Protein AF-A0A142XIV1-F1 (afdb_monomer)

pLDDT: mean 81.78, std 15.16, range [37.44, 98.44]

Nearest PDB structures (foldseek):
  8bto-assembly1_A  TM=5.548E-01  e=8.649E+00  Bacillus cereus MSX-D12

Mean predicted aligned error: 19.02 Å

Solvent-accessible surface area (backbone atoms only — not comparable to full-atom values): 31088 Å² total; per-residue (Å²): 136,83,80,77,80,74,76,60,57,67,57,53,54,50,51,52,51,50,55,53,51,53,52,52,51,50,52,52,50,50,51,54,52,54,53,50,52,52,53,53,51,51,49,53,50,52,54,51,52,54,53,50,54,51,52,54,50,54,51,53,53,52,52,53,36,52,52,29,49,72,73,57,59,55,54,98,54,37,65,58,49,49,69,72,67,64,51,61,82,36,73,61,48,52,49,53,48,50,54,48,51,53,49,50,52,53,51,49,55,52,49,53,49,50,48,52,53,47,52,55,46,51,60,55,54,77,75,48,56,75,71,58,48,54,62,57,60,74,74,56,81,85,83,76,70,71,83,83,75,70,84,74,78,48,62,48,100,75,42,44,78,50,85,74,71,98,64,42,75,69,64,69,60,71,74,70,88,55,69,73,60,47,50,58,46,48,46,55,45,47,50,48,47,50,51,48,48,51,50,49,51,49,47,52,51,49,52,53,52,49,49,52,50,50,49,53,51,57,69,44,41,63,56,56,49,50,53,50,48,54,51,50,52,49,52,49,50,55,50,49,54,52,48,55,50,52,51,50,51,52,51,51,53,51,53,50,51,52,52,52,51,57,51,50,53,52,51,53,50,53,51,53,52,48,51,50,51,51,52,51,48,48,51,49,49,48,51,52,51,46,57,71,60,60,53,80,61,78,58,78,66,77,34,31,32,63,39,71,44,83,100,47,85,57,31,32,32,30,60,41,7,48,76,56,45,54,49,65,56,33,41,26,18,32,39,60,64,60,36,87,82,55,39,72,71,75,33,54,42,73,40,81,42,77,37,80,90,76,74,41,76,42,76,45,76,40,78,50,64,46,41,26,32,33,27,72,41,66,78,43,53,50,29,19,35,25,36,59,49,79,55,92,82,67,77,67,44,70,84,82,29,49,88,50,61,54,22,25,26,33,49,80,60,67,81,46,50,64,36,32,28,30,43,41,58,44,38,40,49,84,52,84,26,47,60,36,54,73,62,49,53,53,51,38,45,69,50,46,30,40,72,45,24,36,46,38,67,76,78,70,43,74,47,70,54,90,45,84,69,30,49,30,32,36,36,41,54,73,66,76,81,57,94,85,50,92,57,40,69,50,50,52,52,50,52,50,51,49,53,47,52,53,49,58,43,39,76,54,63,17,45,79,37,48,44,64,58,52,30,52,43,37,34,49,89,58,46,76,82,53,52,71,64,31,45,39,50,35,42,48,86,46,38,90,71,78,60,96,81,67,82,75,74,74,79,78,135

Radius of gyration: 63.19 Å; Cα contacts (8 Å, |Δi|>4): 582; chains: 1; bounding box: 152×66×142 Å

Structure (mmCIF, N/CA/C/O backbone):
data_AF-A0A142XIV1-F1
#
_entry.id   AF-A0A142XIV1-F1
#
loop_
_atom_site.group_PDB
_atom_site.id
_atom_site.type_symbol
_atom_site.label_atom_id
_atom_site.label_alt_id
_atom_site.label_comp_id
_atom_site.label_asym_id
_atom_site.label_entity_id
_atom_site.label_seq_id
_atom_site.pdbx_PDB_ins_code
_atom_site.Cartn_x
_atom_site.Cartn_y
_atom_site.Cartn_z
_atom_site.occupancy
_atom_site.B_iso_or_equiv
_atom_site.auth_seq_id
_atom_site.auth_comp_id
_atom_site.auth_asym_id
_atom_site.auth_atom_id
_atom_site.pdbx_PDB_model_num
ATOM 1 N N . MET A 1 1 ? 21.700 15.047 10.568 1.00 42.06 1 MET A N 1
ATOM 2 C CA . MET A 1 1 ? 21.013 14.203 11.569 1.00 42.06 1 MET A CA 1
ATOM 3 C C . MET A 1 1 ? 19.571 14.678 11.675 1.00 42.06 1 MET A C 1
ATOM 5 O O . MET A 1 1 ? 19.320 15.707 12.288 1.00 42.06 1 MET A O 1
ATOM 9 N N . ALA A 1 2 ? 18.645 14.022 10.975 1.00 39.72 2 ALA A N 1
ATOM 10 C CA . ALA A 1 2 ? 17.236 14.405 10.995 1.00 39.72 2 ALA A CA 1
ATOM 11 C C . ALA A 1 2 ? 16.587 13.843 12.268 1.00 39.72 2 ALA A C 1
ATOM 13 O O . ALA A 1 2 ? 16.585 12.631 12.471 1.00 39.72 2 ALA A O 1
ATOM 14 N N . LYS A 1 3 ? 16.088 14.730 13.139 1.00 48.34 3 LYS A N 1
ATOM 15 C CA . LYS A 1 3 ? 15.321 14.360 14.335 1.00 48.34 3 LYS A CA 1
ATOM 16 C C . LYS A 1 3 ? 14.093 13.559 13.899 1.00 48.34 3 LYS A C 1
ATOM 18 O O . LYS A 1 3 ? 13.226 14.089 13.205 1.00 48.34 3 LYS A O 1
ATOM 23 N N . SER A 1 4 ? 14.060 12.288 14.292 1.00 44.09 4 SER A N 1
ATOM 24 C CA . SER A 1 4 ? 12.901 11.411 14.161 1.00 44.09 4 SER A CA 1
ATOM 25 C C . SER A 1 4 ? 11.696 12.102 14.796 1.00 44.09 4 SER A C 1
ATOM 27 O O . SER A 1 4 ? 11.747 12.476 15.967 1.00 44.09 4 SER A O 1
ATOM 29 N N . LYS A 1 5 ? 10.638 12.340 14.013 1.00 52.44 5 LYS A N 1
ATOM 30 C CA . LYS A 1 5 ? 9.349 12.771 14.557 1.00 52.44 5 LYS A CA 1
ATOM 31 C C . LYS A 1 5 ? 8.769 11.567 15.283 1.00 52.44 5 LYS A C 1
ATOM 33 O O . LYS A 1 5 ? 8.222 10.674 14.644 1.00 52.44 5 LYS A O 1
ATOM 38 N N . GLU A 1 6 ? 8.959 11.531 16.596 1.00 54.28 6 GLU A N 1
ATOM 39 C CA . GLU A 1 6 ? 8.330 10.545 17.461 1.00 54.28 6 GLU A CA 1
ATOM 40 C C . GLU A 1 6 ? 6.816 10.593 17.243 1.00 54.28 6 GLU A C 1
ATOM 42 O O . GLU A 1 6 ? 6.173 11.643 17.299 1.00 54.28 6 GLU A O 1
ATOM 47 N N . THR A 1 7 ? 6.256 9.446 16.881 1.00 57.06 7 THR A N 1
ATOM 48 C CA . THR A 1 7 ? 4.835 9.289 16.621 1.00 57.06 7 THR A CA 1
ATOM 49 C C . THR A 1 7 ? 4.095 9.475 17.946 1.00 57.06 7 THR A C 1
ATOM 51 O O . THR A 1 7 ? 4.222 8.645 18.843 1.00 57.06 7 THR A O 1
ATOM 54 N N . ASN A 1 8 ? 3.296 10.539 18.066 1.00 73.06 8 ASN A N 1
ATOM 55 C CA . ASN A 1 8 ? 2.506 10.903 19.258 1.00 73.06 8 ASN A CA 1
ATOM 56 C C . ASN A 1 8 ? 1.369 9.908 19.603 1.00 73.06 8 ASN A C 1
ATOM 58 O O . ASN A 1 8 ? 0.365 10.284 20.204 1.00 73.06 8 ASN A O 1
ATOM 62 N N . VAL A 1 9 ? 1.493 8.633 19.231 1.00 80.31 9 VAL A N 1
ATOM 63 C CA . VAL A 1 9 ? 0.514 7.573 19.515 1.00 80.31 9 VAL A CA 1
ATOM 64 C C . VAL A 1 9 ? 0.204 7.453 21.014 1.00 80.31 9 VAL A C 1
ATOM 66 O O . VAL A 1 9 ? -0.980 7.362 21.339 1.00 80.31 9 VAL A O 1
ATOM 69 N N . PRO A 1 10 ? 1.180 7.536 21.946 1.00 78.75 10 PRO A N 1
ATOM 70 C CA . PRO A 1 10 ? 0.874 7.498 23.378 1.00 78.75 10 PRO A CA 1
ATOM 71 C C . PRO A 1 10 ? 0.007 8.683 23.820 1.00 78.75 10 PRO A C 1
ATOM 73 O O . PRO A 1 10 ? -0.905 8.515 24.624 1.00 78.75 10 PRO A O 1
ATOM 76 N N . LEU A 1 11 ? 0.242 9.866 23.243 1.00 84.12 11 LEU A N 1
ATOM 77 C CA . LEU A 1 11 ? -0.509 11.084 23.549 1.00 84.12 11 LEU A CA 1
ATOM 78 C C . LEU A 1 11 ? -1.956 10.990 23.046 1.00 84.12 11 LEU A C 1
ATOM 80 O O . LEU A 1 11 ? -2.887 11.331 23.770 1.00 84.12 11 LEU A O 1
ATOM 84 N N . ILE A 1 12 ? -2.152 10.480 21.826 1.00 82.75 12 ILE A N 1
ATOM 85 C CA . ILE A 1 12 ? -3.487 10.276 21.246 1.00 82.75 12 ILE A CA 1
ATOM 86 C C . ILE A 1 12 ? -4.249 9.204 22.036 1.00 82.75 12 ILE A C 1
ATOM 88 O O . ILE A 1 12 ? -5.421 9.396 22.351 1.00 82.75 12 ILE A O 1
ATOM 92 N N . SER A 1 13 ? -3.587 8.108 22.419 1.00 83.94 13 SER A N 1
ATOM 93 C CA . SER A 1 13 ? -4.209 7.053 23.225 1.00 83.94 13 SER A CA 1
ATOM 94 C C . SER A 1 13 ? -4.609 7.549 24.620 1.00 83.94 13 SER A C 1
ATOM 96 O O . SER A 1 13 ? -5.696 7.219 25.090 1.00 83.94 13 SER A O 1
ATOM 98 N N . ALA A 1 14 ? -3.772 8.368 25.267 1.00 87.75 14 ALA A N 1
ATOM 99 C CA . ALA A 1 14 ? -4.091 8.978 26.557 1.00 87.75 14 ALA A CA 1
ATOM 100 C C . ALA A 1 14 ? -5.272 9.958 26.453 1.00 87.75 14 ALA A C 1
ATOM 102 O O . ALA A 1 14 ? -6.152 9.949 27.311 1.00 87.75 14 ALA A O 1
ATOM 103 N N . LEU A 1 15 ? -5.335 10.749 25.375 1.00 89.81 15 LEU A N 1
ATOM 104 C CA . LEU A 1 15 ? -6.437 11.682 25.125 1.00 89.81 15 LEU A CA 1
ATOM 105 C C . LEU A 1 15 ? -7.771 10.946 24.933 1.00 89.81 15 LEU A C 1
ATOM 107 O O . LEU A 1 15 ? -8.771 11.317 25.543 1.00 89.81 15 LEU A O 1
ATOM 111 N N . VAL A 1 16 ? -7.792 9.883 24.124 1.00 90.56 16 VAL A N 1
ATOM 112 C CA . VAL A 1 16 ? -9.010 9.086 23.894 1.00 90.56 16 VAL A CA 1
ATOM 113 C C . VAL A 1 16 ? -9.474 8.418 25.189 1.00 90.56 16 VAL A C 1
ATOM 115 O O . VAL A 1 16 ? -10.663 8.460 25.505 1.00 90.56 16 VAL A O 1
ATOM 118 N N . PHE A 1 17 ? -8.549 7.858 25.975 1.00 93.19 17 PHE A N 1
ATOM 119 C CA . PHE A 1 17 ? -8.887 7.252 27.262 1.00 93.19 17 PHE A CA 1
ATOM 120 C C . PHE A 1 17 ? -9.477 8.275 28.240 1.00 93.19 17 PHE A C 1
ATOM 122 O O . PHE A 1 17 ? -10.481 7.986 28.892 1.00 93.19 17 PHE A O 1
ATOM 129 N N . PHE A 1 18 ? -8.900 9.479 28.301 1.00 93.44 18 PHE A N 1
ATOM 130 C CA . PHE A 1 18 ? -9.385 10.570 29.143 1.00 93.44 18 PHE A CA 1
ATOM 131 C C . PHE A 1 18 ? -10.806 10.998 28.757 1.00 93.44 18 PHE A C 1
ATOM 133 O O . PHE A 1 18 ? -11.678 11.102 29.617 1.00 93.44 18 PHE A O 1
ATOM 140 N N . VAL A 1 19 ? -11.088 11.174 27.462 1.00 92.31 19 VAL A N 1
ATOM 141 C CA . VAL A 1 19 ? -12.432 11.559 26.998 1.00 92.31 19 VAL A CA 1
ATOM 142 C C . VAL A 1 19 ? -13.466 10.484 27.355 1.00 92.31 19 VAL A C 1
ATOM 144 O O . VAL A 1 19 ? -14.522 10.808 27.899 1.00 92.31 19 VAL A O 1
ATOM 147 N N . LEU A 1 20 ? -13.155 9.204 27.127 1.00 91.25 20 LEU A N 1
ATOM 148 C CA . LEU A 1 20 ? -14.082 8.107 27.422 1.00 91.25 20 LEU A CA 1
ATOM 149 C C . LEU A 1 20 ? -14.343 7.937 28.925 1.00 91.25 20 LEU A C 1
ATOM 151 O O . LEU A 1 20 ? -15.494 7.751 29.321 1.00 91.25 20 LEU A O 1
ATOM 155 N N . THR A 1 21 ? -13.312 8.047 29.772 1.00 86.38 21 THR A N 1
ATOM 156 C CA . THR A 1 21 ? -13.504 7.987 31.234 1.00 86.38 21 THR A CA 1
ATOM 157 C C . THR A 1 21 ? -14.312 9.172 31.744 1.00 86.38 21 THR A C 1
ATOM 159 O O . THR A 1 21 ? -15.186 8.976 32.583 1.00 86.38 21 THR A O 1
ATOM 162 N N . THR A 1 22 ? -14.113 10.376 31.200 1.00 91.81 22 THR A N 1
ATOM 163 C CA . THR A 1 22 ? -14.881 11.562 31.616 1.00 91.81 22 THR A CA 1
ATOM 164 C C . THR A 1 22 ? -16.369 11.426 31.268 1.00 91.81 22 THR A C 1
ATOM 166 O O . THR A 1 22 ? -17.223 11.764 32.085 1.00 91.81 22 THR A O 1
ATOM 169 N N . ILE A 1 23 ? -16.699 10.864 30.097 1.00 89.56 23 ILE A N 1
ATOM 170 C CA . ILE A 1 23 ? -18.091 10.583 29.707 1.00 89.56 23 ILE A CA 1
ATOM 171 C C . ILE A 1 23 ? -18.700 9.498 30.606 1.00 89.56 23 ILE A C 1
ATOM 173 O O . ILE A 1 23 ? -19.811 9.675 31.105 1.00 89.56 23 ILE A O 1
ATOM 177 N N . ALA A 1 24 ? -17.977 8.402 30.861 1.00 83.94 24 ALA A N 1
ATOM 178 C CA . ALA A 1 24 ? -18.459 7.319 31.718 1.00 83.94 24 ALA A CA 1
ATOM 179 C C . ALA A 1 24 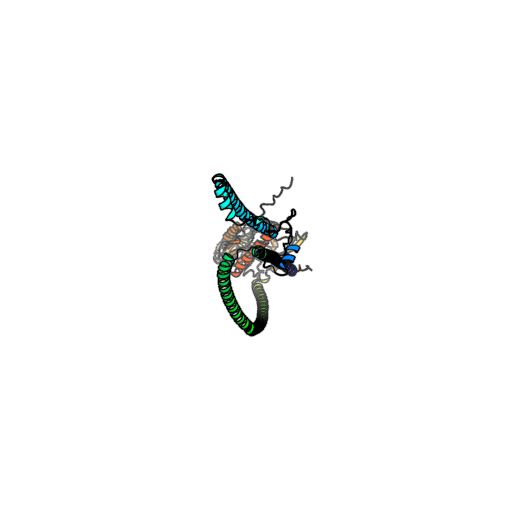? -18.715 7.792 33.160 1.00 83.94 24 ALA A C 1
ATOM 181 O O . ALA A 1 24 ? -19.767 7.494 33.727 1.00 83.94 24 ALA A O 1
ATOM 182 N N . PHE A 1 25 ? -17.801 8.588 33.727 1.00 84.62 25 PHE A N 1
ATOM 183 C CA . PHE A 1 25 ? -17.989 9.198 35.043 1.00 84.62 25 PHE A CA 1
ATOM 184 C C . PHE A 1 25 ? -19.150 10.193 35.053 1.00 84.62 25 PHE A C 1
ATOM 186 O O . PHE A 1 25 ? -19.928 10.183 36.002 1.00 84.62 25 PHE A O 1
ATOM 193 N N . GLY A 1 26 ? -19.322 10.995 33.997 1.00 89.00 26 GLY A N 1
ATOM 194 C CA . GLY A 1 26 ? -20.456 11.914 33.869 1.00 89.00 26 GLY A CA 1
ATOM 195 C C . GLY A 1 26 ? -21.810 11.198 33.884 1.00 89.00 26 GLY A C 1
ATOM 196 O O . GLY A 1 26 ? -22.709 11.602 34.619 1.00 89.00 26 GLY A O 1
ATOM 197 N N . VAL A 1 27 ? -21.943 10.096 33.136 1.00 86.62 27 VAL A N 1
ATOM 198 C CA . VAL A 1 27 ? -23.176 9.287 33.106 1.00 86.62 27 VAL A CA 1
ATOM 199 C C . VAL A 1 27 ? -23.411 8.577 34.442 1.00 86.62 27 VAL A C 1
ATOM 201 O O . VAL A 1 27 ? -24.532 8.590 34.943 1.00 86.62 27 VAL A O 1
ATOM 204 N N . MET A 1 28 ? -22.369 8.008 35.058 1.00 81.00 28 MET A N 1
ATOM 205 C CA . MET A 1 28 ? -22.485 7.346 36.364 1.00 81.00 28 MET A CA 1
ATOM 206 C C . MET A 1 28 ? -22.914 8.326 37.466 1.00 81.00 28 MET A C 1
ATOM 208 O O . MET A 1 28 ? -23.781 7.997 38.275 1.00 81.00 28 MET A O 1
ATOM 212 N N . TRP A 1 29 ? -22.363 9.544 37.478 1.00 82.12 29 TRP A N 1
ATOM 213 C CA . TRP A 1 29 ? -22.789 10.588 38.414 1.00 82.12 29 TRP A CA 1
ATOM 214 C C . TRP A 1 29 ? -24.233 11.020 38.163 1.00 82.12 29 TRP A C 1
ATOM 216 O O . TRP A 1 29 ? -25.010 11.113 39.109 1.00 82.12 29 TRP A O 1
ATOM 226 N N . TYR A 1 30 ? -24.617 11.229 36.901 1.00 82.69 30 TYR A N 1
ATOM 227 C CA . TYR A 1 30 ? -25.984 11.614 36.553 1.00 82.69 30 TYR A CA 1
ATOM 228 C C . TYR A 1 30 ? -27.018 10.574 37.012 1.00 82.69 30 TYR A C 1
ATOM 230 O O . TYR A 1 30 ? -28.016 10.938 37.633 1.00 82.69 30 TYR A O 1
ATOM 238 N N . LEU A 1 31 ? -26.753 9.283 36.779 1.00 81.56 31 LEU A N 1
ATOM 239 C CA . LEU A 1 31 ? -27.630 8.198 37.231 1.00 81.56 31 LEU A CA 1
ATOM 240 C C . LEU A 1 31 ? -27.699 8.124 38.764 1.00 81.56 31 LEU A C 1
ATOM 242 O O . LEU A 1 31 ? -28.791 8.030 39.319 1.00 81.56 31 LEU A O 1
ATOM 246 N N . SER A 1 32 ? -26.566 8.274 39.459 1.00 75.62 32 SER A N 1
ATOM 247 C CA . SER A 1 32 ? -26.541 8.267 40.927 1.00 75.62 32 SER A CA 1
ATOM 248 C C . SER A 1 32 ? -27.318 9.437 41.544 1.00 75.62 32 SER A C 1
ATOM 250 O O . SER A 1 32 ? -27.993 9.246 42.557 1.00 75.62 32 SER A O 1
ATOM 252 N N . PHE A 1 33 ? -27.253 10.636 40.955 1.00 80.88 33 PHE A N 1
ATOM 253 C CA . PHE A 1 33 ? -28.021 11.790 41.434 1.00 80.88 33 PHE A CA 1
ATOM 254 C C . PHE A 1 33 ? -29.519 11.652 41.141 1.00 80.88 33 PHE A C 1
ATOM 256 O O . PHE A 1 33 ? -30.335 11.968 42.007 1.00 80.88 33 PHE A O 1
ATOM 263 N N . SER A 1 34 ? -29.880 11.126 39.967 1.00 80.88 34 SER A N 1
ATOM 264 C CA . SER A 1 34 ? -31.270 10.840 39.596 1.00 80.88 34 SER A CA 1
ATOM 265 C C . SER A 1 34 ? -31.924 9.846 40.560 1.00 80.88 34 SER A C 1
ATOM 267 O O . SER A 1 34 ? -33.034 10.095 41.034 1.00 80.88 34 SER A O 1
ATOM 269 N N . GLU A 1 35 ? -31.246 8.751 40.905 1.00 74.56 35 GLU A N 1
ATOM 270 C CA . GLU A 1 35 ? -31.774 7.769 41.858 1.00 74.56 35 GLU A CA 1
ATOM 271 C C . GLU A 1 35 ? -31.900 8.369 43.267 1.00 74.56 35 GLU A C 1
ATOM 273 O O . GLU A 1 35 ? -32.928 8.201 43.930 1.00 74.56 35 GLU A O 1
ATOM 278 N N . MET A 1 36 ? -30.916 9.157 43.711 1.00 71.75 36 MET A N 1
ATOM 279 C CA . MET A 1 36 ? -30.960 9.806 45.024 1.00 71.75 36 MET A CA 1
ATOM 280 C C . MET A 1 36 ? -32.134 10.788 45.150 1.00 71.75 36 MET A C 1
ATOM 282 O O . MET A 1 36 ? -32.806 10.815 46.184 1.00 71.75 36 MET A O 1
ATOM 286 N N . GLU A 1 37 ? -32.439 11.549 44.096 1.00 77.62 37 GLU A N 1
ATOM 287 C CA . GLU A 1 37 ? -33.580 12.468 44.077 1.00 77.62 37 GLU A CA 1
ATOM 288 C C . GLU A 1 37 ? -34.920 11.718 44.167 1.00 77.62 37 GLU A C 1
ATOM 290 O O . GLU A 1 37 ? -35.806 12.121 44.928 1.00 77.62 37 GLU A O 1
ATOM 295 N N . THR A 1 38 ? -35.052 10.570 43.489 1.00 75.19 38 THR A N 1
ATOM 296 C CA . THR A 1 38 ? -36.257 9.729 43.606 1.00 75.19 38 THR A CA 1
ATOM 297 C C . THR A 1 38 ? -36.445 9.168 45.017 1.00 75.19 38 THR A C 1
ATOM 299 O O . THR A 1 38 ? -37.556 9.219 45.548 1.00 75.19 38 THR A O 1
ATOM 302 N N . HIS A 1 39 ? -35.372 8.725 45.681 1.00 68.56 39 HIS A N 1
ATOM 303 C CA . HIS A 1 39 ? -35.437 8.228 47.058 1.00 68.56 39 HIS A CA 1
ATOM 304 C C . HIS A 1 39 ? -35.745 9.333 48.078 1.00 68.56 39 HIS A C 1
ATOM 306 O O . HIS A 1 39 ? -36.521 9.109 49.011 1.00 68.56 39 HIS A O 1
ATOM 312 N N . VAL A 1 40 ? -35.195 10.538 47.899 1.00 76.88 40 VAL A N 1
ATOM 313 C CA . VAL A 1 40 ? -35.500 11.694 48.761 1.00 76.88 40 VAL A CA 1
ATOM 314 C C . VAL A 1 40 ? -36.962 12.119 48.609 1.00 76.88 40 VAL A C 1
ATOM 316 O O . VAL A 1 40 ? -37.628 12.389 49.612 1.00 76.88 40 VAL A O 1
ATOM 319 N N . ASN A 1 41 ? -37.488 12.131 47.384 1.00 76.12 41 ASN A N 1
ATOM 320 C CA . ASN A 1 41 ? -38.890 12.464 47.134 1.00 76.12 41 ASN A CA 1
ATOM 321 C C . ASN A 1 41 ? -39.838 11.388 47.678 1.00 76.12 41 ASN A C 1
ATOM 323 O O . ASN A 1 41 ? -40.814 11.727 48.345 1.00 76.12 41 ASN A O 1
ATOM 327 N N . ALA A 1 42 ? -39.519 10.103 47.498 1.00 71.38 42 ALA A N 1
ATOM 328 C CA . ALA A 1 42 ? -40.289 9.003 48.079 1.00 71.38 42 ALA A CA 1
ATOM 329 C C . ALA A 1 42 ? -40.326 9.071 49.616 1.00 71.38 42 ALA A C 1
ATOM 331 O O . ALA A 1 42 ? -41.387 8.899 50.217 1.00 71.38 42 ALA A O 1
ATOM 332 N N . LYS A 1 43 ? -39.194 9.396 50.258 1.00 77.44 43 LYS A N 1
ATOM 333 C CA . LYS A 1 43 ? -39.122 9.586 51.713 1.00 77.44 43 LYS A CA 1
ATOM 334 C C . LYS A 1 43 ? -40.006 10.744 52.185 1.00 77.44 43 LYS A C 1
ATOM 336 O O . LYS A 1 43 ? -40.767 10.567 53.131 1.00 77.44 43 LYS A O 1
ATOM 341 N N . LYS A 1 44 ? -39.955 11.902 51.514 1.00 80.75 44 LYS A N 1
ATOM 342 C CA . LYS A 1 44 ? -40.806 13.059 51.855 1.00 80.75 44 LYS A CA 1
ATOM 343 C C . LYS A 1 44 ? -42.296 12.745 51.715 1.00 80.75 44 LYS A C 1
ATOM 345 O O . LYS A 1 44 ? -43.083 13.164 52.562 1.00 80.75 44 LYS A O 1
ATOM 350 N N . THR A 1 45 ? -42.686 12.005 50.678 1.00 75.06 45 THR A N 1
ATOM 351 C CA . THR A 1 45 ? -44.079 11.572 50.491 1.00 75.06 45 THR A CA 1
ATOM 352 C C . THR A 1 45 ? -44.509 10.622 51.606 1.00 75.06 45 THR A C 1
ATOM 354 O O . THR A 1 45 ? -45.529 10.866 52.242 1.00 75.06 45 THR A O 1
ATOM 357 N N . ALA A 1 46 ? -43.689 9.621 51.940 1.00 70.06 46 ALA A N 1
ATOM 358 C CA . ALA A 1 46 ? -43.984 8.689 53.028 1.00 70.06 46 ALA A CA 1
ATOM 359 C C . ALA A 1 46 ? -44.089 9.383 54.402 1.00 70.06 46 ALA A C 1
ATOM 361 O O . ALA A 1 46 ? -44.967 9.052 55.196 1.00 70.06 46 ALA A O 1
ATOM 362 N N . GLU A 1 47 ? -43.233 10.370 54.686 1.00 77.38 47 GLU A N 1
ATOM 363 C CA . GLU A 1 47 ? -43.311 11.174 55.915 1.00 77.38 47 GLU A CA 1
ATOM 364 C C . GLU A 1 47 ? -44.592 12.021 55.970 1.00 77.38 47 GLU A C 1
ATOM 366 O O . GLU A 1 47 ? -45.224 12.117 57.026 1.00 77.38 47 GLU A O 1
ATOM 371 N N . LYS A 1 48 ? -45.017 12.590 54.834 1.00 77.94 48 LYS A N 1
ATOM 372 C CA . LYS A 1 48 ? -46.269 13.352 54.724 1.00 77.94 48 LYS A CA 1
ATOM 373 C C . LYS A 1 48 ? -47.498 12.461 54.925 1.00 77.94 48 LYS A C 1
ATOM 375 O O . LYS A 1 48 ? -48.411 12.848 55.655 1.00 77.94 48 LYS A O 1
ATOM 380 N N . ASP A 1 49 ? -47.500 11.268 54.339 1.00 69.50 49 ASP A N 1
ATOM 381 C CA . ASP A 1 49 ? -48.599 10.308 54.474 1.00 69.50 49 ASP A CA 1
ATOM 382 C C . ASP A 1 49 ? -48.705 9.784 55.916 1.00 69.50 49 ASP A C 1
ATOM 384 O O . ASP A 1 49 ? -49.798 9.731 56.485 1.00 69.50 49 ASP A O 1
ATOM 388 N N . LEU A 1 50 ? -47.568 9.491 56.561 1.00 68.69 50 LEU A N 1
ATOM 389 C CA . LEU A 1 50 ? -47.518 9.094 57.972 1.00 68.69 50 LEU A CA 1
ATOM 390 C C . LEU A 1 50 ? -48.073 10.192 58.896 1.00 68.69 50 LEU A C 1
ATOM 392 O O . LEU A 1 50 ? -48.801 9.893 59.846 1.00 68.69 50 LEU A O 1
ATOM 396 N N . ALA A 1 51 ? -47.740 11.458 58.627 1.00 73.88 51 ALA A N 1
ATOM 397 C CA . ALA A 1 51 ? -48.269 12.594 59.379 1.00 73.88 51 ALA A CA 1
ATOM 398 C C . ALA A 1 51 ? -49.794 12.731 59.208 1.00 73.88 51 ALA A C 1
ATOM 400 O O . ALA A 1 51 ? -50.497 12.961 60.193 1.00 73.88 51 ALA A O 1
ATOM 401 N N . GLY A 1 52 ? -50.312 12.510 57.994 1.00 75.56 52 GLY A N 1
ATOM 402 C CA . GLY A 1 52 ? -51.751 12.506 57.716 1.00 75.56 52 GLY A CA 1
ATOM 403 C C . GLY A 1 52 ? -52.508 11.424 58.492 1.00 75.56 52 GLY A C 1
ATOM 404 O O . GLY A 1 52 ? -53.499 11.721 59.157 1.00 75.56 52 GLY A O 1
ATOM 405 N N . VAL A 1 53 ? -52.002 10.186 58.490 1.00 65.94 53 VAL A N 1
ATOM 406 C CA . VAL A 1 53 ? -52.630 9.058 59.209 1.00 65.94 53 VAL A 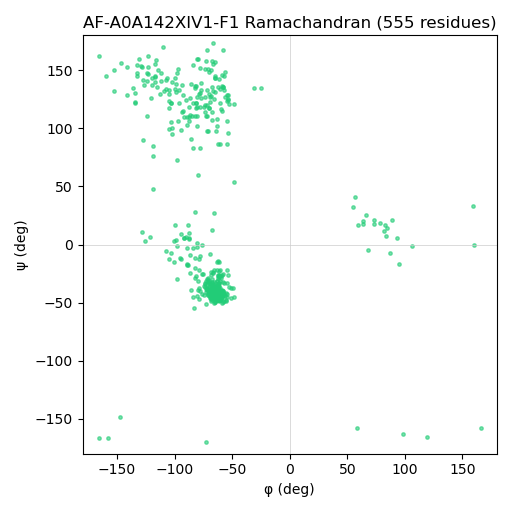CA 1
ATOM 407 C C . VAL A 1 53 ? -52.659 9.288 60.722 1.00 65.94 53 VAL A C 1
ATOM 409 O O . VAL A 1 53 ? -53.659 8.977 61.371 1.00 65.94 53 VAL A O 1
ATOM 412 N N . ARG A 1 54 ? -51.588 9.856 61.294 1.00 71.94 54 ARG A N 1
ATOM 413 C CA . ARG A 1 54 ? -51.544 10.201 62.725 1.00 71.94 54 ARG A CA 1
ATOM 414 C C . ARG A 1 54 ? -52.598 11.254 63.077 1.00 71.94 54 ARG A C 1
ATOM 416 O O . ARG A 1 54 ? -53.371 11.027 63.999 1.00 71.94 54 ARG A O 1
ATOM 423 N N . SER A 1 55 ? -52.717 12.316 62.273 1.00 73.88 55 SER A N 1
ATOM 424 C CA . SER A 1 55 ? -53.740 13.356 62.467 1.00 73.88 55 SER A CA 1
ATOM 425 C C . SER A 1 55 ? -55.163 12.789 62.436 1.00 73.88 55 SER A C 1
ATOM 427 O O . SER A 1 55 ? -55.976 13.114 63.296 1.00 73.88 55 SER A O 1
ATOM 429 N N . SER A 1 56 ? -55.475 11.903 61.483 1.00 72.88 56 SER A N 1
ATOM 430 C CA . SER A 1 56 ? -56.812 11.298 61.390 1.00 72.88 56 SER A CA 1
ATOM 431 C C . SER A 1 56 ? -57.131 10.354 62.551 1.00 72.88 56 SER A C 1
ATOM 433 O O . SER A 1 56 ? -58.281 10.288 62.987 1.00 72.88 56 SER A O 1
ATOM 435 N N . LYS A 1 57 ? -56.132 9.624 63.067 1.00 77.06 57 LYS A N 1
ATOM 436 C CA . LYS A 1 57 ? -56.304 8.766 64.248 1.00 77.06 57 LYS A CA 1
ATOM 437 C C . LYS A 1 57 ? -56.621 9.602 65.491 1.00 77.06 57 LYS A C 1
ATOM 439 O O . LYS A 1 57 ? -57.568 9.275 66.203 1.00 77.06 57 LYS A O 1
ATOM 444 N N . ASP A 1 58 ? -55.868 10.678 65.710 1.00 80.62 58 ASP A N 1
ATOM 445 C CA . ASP A 1 58 ? -56.049 11.562 66.864 1.00 80.62 58 ASP A CA 1
ATOM 446 C C . ASP A 1 58 ? -57.423 12.261 66.810 1.00 80.62 58 ASP A C 1
ATOM 448 O O . ASP A 1 58 ? -58.125 12.350 67.818 1.00 80.62 58 ASP A O 1
ATOM 452 N N . GLU A 1 59 ? -57.877 12.671 65.619 1.00 79.62 59 GLU A N 1
ATOM 453 C CA . GLU A 1 59 ? -59.230 13.210 65.413 1.00 79.62 59 GLU A CA 1
ATOM 454 C C . GLU A 1 59 ? -60.337 12.196 65.743 1.00 79.62 59 GLU A C 1
ATOM 456 O O . GLU A 1 59 ? -61.308 12.540 66.424 1.00 79.62 59 GLU A O 1
ATOM 461 N N . ALA A 1 60 ? -60.205 10.948 65.282 1.00 75.31 60 ALA A N 1
ATOM 462 C CA . ALA A 1 60 ? -61.193 9.901 65.540 1.00 75.31 60 ALA A CA 1
ATOM 463 C C . ALA A 1 60 ? -61.277 9.547 67.033 1.00 75.31 60 ALA A C 1
ATOM 465 O O . ALA A 1 60 ? -62.371 9.344 67.569 1.00 75.31 60 ALA A O 1
ATOM 466 N N . GLU A 1 61 ? -60.134 9.510 67.720 1.00 82.62 61 GLU A N 1
ATOM 467 C CA . GLU A 1 61 ? -60.085 9.260 69.158 1.00 82.62 61 GLU A CA 1
ATOM 468 C C . GLU A 1 61 ? -60.781 10.378 69.941 1.00 82.62 61 GLU A C 1
ATOM 470 O O . GLU A 1 61 ? -61.594 10.094 70.824 1.00 82.62 61 GLU A O 1
ATOM 475 N N . ARG A 1 62 ? -60.542 11.644 69.580 1.00 80.56 62 ARG A N 1
ATOM 476 C CA . ARG A 1 62 ? -61.211 12.788 70.215 1.00 80.56 62 ARG A CA 1
ATOM 477 C C . ARG A 1 62 ? -62.724 12.763 70.014 1.00 80.56 62 ARG A C 1
ATOM 479 O O . ARG A 1 62 ? -63.463 12.970 70.973 1.00 80.56 62 ARG A O 1
ATOM 486 N N . LEU A 1 63 ? -63.202 12.445 68.811 1.00 79.38 63 LEU A N 1
ATOM 487 C CA . LEU A 1 63 ? -64.641 12.336 68.551 1.00 79.38 63 LEU A CA 1
ATOM 488 C C . LEU A 1 63 ? -65.294 11.239 69.413 1.00 79.38 63 LEU A C 1
ATOM 490 O O . LEU A 1 63 ? -66.369 11.436 69.979 1.00 79.38 63 LEU A O 1
ATOM 494 N N . ALA A 1 64 ? -64.618 10.102 69.590 1.00 77.19 64 ALA A N 1
ATOM 495 C CA . ALA A 1 64 ? -65.102 9.030 70.458 1.00 77.19 64 ALA A CA 1
ATOM 496 C C . ALA A 1 64 ? -65.201 9.455 71.937 1.00 77.19 64 ALA A C 1
ATOM 498 O O . ALA A 1 64 ? -66.122 9.020 72.632 1.00 77.19 64 ALA A O 1
ATOM 499 N N . ARG A 1 65 ? -64.286 10.310 72.424 1.00 84.44 65 ARG A N 1
ATOM 500 C CA . ARG A 1 65 ? -64.346 10.890 73.783 1.00 84.44 65 ARG A CA 1
ATOM 501 C C . ARG A 1 65 ? -65.590 11.765 73.953 1.00 84.44 65 ARG A C 1
ATOM 503 O O . ARG A 1 65 ? -66.314 11.601 74.930 1.00 84.44 65 ARG A O 1
ATOM 510 N N . VAL A 1 66 ? -65.893 12.613 72.967 1.00 80.56 66 VAL A N 1
ATOM 511 C CA . VAL A 1 66 ? -67.091 13.477 72.964 1.00 80.56 66 VAL A CA 1
ATOM 512 C C . VAL A 1 66 ? -68.372 12.655 73.107 1.00 80.56 66 VAL A C 1
ATOM 514 O O . VAL A 1 66 ? -69.194 12.949 73.974 1.00 80.56 66 VAL A O 1
ATOM 517 N N . TYR A 1 67 ? -68.525 11.584 72.321 1.00 78.94 67 TYR A N 1
ATOM 518 C CA . TYR A 1 67 ? -69.711 10.727 72.414 1.00 78.94 67 TYR A CA 1
ATOM 519 C C . TYR A 1 67 ? -69.834 10.019 73.768 1.00 78.94 67 TYR A C 1
ATOM 521 O O . TYR A 1 67 ? -70.940 9.905 74.290 1.00 78.94 67 TYR A O 1
ATOM 529 N N . ARG A 1 68 ? -68.727 9.572 74.374 1.00 78.75 68 ARG A N 1
ATOM 530 C CA . ARG A 1 68 ? -68.760 8.943 75.708 1.00 78.75 68 ARG A CA 1
ATOM 531 C C . ARG A 1 68 ? -69.212 9.906 76.797 1.00 78.75 68 ARG A C 1
ATOM 533 O O . ARG A 1 68 ? -70.064 9.549 77.609 1.00 78.75 68 ARG A O 1
ATOM 540 N N . ILE A 1 69 ? -68.676 11.125 76.780 1.00 79.62 69 ILE A N 1
ATOM 541 C CA . ILE A 1 69 ? -69.079 12.189 77.705 1.00 79.62 69 ILE A CA 1
ATOM 542 C C . ILE A 1 69 ? -70.573 12.475 77.545 1.00 79.62 69 ILE A C 1
ATOM 544 O O . ILE A 1 69 ? -71.304 12.553 78.530 1.00 79.62 69 ILE A O 1
ATOM 548 N N . TYR A 1 70 ? -71.033 12.575 76.301 1.00 75.06 70 TYR A N 1
ATOM 549 C CA . TYR A 1 70 ? -72.424 12.867 75.989 1.00 75.06 70 TYR A CA 1
ATOM 550 C C . TYR A 1 70 ? -73.396 11.772 76.448 1.00 75.06 70 TYR A C 1
ATOM 552 O O . TYR A 1 70 ? -74.469 12.063 76.969 1.00 75.06 70 TYR A O 1
ATOM 560 N N . LEU A 1 71 ? -73.004 10.506 76.297 1.00 74.69 71 LEU A N 1
ATOM 561 C CA . LEU A 1 71 ? -73.784 9.347 76.734 1.00 74.69 71 LEU A CA 1
ATOM 562 C C . LEU A 1 71 ? -73.733 9.111 78.254 1.00 74.69 71 LEU A C 1
ATOM 564 O O . LEU A 1 71 ? -74.355 8.170 78.739 1.00 74.69 71 LEU A O 1
ATOM 568 N N . GLY A 1 72 ? -73.009 9.942 79.013 1.00 74.25 72 GLY A N 1
ATOM 569 C CA . GLY A 1 72 ? -72.882 9.795 80.465 1.00 74.25 72 GLY A CA 1
ATOM 570 C C . GLY A 1 72 ? -71.983 8.632 80.893 1.00 74.25 72 GLY A C 1
ATOM 571 O O . GLY A 1 72 ? -72.075 8.183 82.030 1.00 74.25 72 GLY A O 1
ATOM 572 N N . ILE A 1 73 ? -71.103 8.163 80.003 1.00 80.38 73 ILE A N 1
ATOM 573 C CA . ILE A 1 73 ? -70.088 7.132 80.273 1.00 80.38 73 ILE A CA 1
ATOM 574 C C . ILE A 1 73 ? -68.655 7.669 80.067 1.00 80.38 73 ILE A C 1
ATOM 576 O O . ILE A 1 73 ? -67.862 7.033 79.362 1.00 80.38 73 ILE A O 1
ATOM 580 N N . PRO A 1 74 ? -68.299 8.852 80.614 1.00 80.69 74 PRO A N 1
ATOM 581 C CA . PRO A 1 74 ? -66.952 9.384 80.459 1.00 80.69 74 PRO A CA 1
ATOM 582 C C . PRO A 1 74 ? -65.934 8.480 81.165 1.00 80.69 74 PRO A C 1
ATOM 584 O O . PRO A 1 74 ? -66.197 7.956 82.248 1.00 80.69 74 PRO A O 1
ATOM 587 N N . LYS A 1 75 ? -64.751 8.330 80.570 1.00 83.44 75 LYS A N 1
ATOM 588 C CA . LYS A 1 75 ? -63.556 7.886 81.299 1.00 83.44 75 LYS A CA 1
ATOM 589 C C . LYS A 1 75 ? -62.948 9.060 82.064 1.00 83.44 75 LYS A C 1
ATOM 591 O O . LYS A 1 75 ? -63.180 10.216 81.707 1.00 83.44 75 LYS A O 1
ATOM 596 N N . ASP A 1 76 ? -62.149 8.748 83.081 1.00 81.19 76 ASP A N 1
ATOM 597 C CA . ASP A 1 76 ? -61.582 9.719 84.029 1.00 81.19 76 ASP A CA 1
ATOM 598 C C . ASP A 1 76 ? -60.827 10.888 83.360 1.00 81.19 76 ASP A C 1
ATOM 600 O O . ASP A 1 76 ? -60.765 11.982 83.921 1.00 81.19 76 ASP A O 1
ATOM 604 N N . ASP A 1 77 ? -60.292 10.692 82.150 1.00 85.25 77 ASP A N 1
ATOM 605 C CA . ASP A 1 77 ? -59.541 11.689 81.380 1.00 85.25 77 ASP A CA 1
ATOM 606 C C . ASP A 1 77 ? -60.297 12.269 80.168 1.00 85.25 77 ASP A C 1
ATOM 608 O O . ASP A 1 77 ? -59.805 13.188 79.516 1.00 85.25 77 ASP A O 1
ATOM 612 N N . ASP A 1 78 ? -61.492 11.774 79.833 1.00 81.62 78 ASP A N 1
ATOM 613 C CA . ASP A 1 78 ? -62.195 12.204 78.616 1.00 81.62 78 ASP A CA 1
ATOM 614 C C . ASP A 1 78 ? -62.545 13.700 78.676 1.00 81.62 78 ASP A C 1
ATOM 616 O O . ASP A 1 78 ? -62.329 14.438 77.713 1.00 81.62 78 ASP A O 1
ATOM 620 N N . VAL A 1 79 ? -63.051 14.161 79.824 1.00 80.75 79 VAL A N 1
ATOM 621 C CA . VAL A 1 79 ? -63.475 15.556 80.024 1.00 80.75 79 VAL A CA 1
ATOM 622 C C . VAL A 1 79 ? -62.278 16.503 80.019 1.00 80.75 79 VAL A C 1
ATOM 624 O O . VAL A 1 79 ? -62.338 17.559 79.397 1.00 80.75 79 VAL A O 1
ATOM 627 N N . THR A 1 80 ? -61.181 16.128 80.678 1.00 81.38 80 THR A N 1
ATOM 628 C CA . THR A 1 80 ? -59.975 16.964 80.768 1.00 81.38 80 THR A CA 1
ATOM 629 C C . THR A 1 80 ? -59.246 17.060 79.430 1.00 81.38 80 THR A C 1
ATOM 631 O O . THR A 1 80 ? -58.743 18.130 79.084 1.00 81.38 80 THR A O 1
ATOM 634 N N . VAL A 1 81 ? -59.223 15.983 78.641 1.00 80.56 81 VAL A N 1
ATOM 635 C CA . VAL A 1 81 ? -58.619 15.979 77.300 1.00 80.56 81 VAL A CA 1
ATOM 636 C C . VAL A 1 81 ? -59.435 16.817 76.316 1.00 80.56 81 VAL A C 1
ATOM 638 O O . VAL A 1 81 ? -58.860 17.607 75.577 1.00 80.56 81 VAL A O 1
ATOM 641 N N . ILE A 1 82 ? -60.769 16.736 76.335 1.00 82.62 82 ILE A N 1
ATOM 642 C CA . ILE A 1 82 ? -61.599 17.590 75.466 1.00 82.62 82 ILE A CA 1
ATOM 643 C C . ILE A 1 82 ? -61.500 19.072 75.858 1.00 82.62 82 ILE A C 1
ATOM 645 O O . ILE A 1 82 ? -61.403 19.930 74.980 1.00 82.62 82 ILE A O 1
ATOM 649 N N . ASP A 1 83 ? -61.467 19.380 77.155 1.00 79.88 83 ASP A N 1
ATOM 650 C CA . ASP A 1 83 ? -61.338 20.756 77.657 1.00 79.88 83 ASP A CA 1
ATOM 651 C C . ASP A 1 83 ? -59.975 21.381 77.302 1.00 79.88 83 ASP A C 1
ATOM 653 O O . ASP A 1 83 ? -59.893 22.537 76.891 1.00 79.88 83 ASP A O 1
ATOM 657 N N . SER A 1 84 ? -58.895 20.598 77.389 1.00 80.00 84 SER A N 1
ATOM 658 C CA . SER A 1 84 ? -57.537 21.082 77.103 1.00 80.00 84 SER A CA 1
ATOM 659 C C . SER A 1 84 ? -57.175 21.111 75.615 1.00 80.00 84 SER A C 1
ATOM 661 O O . SER A 1 84 ? -56.364 21.946 75.207 1.00 80.00 84 SER A O 1
ATOM 663 N N . GLU A 1 85 ? -57.755 20.231 74.794 1.00 79.25 85 GLU A N 1
ATOM 664 C CA . GLU A 1 85 ? -57.360 20.069 73.389 1.00 79.25 85 GLU A CA 1
ATOM 665 C C . GLU A 1 85 ? -58.333 20.678 72.371 1.00 79.25 85 GLU A C 1
ATOM 667 O O . GLU A 1 85 ? -57.957 20.811 71.200 1.00 79.25 85 GLU A O 1
ATOM 672 N N . SER A 1 86 ? -59.547 21.068 72.778 1.00 77.75 86 SER A N 1
ATOM 673 C CA . SER A 1 86 ? -60.508 21.700 71.866 1.00 77.75 86 SER A CA 1
ATOM 674 C C . SER A 1 86 ? -60.092 23.128 71.497 1.00 77.75 86 SER A C 1
ATOM 676 O O . SER A 1 86 ? -59.715 23.954 72.335 1.00 77.75 86 SER A O 1
ATOM 678 N N . LYS A 1 87 ? -60.148 23.438 70.200 1.00 78.56 87 LYS A N 1
ATOM 679 C CA . LYS A 1 87 ? -59.894 24.784 69.665 1.00 78.56 87 LYS A CA 1
ATOM 680 C C . LYS A 1 87 ? -61.154 25.305 68.990 1.00 78.56 87 LYS A C 1
ATOM 682 O O . LYS A 1 87 ? -61.870 24.559 68.330 1.00 78.56 87 LYS A O 1
ATOM 687 N N . ALA A 1 88 ? -61.398 26.608 69.110 1.00 74.19 88 ALA A N 1
ATOM 688 C CA . ALA A 1 88 ? -62.510 27.257 68.426 1.00 74.19 88 ALA A CA 1
ATOM 689 C C . ALA A 1 88 ? -62.461 26.962 66.915 1.00 74.19 88 ALA A C 1
ATOM 691 O O . ALA A 1 88 ? -61.444 27.207 66.262 1.00 74.19 88 ALA A O 1
ATOM 692 N N . GLY A 1 89 ? -63.555 26.419 66.374 1.00 74.19 89 GLY A N 1
ATOM 693 C CA . GLY A 1 89 ? -63.679 26.079 64.953 1.00 74.19 89 GLY A CA 1
ATOM 694 C C . GLY A 1 89 ? -63.104 24.721 64.540 1.00 74.19 89 GLY A C 1
ATOM 695 O O . GLY A 1 89 ? -63.064 24.433 63.344 1.00 74.19 89 GLY A O 1
ATOM 696 N N . ASP A 1 90 ? -62.672 23.881 65.483 1.00 81.06 90 ASP A N 1
ATOM 697 C CA . ASP A 1 90 ? -62.307 22.504 65.165 1.00 81.06 90 ASP A CA 1
ATOM 698 C C . ASP A 1 90 ? -63.537 21.627 64.846 1.00 81.06 90 ASP A C 1
ATOM 700 O O . ASP A 1 90 ? -64.704 21.986 65.049 1.00 81.06 90 ASP A O 1
ATOM 704 N N . LYS A 1 91 ? -63.267 20.438 64.302 1.00 79.81 91 LYS A N 1
ATOM 705 C CA . LYS A 1 91 ? -64.307 19.476 63.921 1.00 79.81 91 LYS A CA 1
ATOM 706 C C . LYS A 1 91 ? -65.143 19.025 65.129 1.00 79.81 91 LYS A C 1
ATOM 708 O O . LYS A 1 91 ? -66.326 18.736 64.969 1.00 79.81 91 LYS A O 1
ATOM 713 N N . ILE A 1 92 ? -64.568 19.035 66.332 1.00 79.38 92 ILE A N 1
ATOM 714 C CA . ILE A 1 92 ? -65.235 18.659 67.586 1.00 79.38 92 ILE A CA 1
ATOM 715 C C . ILE A 1 92 ? -66.287 19.698 67.970 1.00 79.38 92 ILE A C 1
ATOM 717 O O . ILE A 1 92 ? -67.422 19.329 68.260 1.00 79.38 92 ILE A O 1
ATOM 721 N N . ALA A 1 93 ? -65.954 20.987 67.905 1.00 77.19 93 ALA A N 1
ATOM 722 C CA . ALA A 1 93 ? -66.896 22.078 68.126 1.00 77.19 93 ALA A CA 1
ATOM 723 C C . ALA A 1 93 ? -68.047 22.032 67.109 1.00 77.19 93 ALA A C 1
ATOM 725 O O . ALA A 1 93 ? -69.201 22.273 67.466 1.00 77.19 93 ALA A O 1
ATOM 726 N N . SER A 1 94 ? -67.753 21.665 65.854 1.00 80.62 94 SER A N 1
ATOM 727 C CA . SER A 1 94 ? -68.781 21.507 64.819 1.00 80.62 94 SER A CA 1
ATOM 728 C C . SER A 1 94 ? -69.729 20.331 65.087 1.00 80.62 94 SER A C 1
ATOM 730 O O . SER A 1 94 ? -70.939 20.488 64.943 1.00 80.62 94 SER A O 1
ATOM 732 N N . GLU A 1 95 ? -69.210 19.192 65.546 1.00 80.56 95 GLU A N 1
ATOM 733 C CA . GLU A 1 95 ? -69.999 18.003 65.900 1.00 80.56 95 GLU A CA 1
ATOM 734 C C . GLU A 1 95 ? -70.810 18.220 67.180 1.00 80.56 95 GLU A C 1
ATOM 736 O O . GLU A 1 95 ? -72.002 17.930 67.212 1.00 80.56 95 GLU A O 1
ATOM 741 N N . LEU A 1 96 ? -70.222 18.830 68.214 1.00 77.88 96 LEU A N 1
ATOM 742 C CA . LEU A 1 96 ? -70.946 19.235 69.424 1.00 77.88 96 LEU A CA 1
ATOM 743 C C . LEU A 1 96 ? -72.103 20.176 69.095 1.00 77.88 96 LEU A C 1
ATOM 745 O O . LEU A 1 96 ? -73.207 20.004 69.612 1.00 77.88 96 LEU A O 1
ATOM 749 N N . LYS A 1 97 ? -71.872 21.140 68.198 1.00 80.12 97 LYS A N 1
ATOM 750 C CA . LYS A 1 97 ? -72.928 22.018 67.702 1.00 80.12 97 LYS A CA 1
ATOM 751 C C . LYS A 1 97 ? -74.010 21.226 66.969 1.00 80.12 97 LYS A C 1
ATOM 753 O O . LYS A 1 97 ? -75.176 21.420 67.277 1.00 80.12 97 LYS A O 1
ATOM 758 N N . GLN A 1 98 ? -73.655 20.305 66.072 1.00 81.19 98 GLN A N 1
ATOM 759 C CA . GLN A 1 98 ? -74.638 19.467 65.372 1.00 81.19 98 GLN A CA 1
ATOM 760 C C . GLN A 1 98 ? -75.460 18.595 66.327 1.00 81.19 98 GLN A C 1
ATOM 762 O O . GLN A 1 98 ? -76.675 18.499 66.169 1.00 81.19 98 GLN A O 1
ATOM 767 N N . ILE A 1 99 ? -74.830 17.988 67.333 1.00 77.81 99 ILE A N 1
ATOM 768 C CA . ILE A 1 99 ? -75.502 17.176 68.353 1.00 77.81 99 ILE A CA 1
ATOM 769 C C . ILE A 1 99 ? -76.468 18.041 69.175 1.00 77.81 99 ILE A C 1
ATOM 771 O O . ILE A 1 99 ? -77.617 17.650 69.403 1.00 77.81 99 ILE A O 1
ATOM 775 N N . ASN A 1 100 ? -76.024 19.230 69.586 1.00 76.31 100 ASN A N 1
ATOM 776 C CA . ASN A 1 100 ? -76.848 20.189 70.316 1.00 76.31 100 ASN A CA 1
ATOM 777 C C . ASN A 1 100 ? -78.016 20.700 69.466 1.00 76.31 100 ASN A C 1
ATOM 779 O O . ASN A 1 100 ? -79.147 20.704 69.944 1.00 76.31 100 ASN A O 1
ATOM 783 N N . ASP A 1 101 ? -77.771 21.060 68.206 1.00 77.62 101 ASP A N 1
ATOM 784 C CA . ASP A 1 101 ? -78.788 21.526 67.261 1.00 77.62 101 ASP A CA 1
ATOM 785 C C . ASP A 1 101 ? -79.808 20.412 66.966 1.00 77.62 101 ASP A C 1
ATOM 787 O O . ASP A 1 101 ? -81.012 20.661 66.942 1.00 77.62 101 ASP A O 1
ATOM 791 N N . ALA A 1 102 ? -79.362 19.159 66.813 1.00 74.50 102 ALA A N 1
ATOM 792 C CA . ALA A 1 102 ? -80.237 18.007 66.597 1.00 74.50 102 ALA A CA 1
ATOM 793 C C . ALA A 1 102 ? -81.108 17.692 67.824 1.00 74.50 102 ALA A C 1
ATOM 795 O O . ALA A 1 102 ? -82.283 17.341 67.673 1.00 74.50 102 ALA A O 1
ATOM 796 N N . MET A 1 103 ? -80.570 17.829 69.040 1.00 69.25 103 MET A N 1
ATOM 797 C CA . MET A 1 103 ? -81.360 17.681 70.264 1.00 69.25 103 MET A CA 1
ATOM 798 C C . MET A 1 103 ? -82.299 18.851 70.498 1.00 69.25 103 MET A C 1
ATOM 800 O O . MET A 1 103 ? -83.452 18.615 70.846 1.00 69.25 103 MET A O 1
ATOM 804 N N . ALA A 1 104 ? -81.859 20.082 70.243 1.00 69.94 104 ALA A N 1
ATOM 805 C CA . ALA A 1 104 ? -82.718 21.256 70.288 1.00 69.94 104 ALA A CA 1
ATOM 806 C C . ALA A 1 104 ? -83.872 21.112 69.289 1.00 69.94 104 ALA A C 1
ATOM 808 O O . ALA A 1 104 ? -85.020 21.299 69.669 1.00 69.94 104 ALA A O 1
ATOM 809 N N . ALA A 1 105 ? -83.605 20.672 68.056 1.00 69.00 105 ALA A N 1
ATOM 810 C CA . ALA A 1 105 ? -84.640 20.401 67.063 1.00 69.00 105 ALA A CA 1
ATOM 811 C C . ALA A 1 105 ? -85.624 19.319 67.534 1.00 69.00 105 ALA A C 1
ATOM 813 O O . ALA A 1 105 ? -86.836 19.519 67.455 1.00 69.00 105 ALA A O 1
ATOM 814 N N . LYS A 1 106 ? -85.137 18.197 68.088 1.00 68.19 106 LYS A N 1
ATOM 815 C CA . LYS A 1 106 ? -86.016 17.161 68.658 1.00 68.19 106 LYS A CA 1
ATOM 816 C C . LYS A 1 106 ? -86.843 17.692 69.830 1.00 68.19 106 LYS A C 1
ATOM 818 O O . LYS A 1 106 ? -88.041 17.427 69.876 1.00 68.19 106 LYS A O 1
ATOM 823 N N . MET A 1 107 ? -86.247 18.483 70.720 1.00 58.09 107 MET A N 1
ATOM 824 C CA . MET A 1 107 ? -86.953 19.086 71.849 1.00 58.09 107 MET A CA 1
ATOM 825 C C . MET A 1 107 ? -87.991 20.118 71.407 1.00 58.09 107 MET A C 1
ATOM 827 O O . MET A 1 107 ? -89.104 20.096 71.922 1.00 58.09 107 MET A O 1
ATOM 831 N N . VAL A 1 108 ? -87.684 20.950 70.410 1.00 57.56 108 VAL A N 1
ATOM 832 C CA . VAL A 1 108 ? -88.630 21.904 69.814 1.00 57.56 108 VAL A CA 1
ATOM 833 C C . VAL A 1 108 ? -89.792 21.166 69.156 1.00 57.56 108 VAL A C 1
ATOM 835 O O . VAL A 1 108 ? -90.928 21.560 69.363 1.00 57.56 108 VAL A O 1
ATOM 838 N N . THR A 1 109 ? -89.569 20.035 68.474 1.00 57.12 109 THR A N 1
ATOM 839 C CA . THR A 1 109 ? -90.694 19.248 67.928 1.00 57.12 109 THR A CA 1
ATOM 840 C C . THR A 1 109 ? -91.592 18.638 69.006 1.00 57.12 109 THR A C 1
ATOM 842 O O . THR A 1 109 ? -92.800 18.531 68.797 1.00 57.12 109 THR A O 1
ATOM 845 N N . THR A 1 110 ? -91.047 18.265 70.169 1.00 58.44 110 THR A N 1
ATOM 846 C CA . THR A 1 110 ? -91.863 17.860 71.325 1.00 58.44 110 THR A CA 1
ATOM 847 C C . THR A 1 110 ? -92.581 19.044 71.963 1.00 58.44 110 THR A C 1
ATOM 849 O O . THR A 1 110 ? -93.749 18.897 72.294 1.00 58.44 110 THR A O 1
ATOM 852 N N . VAL A 1 111 ? -91.950 20.219 72.050 1.00 57.25 111 VAL A N 1
ATOM 853 C CA . VAL A 1 111 ? -92.575 21.439 72.585 1.00 57.25 111 VAL A CA 1
ATOM 854 C C . VAL A 1 111 ? -93.674 21.951 71.652 1.00 57.25 111 VAL A C 1
ATOM 856 O O . VAL A 1 111 ? -94.750 22.267 72.132 1.00 57.25 111 VAL A O 1
ATOM 859 N N . ASP A 1 112 ? -93.488 21.941 70.331 1.00 57.31 112 ASP A N 1
ATOM 860 C CA . ASP A 1 112 ? -94.522 22.306 69.351 1.00 57.31 112 ASP A CA 1
ATOM 861 C C . ASP A 1 112 ? -95.691 21.315 69.358 1.00 57.31 112 ASP A C 1
ATOM 863 O O . ASP A 1 112 ? -96.846 21.694 69.143 1.00 57.31 112 ASP A O 1
ATOM 867 N N . LYS A 1 113 ? -95.409 20.029 69.602 1.00 64.31 113 LYS A N 1
ATOM 868 C CA . LYS A 1 113 ? -96.442 19.007 69.782 1.00 64.31 113 LYS A CA 1
ATOM 869 C C . LYS A 1 113 ? -97.213 19.237 71.083 1.00 64.31 113 LYS A C 1
ATOM 871 O O . LYS A 1 113 ? -98.438 19.260 71.041 1.00 64.31 113 LYS A O 1
ATOM 876 N N . GLU A 1 114 ? -96.523 19.484 72.194 1.00 57.97 114 GLU A N 1
ATOM 877 C CA . GLU A 1 114 ? -97.130 19.828 73.487 1.00 57.97 114 GLU A CA 1
ATOM 878 C C . GLU A 1 114 ? -97.915 21.144 73.416 1.00 57.97 114 GLU A C 1
ATOM 880 O O . GLU A 1 114 ? -99.005 21.246 73.972 1.00 57.97 114 GLU A O 1
ATOM 885 N N . GLN A 1 115 ? -97.423 22.132 72.671 1.00 59.59 115 GLN A N 1
ATOM 886 C CA . GLN A 1 115 ? -98.065 23.428 72.494 1.00 59.59 115 GLN A CA 1
ATOM 887 C C . GLN A 1 115 ? -99.320 23.307 71.621 1.00 59.59 115 GLN A C 1
ATOM 889 O O . GLN A 1 115 ? -100.372 23.806 72.014 1.00 59.59 115 GLN A O 1
ATOM 894 N N . LYS A 1 116 ? -99.282 22.548 70.515 1.00 67.88 116 LYS A N 1
ATOM 895 C CA . LYS A 1 116 ? -100.486 22.212 69.727 1.00 67.88 116 LYS A CA 1
ATOM 896 C C . LYS A 1 116 ? -101.496 21.382 70.519 1.00 67.88 116 LYS A C 1
ATOM 898 O O . LYS A 1 116 ? -102.698 21.614 70.398 1.00 67.88 116 LYS A O 1
ATOM 903 N N . GLU A 1 117 ? -101.034 20.437 71.338 1.00 66.62 117 GLU A N 1
ATOM 904 C CA . GLU A 1 117 ? -101.894 19.677 72.252 1.00 66.62 117 GLU A CA 1
ATOM 905 C C . GLU A 1 117 ? -102.506 20.594 73.329 1.00 66.62 117 GLU A C 1
ATOM 907 O O . GLU A 1 117 ? -103.682 20.442 73.661 1.00 66.62 117 GLU A O 1
ATOM 912 N N . SER A 1 118 ? -101.768 21.606 73.800 1.00 59.06 118 SER A N 1
ATOM 913 C CA . SER A 1 118 ? -102.256 22.619 74.745 1.00 59.06 118 SER A CA 1
ATOM 914 C C . SER A 1 118 ? -103.252 23.603 74.115 1.00 59.06 118 SER A C 1
ATOM 916 O O . SER A 1 118 ? -104.257 23.936 74.735 1.00 59.06 118 SER A O 1
ATOM 918 N N . GLU A 1 119 ? -103.062 24.014 72.859 1.00 67.75 119 GLU A N 1
ATOM 919 C CA . GLU A 1 119 ? -104.003 24.875 72.128 1.00 67.75 119 GLU A CA 1
ATOM 920 C C . GLU A 1 119 ? -105.301 24.131 71.789 1.00 67.75 119 GLU A C 1
ATOM 922 O O . GLU A 1 119 ? -106.400 24.675 71.931 1.00 67.75 119 GLU A O 1
ATOM 927 N N . ALA A 1 120 ? -105.194 22.859 71.389 1.00 70.44 120 ALA A N 1
ATOM 928 C CA . ALA A 1 120 ? -106.346 21.979 71.209 1.00 70.44 120 ALA A CA 1
ATOM 929 C C . ALA A 1 120 ? -107.104 21.767 72.530 1.00 70.44 120 ALA A C 1
ATOM 931 O O . ALA A 1 120 ? -108.338 21.750 72.547 1.00 70.44 120 ALA A O 1
ATOM 932 N N . PHE A 1 121 ? -106.373 21.665 73.642 1.00 65.31 121 PHE A N 1
ATOM 933 C CA . PHE A 1 121 ? -106.933 21.591 74.986 1.00 65.31 121 PHE A CA 1
ATOM 934 C C . PHE A 1 121 ? -107.660 22.885 75.380 1.00 65.31 121 PHE A C 1
ATOM 936 O O . PHE A 1 121 ? -108.798 22.813 75.838 1.00 65.31 121 PHE A O 1
ATOM 943 N N . VAL A 1 122 ? -107.080 24.063 75.130 1.00 66.31 122 VAL A N 1
ATOM 944 C CA . VAL A 1 122 ? -107.725 25.365 75.391 1.00 66.31 122 VAL A CA 1
ATOM 945 C C . VAL A 1 122 ? -109.013 25.527 74.574 1.00 66.31 122 VAL A C 1
ATOM 947 O O . VAL A 1 122 ? -110.044 25.887 75.137 1.00 66.31 122 VAL A O 1
ATOM 950 N N . LYS A 1 123 ? -109.024 25.142 73.290 1.00 74.00 123 LYS A N 1
ATOM 951 C CA . LYS A 1 123 ? -110.263 25.122 72.485 1.00 74.00 123 LYS A CA 1
ATOM 952 C C . LYS A 1 123 ? -111.327 24.163 73.026 1.00 74.00 123 LYS A C 1
ATOM 954 O O . LYS A 1 123 ? -112.517 24.454 72.930 1.00 74.00 123 LYS A O 1
ATOM 959 N N . GLN A 1 124 ? -110.931 23.018 73.587 1.00 69.25 124 GLN A N 1
ATOM 960 C CA . GLN A 1 124 ? -111.878 22.119 74.254 1.00 69.25 124 GLN A CA 1
ATOM 961 C C . GLN A 1 124 ? -112.433 22.711 75.554 1.00 69.25 124 GLN A C 1
ATOM 963 O O . GLN A 1 124 ? -113.592 22.445 75.876 1.00 69.25 124 GLN A O 1
ATOM 968 N N . LEU A 1 125 ? -111.643 23.499 76.289 1.00 66.19 125 LEU A N 1
ATOM 969 C CA . LEU A 1 125 ? -112.076 24.156 77.525 1.00 66.19 125 LEU A CA 1
ATOM 970 C C . LEU A 1 125 ? -113.140 25.233 77.259 1.00 66.19 125 LEU A C 1
ATOM 972 O O . LEU A 1 125 ? -114.128 25.266 77.988 1.00 66.19 125 LEU A O 1
ATOM 976 N N . ASP A 1 126 ? -113.006 26.021 76.185 1.00 69.50 126 ASP A N 1
ATOM 977 C CA . ASP A 1 126 ? -113.979 27.068 75.806 1.00 69.50 126 ASP A CA 1
ATOM 978 C C . ASP A 1 126 ? -115.386 26.523 75.493 1.00 69.50 126 ASP A C 1
ATOM 980 O O . ASP A 1 126 ? -116.381 27.237 75.596 1.00 69.50 126 ASP A O 1
ATOM 984 N N . SER A 1 127 ? -115.493 25.241 75.129 1.00 68.00 127 SER A N 1
ATOM 985 C CA . SER A 1 127 ? -116.769 24.587 74.799 1.00 68.00 127 SER A CA 1
ATOM 986 C C . SER A 1 127 ? -117.494 23.950 75.994 1.00 68.00 127 SER A C 1
ATOM 988 O O . SER A 1 127 ? -118.584 23.398 75.826 1.00 68.00 127 SER A O 1
ATOM 990 N N . LYS A 1 128 ? -116.899 23.976 77.194 1.00 75.56 128 LYS A N 1
ATOM 991 C CA . LYS A 1 128 ? -117.401 23.264 78.381 1.00 75.56 128 LYS A CA 1
ATOM 992 C C . LYS A 1 128 ? -118.022 24.223 79.395 1.00 75.56 128 LYS A C 1
ATOM 994 O O . LYS A 1 128 ? -117.523 25.318 79.630 1.00 75.56 128 LYS A O 1
ATOM 999 N N . THR A 1 129 ? -119.097 23.790 80.052 1.00 78.00 129 THR A N 1
ATOM 1000 C CA . THR A 1 129 ? -119.701 24.539 81.166 1.00 78.00 129 THR A CA 1
ATOM 1001 C C . THR A 1 129 ? -118.825 24.464 82.425 1.00 78.00 129 THR A C 1
ATOM 1003 O O . THR A 1 129 ? -118.015 23.550 82.588 1.00 78.00 129 THR A O 1
ATOM 1006 N N . ILE A 1 130 ? -118.988 25.423 83.344 1.00 71.94 130 ILE A N 1
ATOM 1007 C CA . ILE A 1 130 ? -118.154 25.583 84.556 1.00 71.94 130 ILE A CA 1
ATOM 1008 C C . ILE A 1 130 ? -118.064 24.292 85.396 1.00 71.94 130 ILE A C 1
ATOM 1010 O O . ILE A 1 130 ? -116.994 23.962 85.915 1.00 71.94 130 ILE A O 1
ATOM 1014 N N . ASP A 1 131 ? -119.144 23.514 85.477 1.00 74.06 131 ASP A N 1
ATOM 1015 C CA . ASP A 1 131 ? -119.161 22.259 86.239 1.00 74.06 131 ASP A CA 1
ATOM 1016 C C . ASP A 1 131 ? -118.373 21.134 85.546 1.00 74.06 131 ASP A C 1
ATOM 1018 O O . ASP A 1 131 ? -117.698 20.340 86.205 1.00 74.06 131 ASP A O 1
ATOM 1022 N N . GLN A 1 132 ? -118.363 21.109 84.209 1.00 74.69 132 GLN A N 1
ATOM 1023 C CA . GLN A 1 132 ? -117.555 20.167 83.428 1.00 74.69 132 GLN A CA 1
ATOM 1024 C C . GLN A 1 132 ? -116.062 20.513 83.494 1.00 74.69 132 GLN A C 1
ATOM 1026 O O . GLN A 1 132 ? -115.221 19.614 83.512 1.00 74.69 132 GLN A O 1
ATOM 1031 N N . LEU A 1 133 ? -115.730 21.804 83.574 1.00 65.50 133 LEU A N 1
ATOM 1032 C CA . LEU A 1 133 ? -114.362 22.288 83.761 1.00 65.50 133 LEU A CA 1
ATOM 1033 C C . LEU A 1 133 ? -113.781 21.849 85.112 1.00 65.50 133 LEU A C 1
ATOM 1035 O O . LEU A 1 133 ? -112.652 21.361 85.162 1.00 65.50 133 LEU A O 1
ATOM 1039 N N . ARG A 1 134 ? -114.560 21.936 86.200 1.00 64.69 134 ARG A N 1
ATOM 1040 C CA . ARG A 1 134 ? -114.113 21.487 87.532 1.00 64.69 134 ARG A CA 1
ATOM 1041 C C . ARG A 1 134 ? -113.816 19.993 87.595 1.00 64.69 134 ARG A C 1
ATOM 1043 O O . ARG A 1 134 ? -112.789 19.620 88.159 1.00 64.69 134 ARG A O 1
ATOM 1050 N N . ALA A 1 135 ? -114.670 19.155 87.007 1.00 71.56 135 ALA A N 1
ATOM 1051 C CA . ALA A 1 135 ? -114.459 17.705 86.971 1.00 71.56 135 ALA A CA 1
ATOM 1052 C C . ALA A 1 135 ? -113.254 17.308 86.098 1.00 71.56 135 ALA A C 1
ATOM 1054 O O . ALA A 1 135 ? -112.555 16.344 86.392 1.00 71.56 135 ALA A O 1
ATOM 1055 N N . TYR A 1 136 ? -112.983 18.072 85.037 1.00 65.06 136 TYR A N 1
ATOM 1056 C CA . TYR A 1 136 ? -111.882 17.796 84.118 1.00 65.06 136 TYR A CA 1
ATOM 1057 C C . TYR A 1 136 ? -110.514 18.238 84.668 1.00 65.06 136 TYR A C 1
ATOM 1059 O O . TYR A 1 136 ? -109.525 17.527 84.503 1.00 65.06 136 TYR A O 1
ATOM 1067 N N . ILE A 1 137 ? -110.456 19.370 85.380 1.00 60.22 137 ILE A N 1
ATOM 1068 C CA . ILE A 1 137 ? -109.219 19.897 85.986 1.00 60.22 137 ILE A CA 1
ATOM 1069 C C . ILE A 1 137 ? -108.784 19.072 87.208 1.00 60.22 137 ILE A C 1
ATOM 1071 O O . ILE A 1 137 ? -107.592 18.912 87.447 1.00 60.22 137 ILE A O 1
ATOM 1075 N N . THR A 1 138 ? -109.722 18.491 87.961 1.00 60.25 138 THR A N 1
ATOM 1076 C CA . THR A 1 138 ? -109.399 17.674 89.149 1.00 60.25 138 THR A CA 1
ATOM 1077 C C . THR A 1 138 ? -108.910 16.256 88.827 1.00 60.25 138 THR A C 1
ATOM 1079 O O . THR A 1 138 ? -108.402 15.581 89.718 1.00 60.25 138 THR A O 1
ATOM 1082 N N . ALA A 1 139 ? -108.998 15.809 87.568 1.00 61.28 139 ALA A N 1
ATOM 1083 C CA . ALA A 1 139 ? -108.623 14.456 87.148 1.00 61.28 139 ALA A CA 1
ATOM 1084 C C . ALA A 1 139 ? -107.211 14.328 86.532 1.00 61.28 139 ALA A C 1
ATOM 1086 O O . ALA A 1 139 ? -106.809 13.218 86.181 1.00 61.28 139 ALA A O 1
ATOM 1087 N N . ARG A 1 140 ? -106.438 15.417 86.383 1.00 51.03 140 ARG A N 1
ATOM 1088 C CA . ARG A 1 140 ? -105.081 15.376 85.797 1.00 51.03 140 ARG A CA 1
ATOM 1089 C C . ARG A 1 140 ? -104.001 15.863 86.774 1.00 51.03 140 ARG A C 1
ATOM 1091 O O . ARG A 1 140 ? -104.208 16.883 87.428 1.00 51.03 140 ARG A O 1
ATOM 1098 N N . PRO A 1 141 ? -102.836 15.189 86.856 1.00 54.53 141 PRO A N 1
ATOM 1099 C CA . PRO A 1 141 ? -101.689 15.711 87.588 1.00 54.53 141 PRO A CA 1
ATOM 1100 C C . PRO A 1 141 ? -101.073 16.915 86.847 1.00 54.53 141 PRO A C 1
ATOM 1102 O O . PRO A 1 141 ? -101.174 16.996 85.618 1.00 54.53 141 PRO A O 1
ATOM 1105 N N . PRO A 1 142 ? -100.445 17.859 87.571 1.00 48.94 142 PRO A N 1
ATOM 1106 C CA . PRO A 1 142 ? -99.838 19.042 86.972 1.00 48.94 142 PRO A CA 1
ATOM 1107 C C . PRO A 1 142 ? -98.651 18.648 86.082 1.00 48.94 142 PRO A C 1
ATOM 1109 O O . PRO A 1 142 ? -97.723 17.980 86.532 1.00 48.94 142 PRO A O 1
ATOM 1112 N N . TYR A 1 143 ? -98.682 19.069 84.817 1.00 46.59 143 TYR A N 1
ATOM 1113 C CA . TYR A 1 143 ? -97.533 18.996 83.917 1.00 46.59 143 TYR A CA 1
ATOM 1114 C C . TYR A 1 143 ? -96.602 20.176 84.222 1.00 46.59 143 TYR A C 1
ATOM 1116 O O . TYR A 1 143 ? -96.874 21.307 83.822 1.00 46.59 143 TYR A O 1
ATOM 1124 N N . GLU A 1 144 ? -95.507 19.927 84.939 1.00 48.00 144 GLU A N 1
ATOM 1125 C CA . GLU A 1 144 ? -94.351 20.826 84.918 1.00 48.00 144 GLU A CA 1
ATOM 1126 C C . GLU A 1 144 ? -93.521 20.507 83.672 1.00 48.00 144 GLU A C 1
ATOM 1128 O O . GLU A 1 144 ? -93.099 19.371 83.459 1.00 48.00 144 GLU A O 1
ATOM 1133 N N . SER A 1 145 ? -93.316 21.506 82.813 1.00 49.03 145 SER A N 1
ATOM 1134 C CA . SER A 1 145 ? -92.558 21.355 81.573 1.00 49.03 145 SER A CA 1
ATOM 1135 C C . SER A 1 145 ? -91.116 20.922 81.867 1.00 49.03 145 SER A C 1
ATOM 1137 O O . SER A 1 145 ? -90.365 21.657 82.518 1.00 49.03 145 SER A O 1
ATOM 1139 N N . VAL A 1 146 ? -90.711 19.780 81.307 1.00 48.41 146 VAL A N 1
ATOM 1140 C CA . VAL A 1 146 ? -89.358 19.187 81.392 1.00 48.41 146 VAL A CA 1
ATOM 1141 C C . VAL A 1 146 ? -88.255 20.168 80.944 1.00 48.41 146 VAL A C 1
ATOM 1143 O O . VAL A 1 146 ? -87.108 20.073 81.376 1.00 48.41 146 VAL A O 1
ATOM 1146 N N . ALA A 1 147 ? -88.610 21.186 80.154 1.00 49.19 147 ALA A N 1
ATOM 1147 C CA . ALA A 1 147 ? -87.702 22.196 79.614 1.00 49.19 147 ALA A CA 1
ATOM 1148 C C . ALA A 1 147 ? -86.965 23.068 80.656 1.00 49.19 147 ALA A C 1
ATOM 1150 O O . ALA A 1 147 ? -85.992 23.727 80.297 1.00 49.19 147 ALA A O 1
ATOM 1151 N N . ARG A 1 148 ? -87.377 23.096 81.935 1.00 49.53 148 ARG A N 1
ATOM 1152 C CA . ARG A 1 148 ? -86.686 23.900 82.968 1.00 49.53 148 ARG A CA 1
ATOM 1153 C C . ARG A 1 148 ? -85.512 23.202 83.663 1.00 49.53 148 ARG A C 1
ATOM 1155 O O . ARG A 1 148 ? -84.792 23.881 84.390 1.00 49.53 148 ARG A O 1
ATOM 1162 N N . PHE A 1 149 ? -85.297 21.902 83.447 1.00 48.94 149 PHE A N 1
ATOM 1163 C CA . PHE A 1 149 ? -84.363 21.122 84.276 1.00 48.94 149 PHE A CA 1
ATOM 1164 C C . PHE A 1 149 ? -83.267 20.365 83.513 1.00 48.94 149 PHE A C 1
ATOM 1166 O O . PHE A 1 149 ? -82.453 19.707 84.150 1.00 48.94 149 PHE A O 1
ATOM 1173 N N . VAL A 1 150 ? -83.186 20.496 82.183 1.00 52.91 150 VAL A N 1
ATOM 1174 C CA . VAL A 1 150 ? -82.100 19.901 81.385 1.00 52.91 150 VAL A CA 1
ATOM 1175 C C . VAL A 1 150 ? -81.093 20.984 80.995 1.00 52.91 150 VAL A C 1
ATOM 1177 O O . VAL A 1 150 ? -81.359 21.820 80.132 1.00 52.91 150 VAL A O 1
ATOM 1180 N N . THR A 1 151 ? -79.925 20.991 81.637 1.00 56.34 151 THR A N 1
ATOM 1181 C CA . THR A 1 151 ? -78.794 21.849 81.247 1.00 56.34 151 THR A CA 1
ATOM 1182 C C . THR A 1 151 ? -77.973 21.180 80.150 1.00 56.34 151 THR A C 1
ATOM 1184 O O . THR A 1 151 ? -77.280 20.196 80.398 1.00 56.34 151 THR A O 1
ATOM 1187 N N . PHE A 1 152 ? -78.030 21.728 78.935 1.00 59.31 152 PHE A N 1
ATOM 1188 C CA . PHE A 1 152 ? -77.183 21.303 77.818 1.00 59.31 152 PHE A CA 1
ATOM 1189 C C . PHE A 1 152 ? -75.785 21.911 77.887 1.00 59.31 152 PHE A C 1
ATOM 1191 O O . PHE A 1 152 ? -75.571 22.965 78.488 1.00 59.31 152 PHE A O 1
ATOM 1198 N N . TRP A 1 153 ? -74.849 21.269 77.188 1.00 60.25 153 TRP A N 1
ATOM 1199 C CA . TRP A 1 153 ? -73.557 21.855 76.859 1.00 60.25 153 TRP A CA 1
ATOM 1200 C C . TRP A 1 153 ? -73.782 23.118 76.036 1.00 60.25 153 TRP A C 1
ATOM 1202 O O . TRP A 1 153 ? -74.313 23.055 74.929 1.00 60.25 153 TRP A O 1
ATOM 1212 N N . GLN A 1 154 ? -73.382 24.267 76.569 1.00 61.97 154 GLN A N 1
ATOM 1213 C CA . GLN A 1 154 ? -73.411 25.517 75.823 1.00 61.97 154 GLN A CA 1
ATOM 1214 C C . GLN A 1 154 ? -72.034 25.766 75.219 1.00 61.97 154 GLN A C 1
ATOM 1216 O O . GLN A 1 154 ? -71.018 25.628 75.899 1.00 61.97 154 GLN A O 1
ATOM 1221 N N . VAL A 1 155 ? -72.017 26.114 73.936 1.00 58.41 155 VAL A N 1
ATOM 1222 C CA . VAL A 1 155 ? -70.833 26.668 73.283 1.00 58.41 155 VAL A CA 1
ATOM 1223 C C . VAL A 1 155 ? -70.872 28.173 73.533 1.00 58.41 155 VAL A C 1
ATOM 1225 O O . VAL A 1 155 ? -71.903 28.808 73.292 1.00 58.41 155 VAL A O 1
ATOM 1228 N N . ASP A 1 156 ? -69.801 28.734 74.085 1.00 65.75 156 ASP A N 1
ATOM 1229 C CA . ASP A 1 156 ? -69.706 30.173 74.306 1.00 65.75 156 ASP A CA 1
ATOM 1230 C C . ASP A 1 156 ? -69.640 30.950 72.975 1.00 65.75 156 ASP A C 1
ATOM 1232 O O . ASP A 1 156 ? -69.582 30.385 71.878 1.00 65.75 156 ASP A O 1
ATOM 1236 N N . LYS A 1 157 ? -69.682 32.284 73.056 1.00 68.19 157 LYS A N 1
ATOM 1237 C CA . LYS A 1 157 ? -69.645 33.157 71.869 1.00 68.19 157 LYS A CA 1
ATOM 1238 C C . LYS A 1 157 ? -68.337 33.039 71.074 1.00 68.19 157 LYS A C 1
ATOM 1240 O O . LYS A 1 157 ? -68.313 33.455 69.919 1.00 68.19 157 LYS A O 1
ATOM 1245 N N . ASP A 1 158 ? -67.304 32.448 71.672 1.00 67.00 158 ASP A N 1
ATOM 1246 C CA . ASP A 1 158 ? -65.980 32.252 71.090 1.00 67.00 158 ASP A CA 1
ATOM 1247 C C . ASP A 1 158 ? -65.794 30.830 70.524 1.00 67.00 158 ASP A C 1
ATOM 1249 O O . ASP A 1 158 ? -64.722 30.497 70.018 1.00 67.00 158 ASP A O 1
ATOM 1253 N N . GLY A 1 159 ? -66.833 29.986 70.548 1.00 62.56 159 GLY A N 1
ATOM 1254 C CA . GLY A 1 159 ? -66.807 28.648 69.957 1.00 62.56 159 GLY A CA 1
ATOM 1255 C C . GLY A 1 159 ? -66.214 27.558 70.855 1.00 62.56 159 GLY A C 1
ATOM 1256 O O . GLY A 1 159 ? -65.905 26.481 70.342 1.00 62.56 159 GLY A O 1
ATOM 1257 N N . LYS A 1 160 ? -66.045 27.805 72.162 1.00 59.91 160 LYS A N 1
ATOM 1258 C CA . LYS A 1 160 ? -65.555 26.818 73.140 1.00 59.91 160 LYS A CA 1
ATOM 1259 C C . LYS A 1 160 ? -66.692 26.188 73.941 1.00 59.91 160 LYS A C 1
ATOM 1261 O O . LYS A 1 160 ? -67.685 26.832 74.265 1.00 59.91 160 LYS A O 1
ATOM 1266 N N . ALA A 1 161 ? -66.553 24.901 74.245 1.00 62.97 161 ALA A N 1
ATOM 1267 C CA . ALA A 1 161 ? -67.542 24.128 74.987 1.00 62.97 161 ALA A CA 1
ATOM 1268 C C . ALA A 1 161 ? -67.421 24.372 76.503 1.00 62.97 161 ALA A C 1
ATOM 1270 O O . ALA A 1 161 ? -66.346 24.202 77.071 1.00 62.97 161 ALA A O 1
ATOM 1271 N N . ASN A 1 162 ? -68.517 24.742 77.170 1.00 65.88 162 ASN A N 1
ATOM 1272 C CA . ASN A 1 162 ? -68.525 24.954 78.621 1.00 65.88 162 ASN A CA 1
ATOM 1273 C C . ASN A 1 162 ? -68.580 23.628 79.407 1.00 65.88 162 ASN A C 1
ATOM 1275 O O . ASN A 1 162 ? -69.158 22.641 78.952 1.00 65.88 162 ASN A O 1
ATOM 1279 N N . LYS A 1 163 ? -68.023 23.632 80.628 1.00 56.12 163 LYS A N 1
ATOM 1280 C CA . LYS A 1 163 ? -67.931 22.475 81.541 1.00 56.12 163 LYS A CA 1
ATOM 1281 C C . LYS A 1 163 ? -69.318 21.859 81.857 1.00 56.12 163 LYS A C 1
ATOM 1283 O O . LYS A 1 163 ? -70.229 22.609 82.216 1.00 56.12 163 LYS A O 1
ATOM 1288 N N . PRO A 1 164 ? -69.493 20.521 81.787 1.00 58.91 164 PRO A N 1
ATOM 1289 C CA . PRO A 1 164 ? -70.782 19.856 82.008 1.00 58.91 164 PRO A CA 1
ATOM 1290 C C . PRO A 1 164 ? -71.297 19.964 83.450 1.00 58.91 164 PRO A C 1
ATOM 1292 O O . PRO A 1 164 ? -70.516 20.041 84.403 1.00 58.91 164 PRO A O 1
ATOM 1295 N N . SER A 1 165 ? -72.621 19.864 83.622 1.00 56.75 165 SER A N 1
ATOM 1296 C CA . SER A 1 165 ? -73.231 19.587 84.928 1.00 56.75 165 SER A CA 1
ATOM 1297 C C . SER A 1 165 ? -72.825 18.188 85.400 1.00 56.75 165 SER A C 1
ATOM 1299 O O . SER A 1 165 ? -72.963 17.230 84.646 1.00 56.75 165 SER A O 1
ATOM 1301 N N . GLY A 1 166 ? -72.360 18.048 86.645 1.00 55.56 166 GLY A N 1
ATOM 1302 C CA . GLY A 1 166 ? -71.832 16.788 87.199 1.00 55.56 166 GLY A CA 1
ATOM 1303 C C . GLY A 1 166 ? -72.843 15.647 87.409 1.00 55.56 166 GLY A C 1
ATOM 1304 O O . GLY A 1 166 ? -72.511 14.682 88.085 1.00 55.56 166 GLY A O 1
ATOM 1305 N N . GLN A 1 167 ? -74.058 15.748 86.868 1.00 58.59 167 GLN A N 1
ATOM 1306 C CA . GLN A 1 167 ? -75.087 14.705 86.895 1.00 58.59 167 GLN A CA 1
ATOM 1307 C C . GLN A 1 167 ? -75.443 14.331 85.456 1.00 58.59 167 GLN A C 1
ATOM 1309 O O . GLN A 1 167 ? -75.752 15.216 84.653 1.00 58.59 167 GLN A O 1
ATOM 1314 N N . GLY A 1 168 ? -75.368 13.039 85.127 1.00 58.19 168 GLY A N 1
ATOM 1315 C CA . GLY A 1 168 ? -75.669 12.536 83.788 1.00 58.19 168 GLY A CA 1
ATOM 1316 C C . GLY A 1 168 ? -77.154 12.673 83.442 1.00 58.19 168 GLY A C 1
ATOM 1317 O O . GLY A 1 168 ? -78.010 12.730 84.323 1.00 58.19 168 GLY A O 1
ATOM 1318 N N . LEU A 1 169 ? -77.476 12.685 82.145 1.00 57.53 169 LEU A N 1
ATOM 1319 C CA . LEU A 1 169 ? -78.856 12.795 81.645 1.00 57.53 169 LEU A CA 1
ATOM 1320 C C . LEU A 1 169 ? -79.785 11.717 82.244 1.00 57.53 169 LEU A C 1
ATOM 1322 O O . LEU A 1 169 ? -80.956 11.975 82.503 1.00 57.53 169 LEU A O 1
ATOM 1326 N N . LEU A 1 170 ? -79.247 10.522 82.511 1.00 54.31 170 LEU A N 1
ATOM 1327 C CA . LEU A 1 170 ? -79.971 9.410 83.134 1.00 54.31 170 LEU A CA 1
ATOM 1328 C C . LEU A 1 170 ? -80.311 9.667 84.614 1.00 54.31 170 LEU A C 1
ATOM 1330 O O . LEU A 1 170 ? -81.411 9.325 85.046 1.00 54.31 170 LEU A O 1
ATOM 1334 N N . ASP A 1 171 ? -79.434 10.336 85.368 1.00 56.00 171 ASP A N 1
ATOM 1335 C CA . ASP A 1 171 ? -79.678 10.678 86.778 1.00 56.00 171 ASP A CA 1
ATOM 1336 C C . ASP A 1 171 ? -80.752 11.763 86.925 1.00 56.00 171 ASP A C 1
ATOM 1338 O O . ASP A 1 171 ? -81.533 11.754 87.877 1.00 56.00 171 ASP A O 1
ATOM 1342 N N . GLN A 1 172 ? -80.839 12.677 85.954 1.00 59.28 172 GLN A N 1
ATOM 1343 C CA . GLN A 1 172 ? -81.863 13.726 85.927 1.00 59.28 172 GLN A CA 1
ATOM 1344 C C . GLN A 1 172 ? -83.264 13.165 85.625 1.00 59.28 172 GLN A C 1
ATOM 1346 O O . GLN A 1 172 ? -84.264 13.698 86.105 1.00 59.28 172 GLN A O 1
ATOM 1351 N N . ILE A 1 173 ? -83.348 12.056 84.883 1.00 53.94 173 ILE A N 1
ATOM 1352 C CA . ILE A 1 173 ? -84.613 11.397 84.522 1.00 53.94 173 ILE A CA 1
ATOM 1353 C C . ILE A 1 173 ? -85.136 10.502 85.665 1.00 53.94 173 ILE A C 1
ATOM 1355 O O . ILE A 1 173 ? -86.349 10.352 85.826 1.00 53.94 173 ILE A O 1
ATOM 1359 N N . ALA A 1 174 ? -84.258 9.978 86.527 1.00 52.94 174 ALA A N 1
ATOM 1360 C CA . ALA A 1 174 ? -84.619 9.087 87.638 1.00 52.94 174 ALA A CA 1
ATOM 1361 C C . ALA A 1 174 ? -85.403 9.761 88.795 1.00 52.94 174 ALA A C 1
ATOM 1363 O O . ALA A 1 174 ? -85.899 9.075 89.691 1.00 52.94 174 ALA A O 1
ATOM 1364 N N . GLY A 1 175 ? -85.552 11.093 88.789 1.00 57.88 175 GLY A N 1
ATOM 1365 C CA . GLY A 1 175 ? -86.223 11.865 89.846 1.00 57.88 175 GLY A CA 1
ATOM 1366 C C . GLY A 1 175 ? -87.759 11.932 89.791 1.00 57.88 175 GLY A C 1
ATOM 1367 O O . GLY A 1 175 ? -88.371 12.359 90.773 1.00 57.88 175 GLY A O 1
ATOM 1368 N N . PHE A 1 176 ? -88.420 11.514 88.702 1.00 50.72 176 PHE A N 1
ATOM 1369 C CA . PHE A 1 176 ? -89.872 11.702 88.537 1.00 50.72 176 PHE A CA 1
ATOM 1370 C C . PHE A 1 176 ? -90.698 10.425 88.782 1.00 50.72 176 PHE A C 1
ATOM 1372 O O . PHE A 1 176 ? -90.530 9.377 88.164 1.00 50.72 176 PHE A O 1
ATOM 1379 N N . LYS A 1 177 ? -91.623 10.529 89.741 1.00 47.09 177 LYS A N 1
ATOM 1380 C CA . LYS A 1 177 ? -92.352 9.439 90.403 1.00 47.09 177 LYS A CA 1
ATOM 1381 C C . LYS A 1 177 ? -93.712 9.162 89.736 1.00 47.09 177 LYS A C 1
ATOM 1383 O O . LYS A 1 177 ? -94.697 9.773 90.124 1.00 47.09 177 LYS A O 1
ATOM 1388 N N . ASN A 1 178 ? -93.801 8.152 88.867 1.00 52.53 178 ASN A N 1
ATOM 1389 C CA . ASN A 1 178 ? -95.055 7.437 88.562 1.00 52.53 178 ASN A CA 1
ATOM 1390 C C . ASN A 1 178 ? -94.896 5.963 88.953 1.00 52.53 178 ASN A C 1
ATOM 1392 O O . ASN A 1 178 ? -94.525 5.127 88.140 1.00 52.53 178 ASN A O 1
ATOM 1396 N N . ARG A 1 179 ? -95.132 5.630 90.231 1.00 53.06 179 ARG A N 1
ATOM 1397 C CA . ARG A 1 179 ? -94.819 4.293 90.774 1.00 53.06 179 ARG A CA 1
ATOM 1398 C C . ARG A 1 179 ? -95.650 3.143 90.184 1.00 53.06 179 ARG A C 1
ATOM 1400 O O . ARG A 1 179 ? -95.179 2.022 90.239 1.00 53.06 179 ARG A O 1
ATOM 1407 N N . GLY A 1 180 ? -96.827 3.376 89.602 1.00 50.31 180 GLY A N 1
ATOM 1408 C CA . GLY A 1 180 ? -97.628 2.304 88.981 1.00 50.31 180 GLY A CA 1
ATOM 1409 C C . GLY A 1 180 ? -97.032 1.810 87.659 1.00 50.31 180 GLY A C 1
ATOM 1410 O O . GLY A 1 180 ? -96.753 0.622 87.505 1.00 50.31 180 GLY A O 1
ATOM 1411 N N . ASP A 1 181 ? -96.729 2.742 86.754 1.00 53.62 181 ASP A N 1
ATOM 1412 C CA . ASP A 1 181 ? -96.033 2.433 85.504 1.00 53.62 181 ASP A CA 1
ATOM 1413 C C . ASP A 1 181 ? -94.564 2.103 85.746 1.00 53.62 181 ASP A C 1
ATOM 1415 O O . ASP A 1 181 ? -94.031 1.256 85.045 1.00 53.62 181 ASP A O 1
ATOM 1419 N N . ALA A 1 182 ? -93.933 2.668 86.782 1.00 50.38 182 ALA A N 1
ATOM 1420 C CA . ALA A 1 182 ? -92.573 2.313 87.164 1.00 50.38 182 ALA A CA 1
ATOM 1421 C C . ALA A 1 182 ? -92.451 0.880 87.681 1.00 50.38 182 ALA A C 1
ATOM 1423 O O . ALA A 1 182 ? -91.361 0.355 87.589 1.00 50.38 182 ALA A O 1
ATOM 1424 N N . TYR A 1 183 ? -93.498 0.217 88.191 1.00 48.81 183 TYR A N 1
ATOM 1425 C CA . TYR A 1 183 ? -93.391 -1.209 88.530 1.00 48.81 183 TYR A CA 1
ATOM 1426 C C . TYR A 1 183 ? -93.528 -2.110 87.300 1.00 48.81 183 TYR A C 1
ATOM 1428 O O . TYR A 1 183 ? -92.761 -3.057 87.193 1.00 48.81 183 TYR A O 1
ATOM 1436 N N . SER A 1 184 ? -94.411 -1.805 86.338 1.00 57.56 184 SER A N 1
ATOM 1437 C CA . SER A 1 184 ? -94.476 -2.581 85.081 1.00 57.56 184 SER A CA 1
ATOM 1438 C C . SER A 1 184 ? -93.299 -2.275 84.147 1.00 57.56 184 SER A C 1
ATOM 1440 O O . SER A 1 184 ? -92.779 -3.170 83.482 1.00 57.56 184 SER A O 1
ATOM 1442 N N . ALA A 1 185 ? -92.829 -1.025 84.148 1.00 57.59 185 ALA A N 1
ATOM 1443 C CA . ALA A 1 185 ? -91.579 -0.621 83.535 1.00 57.59 185 ALA A CA 1
ATOM 1444 C C . ALA A 1 185 ? -90.411 -1.244 84.290 1.00 57.59 185 ALA A C 1
ATOM 1446 O O . ALA A 1 185 ? -89.602 -1.836 83.614 1.00 57.59 185 ALA A O 1
ATOM 1447 N N . ALA A 1 186 ? -90.366 -1.268 85.630 1.00 54.84 186 ALA A N 1
ATOM 1448 C CA . ALA A 1 186 ? -89.318 -1.964 86.390 1.00 54.84 186 ALA A CA 1
ATOM 1449 C C . ALA A 1 186 ? -89.365 -3.485 86.226 1.00 54.84 186 ALA A C 1
ATOM 1451 O O . ALA A 1 186 ? -88.351 -4.140 86.424 1.00 54.84 186 ALA A O 1
ATOM 1452 N N . GLU A 1 187 ? -90.510 -4.078 85.889 1.00 62.28 187 GLU A N 1
ATOM 1453 C CA . GLU A 1 187 ? -90.628 -5.510 85.611 1.00 62.28 187 GLU A CA 1
ATOM 1454 C C . GLU A 1 187 ? -90.172 -5.821 84.182 1.00 62.28 187 GLU A C 1
ATOM 1456 O O . GLU A 1 187 ? -89.322 -6.688 83.999 1.00 62.28 187 GLU A O 1
ATOM 1461 N N . LYS A 1 188 ? -90.586 -5.020 83.187 1.00 72.69 188 LYS A N 1
ATOM 1462 C CA . LYS A 1 188 ? -89.997 -5.040 81.835 1.00 72.69 188 LYS A CA 1
ATOM 1463 C C . LYS A 1 188 ? -88.519 -4.670 81.836 1.00 72.69 188 LYS A C 1
ATOM 1465 O O . LYS A 1 188 ? -87.766 -5.184 81.028 1.00 72.69 188 LYS A O 1
ATOM 1470 N N . GLU A 1 189 ? -88.092 -3.799 82.733 1.00 69.44 189 GLU A N 1
ATOM 1471 C CA . GLU A 1 189 ? -86.715 -3.362 82.917 1.00 69.44 189 GLU A CA 1
ATOM 1472 C C . GLU A 1 189 ? -85.944 -4.403 83.716 1.00 69.44 189 GLU A C 1
ATOM 1474 O O . GLU A 1 189 ? -84.791 -4.627 83.406 1.00 69.44 189 GLU A O 1
ATOM 1479 N N . ARG A 1 190 ? -86.565 -5.149 84.639 1.00 68.69 190 ARG A N 1
ATOM 1480 C CA . ARG A 1 190 ? -85.975 -6.354 85.246 1.00 68.69 190 ARG A CA 1
ATOM 1481 C C . ARG A 1 190 ? -85.820 -7.472 84.236 1.00 68.69 190 ARG A C 1
ATOM 1483 O O . ARG A 1 190 ? -84.816 -8.171 84.293 1.00 68.69 190 ARG A O 1
ATOM 1490 N N . ASP A 1 191 ? -86.780 -7.667 83.344 1.00 75.69 191 ASP A N 1
ATOM 1491 C CA . ASP A 1 191 ? -86.688 -8.674 82.292 1.00 75.69 191 ASP A CA 1
ATOM 1492 C C . ASP A 1 191 ? -85.719 -8.233 81.192 1.00 75.69 191 ASP A C 1
ATOM 1494 O O . ASP A 1 191 ? -84.915 -9.045 80.743 1.00 75.69 191 ASP A O 1
ATOM 1498 N N . ASN A 1 192 ? -85.664 -6.940 80.864 1.00 75.88 192 ASN A N 1
ATOM 1499 C CA . ASN A 1 192 ? -84.607 -6.365 80.034 1.00 75.88 192 ASN A CA 1
ATOM 1500 C C . ASN A 1 192 ? -83.247 -6.446 80.729 1.00 75.88 192 ASN A C 1
ATOM 1502 O O . ASN A 1 192 ? -82.277 -6.766 80.064 1.00 75.88 192 ASN A O 1
ATOM 1506 N N . LEU A 1 193 ? -83.150 -6.239 82.043 1.00 76.06 193 LEU A N 1
ATOM 1507 C CA . LEU A 1 193 ? -81.918 -6.397 82.822 1.00 76.06 193 LEU A CA 1
ATOM 1508 C C . LEU A 1 193 ? -81.524 -7.866 82.921 1.00 76.06 193 LEU A C 1
ATOM 1510 O O . LEU A 1 193 ? -80.344 -8.174 82.906 1.00 76.06 193 LEU A O 1
ATOM 1514 N N . ARG A 1 194 ? -82.470 -8.805 82.990 1.00 76.56 194 ARG A N 1
ATOM 1515 C CA . ARG A 1 194 ? -82.187 -10.246 82.908 1.00 76.56 194 ARG A CA 1
ATOM 1516 C C . ARG A 1 194 ? -81.727 -10.637 81.513 1.00 76.56 194 ARG A C 1
ATOM 1518 O O . ARG A 1 194 ? -80.779 -11.406 81.408 1.00 76.56 194 ARG A O 1
ATOM 1525 N N . ALA A 1 195 ? -82.344 -10.096 80.466 1.00 78.12 195 ALA A N 1
ATOM 1526 C CA . ALA A 1 195 ? -81.917 -10.292 79.087 1.00 78.12 195 ALA A CA 1
ATOM 1527 C C . ALA A 1 195 ? -80.534 -9.669 78.843 1.00 78.12 195 ALA A C 1
ATOM 1529 O O . ALA A 1 195 ? -79.668 -10.324 78.277 1.00 78.12 195 ALA A O 1
ATOM 1530 N N . GLN A 1 196 ? -80.283 -8.461 79.349 1.00 79.06 196 GLN A N 1
ATOM 1531 C CA . GLN A 1 196 ? -78.981 -7.799 79.315 1.00 79.06 196 GLN A CA 1
ATOM 1532 C C . GLN A 1 196 ? -77.953 -8.555 80.146 1.00 79.06 196 GLN A C 1
ATOM 1534 O O . GLN A 1 196 ? -76.857 -8.751 79.660 1.00 79.06 196 GLN A O 1
ATOM 1539 N N . ASN A 1 197 ? -78.289 -9.062 81.333 1.00 77.62 197 ASN A N 1
ATOM 1540 C CA . ASN A 1 197 ? -77.391 -9.891 82.141 1.00 77.62 197 ASN A CA 1
ATOM 1541 C C . ASN A 1 197 ? -77.113 -11.246 81.482 1.00 77.62 197 ASN A C 1
ATOM 1543 O O . ASN A 1 197 ? -76.013 -11.768 81.616 1.00 77.62 197 ASN A O 1
ATOM 1547 N N . ALA A 1 198 ? -78.076 -11.819 80.756 1.00 79.31 198 ALA A N 1
ATOM 1548 C CA . ALA A 1 198 ? -77.868 -13.024 79.960 1.00 79.31 198 ALA A CA 1
ATOM 1549 C C . ALA A 1 198 ? -76.969 -12.747 78.745 1.00 79.31 198 ALA A C 1
ATOM 1551 O O . ALA A 1 198 ? -76.087 -13.554 78.454 1.00 79.31 198 ALA A O 1
ATOM 1552 N N . LEU A 1 199 ? -77.137 -11.595 78.085 1.00 80.31 199 LEU A N 1
ATOM 1553 C CA . LEU A 1 199 ? -76.234 -11.113 77.038 1.00 80.31 199 LEU A CA 1
ATOM 1554 C C . LEU A 1 199 ? -74.836 -10.835 77.601 1.00 80.31 199 LEU A C 1
ATOM 1556 O O . LEU A 1 199 ? -73.868 -11.329 77.041 1.00 80.31 199 LEU A O 1
ATOM 1560 N N . LEU A 1 200 ? -74.724 -10.172 78.754 1.00 78.12 200 LEU A N 1
ATOM 1561 C CA . LEU A 1 200 ? -73.459 -9.910 79.441 1.00 78.12 200 LEU A CA 1
ATOM 1562 C C . LEU A 1 200 ? -72.787 -11.216 79.867 1.00 78.12 200 LEU A C 1
ATOM 1564 O O . LEU A 1 200 ? -71.581 -11.362 79.741 1.00 78.12 200 LEU A O 1
ATOM 1568 N N . ALA A 1 201 ? -73.548 -12.200 80.348 1.00 81.69 201 ALA A N 1
ATOM 1569 C CA . ALA A 1 201 ? -73.021 -13.518 80.686 1.00 81.69 201 ALA A CA 1
ATOM 1570 C C . ALA A 1 201 ? -72.552 -14.282 79.436 1.00 81.69 201 ALA A C 1
ATOM 1572 O O . ALA A 1 201 ? -71.527 -14.969 79.488 1.00 81.69 201 ALA A O 1
ATOM 1573 N N . ALA A 1 202 ? -73.264 -14.153 78.312 1.00 84.69 202 ALA A N 1
ATOM 1574 C CA . ALA A 1 202 ? -72.848 -14.703 77.025 1.00 84.69 202 ALA A CA 1
ATOM 1575 C C . ALA A 1 202 ? -71.588 -14.002 76.488 1.00 84.69 202 ALA A C 1
ATOM 1577 O O . ALA A 1 202 ? -70.673 -14.684 76.030 1.00 84.69 202 ALA A O 1
ATOM 1578 N N . GLU A 1 203 ? -71.491 -12.679 76.625 1.00 83.19 203 GLU A N 1
ATOM 1579 C CA . GLU A 1 203 ? -70.301 -11.892 76.297 1.00 83.19 203 GLU A CA 1
ATOM 1580 C C . GLU A 1 203 ? -69.129 -12.254 77.204 1.00 83.19 203 GLU A C 1
ATOM 1582 O O . GLU A 1 203 ? -68.058 -12.543 76.696 1.00 83.19 203 GLU A O 1
ATOM 1587 N N . ILE A 1 204 ? -69.310 -12.356 78.524 1.00 81.00 204 ILE A N 1
ATOM 1588 C CA . ILE A 1 204 ? -68.268 -12.812 79.460 1.00 81.00 204 ILE A CA 1
ATOM 1589 C C . ILE A 1 204 ? -67.781 -14.212 79.076 1.00 81.00 204 ILE A C 1
ATOM 1591 O O . ILE A 1 204 ? -66.585 -14.495 79.134 1.00 81.00 204 ILE A O 1
ATOM 1595 N N . LYS A 1 205 ? -68.686 -15.105 78.662 1.00 87.06 205 LYS A N 1
ATOM 1596 C CA . LYS A 1 205 ? -68.319 -16.440 78.175 1.00 87.06 205 LYS A CA 1
ATOM 1597 C C . LYS A 1 205 ? -67.540 -16.367 76.857 1.00 87.06 205 LYS A C 1
ATOM 1599 O O . LYS A 1 205 ? -66.564 -17.100 76.711 1.00 87.06 205 LYS A O 1
ATOM 1604 N N . ALA A 1 206 ? -67.929 -15.485 75.936 1.00 84.31 206 ALA A N 1
ATOM 1605 C CA . ALA A 1 206 ? -67.201 -15.232 74.696 1.00 84.31 206 ALA A CA 1
ATOM 1606 C C . ALA A 1 206 ? -65.813 -14.633 74.972 1.00 84.31 206 ALA A C 1
ATOM 1608 O O . ALA A 1 206 ? -64.831 -15.137 74.442 1.00 84.31 206 ALA A O 1
ATOM 1609 N N . TYR A 1 207 ? -65.705 -13.654 75.874 1.00 85.50 207 TYR A N 1
ATOM 1610 C CA . TYR A 1 207 ? -64.444 -13.064 76.319 1.00 85.50 207 TYR A CA 1
ATOM 1611 C C . TYR A 1 207 ? -63.532 -14.093 76.975 1.00 85.50 207 TYR A C 1
ATOM 1613 O O . TYR A 1 207 ? -62.356 -14.128 76.646 1.00 85.50 207 TYR A O 1
ATOM 1621 N N . LYS A 1 208 ? -64.050 -14.985 77.828 1.00 84.75 208 LYS A N 1
ATOM 1622 C CA . LYS A 1 208 ? -63.255 -16.082 78.408 1.00 84.75 208 LYS A CA 1
ATOM 1623 C C . LYS A 1 208 ? -62.795 -17.098 77.363 1.00 84.75 208 LYS A C 1
ATOM 1625 O O . LYS A 1 208 ? -61.688 -17.620 77.460 1.00 84.75 208 LYS A O 1
ATOM 1630 N N . ALA A 1 209 ? -63.624 -17.390 76.360 1.00 85.62 209 ALA A N 1
ATOM 1631 C CA . ALA A 1 209 ? -63.214 -18.236 75.241 1.00 85.62 209 ALA A CA 1
ATOM 1632 C C . ALA A 1 209 ? -62.106 -17.561 74.413 1.00 85.62 209 ALA A C 1
ATOM 1634 O O . ALA A 1 209 ? -61.133 -18.215 74.041 1.00 85.62 209 ALA A O 1
ATOM 1635 N N . LEU A 1 210 ? -62.223 -16.251 74.191 1.00 83.75 210 LEU A N 1
ATOM 1636 C CA . LEU A 1 210 ? -61.244 -15.433 73.478 1.00 83.75 210 LEU A CA 1
ATOM 1637 C C . LEU A 1 210 ? -59.944 -15.284 74.280 1.00 83.75 210 LEU A C 1
ATOM 1639 O O . LEU A 1 210 ? -58.868 -15.397 73.712 1.00 83.75 210 LEU A O 1
ATOM 1643 N N . GLU A 1 211 ? -60.025 -15.140 75.603 1.00 84.62 211 GLU A N 1
ATOM 1644 C CA . GLU A 1 211 ? -58.888 -15.168 76.530 1.00 84.62 211 GLU A CA 1
ATOM 1645 C C . GLU A 1 211 ? -58.163 -16.519 76.467 1.00 84.62 211 GLU A C 1
ATOM 1647 O O . GLU A 1 211 ? -56.937 -16.561 76.407 1.00 84.62 211 GLU A O 1
ATOM 1652 N N . GLY A 1 212 ? -58.905 -17.630 76.396 1.00 85.94 212 GLY A N 1
ATOM 1653 C CA . GLY A 1 212 ? -58.334 -18.964 76.191 1.00 85.94 212 GLY A CA 1
ATOM 1654 C C . GLY A 1 212 ? -57.618 -19.116 74.844 1.00 85.94 212 GLY A C 1
ATOM 1655 O O . GLY A 1 212 ? -56.525 -19.685 74.787 1.00 85.94 212 GLY A O 1
ATOM 1656 N N . GLN A 1 213 ? -58.191 -18.570 73.765 1.00 86.31 213 GLN A N 1
ATOM 1657 C CA . GLN A 1 213 ? -57.543 -18.526 72.449 1.00 86.31 213 GLN A CA 1
ATOM 1658 C C . GLN A 1 213 ? -56.282 -17.658 72.476 1.00 86.31 213 GLN A C 1
ATOM 1660 O O . GLN A 1 213 ? -55.230 -18.103 72.024 1.00 86.31 213 GLN A O 1
ATOM 1665 N N . PHE A 1 214 ? -56.360 -16.473 73.082 1.00 85.94 214 PHE A N 1
ATOM 1666 C CA . PHE A 1 214 ? -55.243 -15.541 73.200 1.00 85.94 214 PHE A CA 1
ATOM 1667 C C . PHE A 1 214 ? -54.109 -16.134 74.036 1.00 85.94 214 PHE A C 1
ATOM 1669 O O . PHE A 1 214 ? -52.947 -16.036 73.659 1.00 85.94 214 PHE A O 1
ATOM 1676 N N . LYS A 1 215 ? -54.432 -16.834 75.129 1.00 89.75 215 LYS A N 1
ATOM 1677 C CA . LYS A 1 215 ? -53.449 -17.548 75.950 1.00 89.75 215 LYS A CA 1
ATOM 1678 C C . LYS A 1 215 ? -52.771 -18.674 75.171 1.00 89.75 215 LYS A C 1
ATOM 1680 O O . LYS A 1 215 ? -51.554 -18.782 75.210 1.00 89.75 215 LYS A O 1
ATOM 1685 N N . THR A 1 216 ? -53.535 -19.447 74.399 1.00 89.12 216 THR A N 1
ATOM 1686 C CA . THR A 1 216 ? -52.976 -20.491 73.523 1.00 89.12 216 THR A CA 1
ATOM 1687 C C . THR A 1 216 ? -52.046 -19.892 72.463 1.00 89.12 216 THR A C 1
ATOM 1689 O O . THR A 1 216 ? -51.000 -20.458 72.157 1.00 89.12 216 THR A O 1
ATOM 1692 N N . GLU A 1 217 ? -52.402 -18.737 71.902 1.00 86.94 217 GLU A N 1
ATOM 1693 C CA . GLU A 1 217 ? -51.590 -18.045 70.902 1.00 86.94 217 GLU A CA 1
ATOM 1694 C C . GLU A 1 217 ? -50.322 -17.422 71.509 1.00 86.94 217 GLU A C 1
ATOM 1696 O O . GLU A 1 217 ? -49.251 -17.528 70.909 1.00 86.94 217 GLU A O 1
ATOM 1701 N N . ILE A 1 218 ? -50.415 -16.871 72.727 1.00 85.81 218 ILE A N 1
ATOM 1702 C CA . ILE A 1 218 ? -49.274 -16.414 73.535 1.00 85.81 218 ILE A CA 1
ATOM 1703 C C . ILE A 1 218 ? -48.339 -17.577 73.867 1.00 85.81 218 ILE A C 1
ATOM 1705 O O . ILE A 1 218 ? -47.133 -17.436 73.697 1.00 85.81 218 ILE A O 1
ATOM 1709 N N . ASP A 1 219 ? -48.860 -18.726 74.293 1.00 89.06 219 ASP A N 1
ATOM 1710 C CA . ASP A 1 219 ? -48.034 -19.882 74.658 1.00 89.06 219 ASP A CA 1
ATOM 1711 C C . ASP A 1 219 ? -47.326 -20.481 73.425 1.00 89.06 219 ASP A C 1
ATOM 1713 O O . ASP A 1 219 ? -46.209 -20.987 73.524 1.00 89.06 219 ASP A O 1
ATOM 1717 N N . GLN A 1 220 ? -47.934 -20.374 72.236 1.00 91.44 220 GLN A N 1
ATOM 1718 C CA . GLN A 1 220 ? -47.335 -20.807 70.965 1.00 91.44 220 GLN A CA 1
ATOM 1719 C C . GLN A 1 220 ? -46.372 -19.786 70.345 1.00 91.44 220 GLN A C 1
ATOM 1721 O O . GLN A 1 220 ? -45.570 -20.147 69.478 1.00 91.44 220 GLN A O 1
ATOM 1726 N N . LEU A 1 221 ? -46.464 -18.511 70.724 1.00 88.19 221 LEU A N 1
ATOM 1727 C CA . LEU A 1 221 ? -45.672 -17.422 70.148 1.00 88.19 221 LEU A CA 1
ATOM 1728 C C . LEU A 1 221 ? -44.158 -17.638 70.317 1.00 88.19 221 LEU A C 1
ATOM 1730 O O . LEU A 1 221 ? -43.458 -17.535 69.309 1.00 88.19 221 LEU A O 1
ATOM 1734 N N . PRO A 1 222 ? -43.634 -18.004 71.505 1.00 89.88 222 PRO A N 1
ATOM 1735 C CA . PRO A 1 222 ? -42.218 -18.309 71.690 1.00 89.88 222 PRO A CA 1
ATOM 1736 C C . PRO A 1 222 ? -41.720 -19.407 70.751 1.00 89.88 222 PRO A C 1
ATOM 1738 O O . PRO A 1 222 ? -40.681 -19.238 70.122 1.00 89.88 222 PRO A O 1
ATOM 1741 N N . THR A 1 223 ? -42.481 -20.495 70.591 1.00 92.50 223 THR A N 1
ATOM 1742 C CA . THR A 1 223 ? -42.110 -21.610 69.707 1.00 92.50 223 THR A CA 1
ATOM 1743 C C . THR A 1 223 ? -42.133 -21.188 68.241 1.00 92.50 223 THR A C 1
ATOM 1745 O O . THR A 1 223 ? -41.172 -21.424 67.520 1.00 92.50 223 THR A O 1
ATOM 1748 N N . LYS A 1 224 ? -43.180 -20.473 67.801 1.00 91.38 224 LYS A N 1
ATOM 1749 C CA . LYS A 1 224 ? -43.271 -19.951 66.424 1.00 91.38 224 LYS A CA 1
ATOM 1750 C C . LYS A 1 224 ? -42.158 -18.951 66.109 1.00 91.38 224 LYS A C 1
ATOM 1752 O O . LYS A 1 224 ? -41.688 -18.907 64.972 1.00 91.38 224 LYS A O 1
ATOM 1757 N N . ILE A 1 225 ? -41.768 -18.123 67.079 1.00 90.00 225 ILE A N 1
ATOM 1758 C CA . ILE A 1 225 ? -40.651 -17.185 66.937 1.00 90.00 225 ILE A CA 1
ATOM 1759 C C . ILE A 1 225 ? -39.336 -17.961 66.850 1.00 90.00 225 ILE A C 1
ATOM 1761 O O . ILE A 1 225 ? -38.576 -17.712 65.921 1.00 90.00 225 ILE A O 1
ATOM 1765 N N . ASP A 1 226 ? -39.090 -18.922 67.742 1.00 92.38 226 ASP A N 1
ATOM 1766 C CA . ASP A 1 226 ? -37.876 -19.749 67.736 1.00 92.38 226 ASP A CA 1
ATOM 1767 C C . ASP A 1 226 ? -37.726 -20.545 66.429 1.00 92.38 226 ASP A C 1
ATOM 1769 O O . ASP A 1 226 ? -36.668 -20.513 65.802 1.00 92.38 226 ASP A O 1
ATOM 1773 N N . ASP A 1 227 ? -38.805 -21.161 65.939 1.00 92.31 227 ASP A N 1
ATOM 1774 C CA . ASP A 1 227 ? -38.816 -21.881 64.661 1.00 92.31 227 ASP A CA 1
ATOM 1775 C C . ASP A 1 227 ? -38.506 -20.952 63.481 1.00 92.31 227 ASP A C 1
ATOM 1777 O O . ASP A 1 227 ? -37.710 -21.294 62.601 1.00 92.31 227 ASP A O 1
ATOM 1781 N N . LYS A 1 228 ? -39.092 -19.746 63.463 1.00 93.12 228 LYS A N 1
ATOM 1782 C CA . LYS A 1 228 ? -38.809 -18.744 62.424 1.00 93.12 228 LYS A CA 1
ATOM 1783 C C . LYS A 1 228 ? -37.383 -18.214 62.506 1.00 93.12 228 LYS A C 1
ATOM 1785 O O . LYS A 1 228 ? -36.768 -18.016 61.461 1.00 93.12 228 LYS A O 1
ATOM 1790 N N . VAL A 1 229 ? -36.856 -18.001 63.710 1.00 91.69 229 VAL A N 1
ATOM 1791 C CA . VAL A 1 229 ? -35.469 -17.573 63.919 1.00 91.69 229 VAL A CA 1
ATOM 1792 C C . VAL A 1 229 ? -34.520 -18.664 63.439 1.00 91.69 229 VAL A C 1
ATOM 1794 O O . VAL A 1 229 ? -33.672 -18.377 62.605 1.00 91.69 229 VAL A O 1
ATOM 1797 N N . LYS A 1 230 ? -34.714 -19.927 63.838 1.00 94.31 230 LYS A N 1
ATOM 1798 C CA . LYS A 1 230 ? -33.906 -21.066 63.365 1.00 94.31 230 LYS A CA 1
ATOM 1799 C C . LYS A 1 230 ? -33.960 -21.230 61.850 1.00 94.31 230 LYS A C 1
ATOM 1801 O O . LYS A 1 230 ? -32.921 -21.434 61.222 1.00 94.31 230 LYS A O 1
ATOM 1806 N N . ALA A 1 231 ? -35.146 -21.114 61.252 1.00 92.81 231 ALA A N 1
ATOM 1807 C CA . ALA A 1 231 ? -35.304 -21.171 59.803 1.00 92.81 231 ALA A CA 1
ATOM 1808 C C . ALA A 1 231 ? -34.566 -20.018 59.103 1.00 92.81 231 ALA A C 1
ATOM 1810 O O . ALA A 1 231 ? -33.884 -20.250 58.106 1.00 92.81 231 ALA A O 1
ATOM 1811 N N . ALA A 1 232 ? -34.651 -18.797 59.639 1.00 90.19 232 ALA A N 1
ATOM 1812 C CA . ALA A 1 232 ? -33.947 -17.634 59.106 1.00 90.19 232 ALA A CA 1
ATOM 1813 C C . ALA A 1 232 ? -32.421 -17.750 59.269 1.00 90.19 232 ALA A C 1
ATOM 1815 O O . ALA A 1 232 ? -31.684 -17.454 58.327 1.00 90.19 232 ALA A O 1
ATOM 1816 N N . THR A 1 233 ? -31.936 -18.226 60.418 1.00 92.00 233 THR A N 1
ATOM 1817 C CA . THR A 1 233 ? -30.509 -18.472 60.666 1.00 92.00 233 THR A CA 1
ATOM 1818 C C . THR A 1 233 ? -29.969 -19.522 59.704 1.00 92.00 233 THR A C 1
ATOM 1820 O O . THR A 1 233 ? -28.986 -19.256 59.018 1.00 92.00 233 THR A O 1
ATOM 1823 N N . LYS A 1 234 ? -30.663 -20.658 59.555 1.00 95.50 234 LYS A N 1
ATOM 1824 C CA . LYS A 1 234 ? -30.279 -21.710 58.604 1.00 95.50 234 LYS A CA 1
ATOM 1825 C C . LYS A 1 234 ? -30.272 -21.203 57.162 1.00 95.50 234 LYS A C 1
ATOM 1827 O O . LYS A 1 234 ? -29.317 -21.444 56.437 1.00 95.50 234 LYS A O 1
ATOM 1832 N N . ALA A 1 235 ? -31.296 -20.452 56.752 1.00 91.81 235 ALA A N 1
ATOM 1833 C CA . ALA A 1 235 ? -31.341 -19.860 55.416 1.00 91.81 235 ALA A CA 1
ATOM 1834 C C . ALA A 1 235 ? -30.179 -18.878 55.176 1.00 91.81 235 ALA A C 1
ATOM 1836 O O . ALA A 1 235 ? -29.648 -18.813 54.068 1.00 91.81 235 ALA A O 1
ATOM 1837 N N . THR A 1 236 ? -29.767 -18.139 56.210 1.00 90.19 236 THR A N 1
ATOM 1838 C CA . THR A 1 236 ? -28.629 -17.212 56.146 1.00 90.19 236 THR A CA 1
ATOM 1839 C C . THR A 1 236 ? -27.300 -17.962 56.051 1.00 90.19 236 THR A C 1
ATOM 1841 O O . THR A 1 236 ? -26.449 -17.578 55.252 1.00 90.19 236 THR A O 1
ATOM 1844 N N . GLU A 1 237 ? -27.121 -19.048 56.807 1.00 93.19 237 GLU A N 1
ATOM 1845 C CA . GLU A 1 237 ? -25.941 -19.921 56.712 1.00 93.19 237 GLU A CA 1
ATOM 1846 C C . GLU A 1 237 ? -25.852 -20.604 55.343 1.00 93.19 237 GLU A C 1
ATOM 1848 O O . GLU A 1 237 ? -24.816 -20.513 54.688 1.00 93.19 237 GLU A O 1
ATOM 1853 N N . ASP A 1 238 ? -26.953 -21.180 54.850 1.00 93.12 238 ASP A N 1
ATOM 1854 C CA . ASP A 1 238 ? -27.019 -21.797 53.521 1.00 93.12 238 ASP A CA 1
ATOM 1855 C C . ASP A 1 238 ? -26.701 -20.775 52.411 1.00 93.12 238 ASP A C 1
ATOM 1857 O O . ASP A 1 238 ? -25.984 -21.080 51.453 1.00 93.12 238 ASP A O 1
ATOM 1861 N N . ALA A 1 239 ? -27.214 -19.543 52.529 1.00 89.94 239 ALA A N 1
ATOM 1862 C CA . ALA A 1 239 ? -26.913 -18.457 51.597 1.00 89.94 239 ALA A CA 1
ATOM 1863 C C . ALA A 1 239 ? -25.437 -18.040 51.661 1.00 89.94 239 ALA A C 1
ATOM 1865 O O . ALA A 1 239 ? -24.815 -17.835 50.617 1.00 89.94 239 ALA A O 1
ATOM 1866 N N . LYS A 1 240 ? -24.861 -17.969 52.866 1.00 93.56 240 LYS A N 1
ATOM 1867 C CA . LYS A 1 240 ? -23.443 -17.670 53.077 1.00 93.56 240 LYS A CA 1
ATOM 1868 C C . LYS A 1 240 ? -22.551 -18.741 52.446 1.00 93.56 240 LYS A C 1
ATOM 1870 O O . LYS A 1 240 ? -21.659 -18.397 51.680 1.00 93.56 240 LYS A O 1
ATOM 1875 N N . THR A 1 241 ? -22.827 -20.024 52.677 1.00 93.44 241 THR A N 1
ATOM 1876 C CA . THR A 1 241 ? -22.051 -21.127 52.087 1.00 93.44 241 THR A CA 1
ATOM 1877 C C . THR A 1 241 ? -22.152 -21.146 50.560 1.00 93.44 241 THR A C 1
ATOM 1879 O O . THR A 1 241 ? -21.148 -21.357 49.876 1.00 93.44 241 THR A O 1
ATOM 1882 N N . LYS A 1 242 ? -23.338 -20.875 49.994 1.00 93.50 242 LYS A N 1
ATOM 1883 C CA . LYS A 1 242 ? -23.505 -20.730 48.536 1.00 93.50 242 LYS A CA 1
ATOM 1884 C C . LYS A 1 242 ? -22.689 -19.567 47.980 1.00 93.50 242 LYS A C 1
ATOM 1886 O O . LYS A 1 242 ? -22.066 -19.722 46.934 1.00 93.50 242 LYS A O 1
ATOM 1891 N N . TYR A 1 243 ? -22.680 -18.432 48.675 1.00 91.50 243 TYR A N 1
ATOM 1892 C CA . TYR A 1 243 ? -21.890 -17.268 48.286 1.00 91.50 243 TYR A CA 1
ATOM 1893 C C . TYR A 1 243 ? -20.384 -17.564 48.331 1.00 91.50 243 TYR A C 1
ATOM 1895 O O . TYR A 1 243 ? -19.695 -17.310 47.351 1.00 91.50 243 TYR A O 1
ATOM 1903 N N . GLU A 1 244 ? -19.884 -18.170 49.411 1.00 92.69 244 GLU A N 1
ATOM 1904 C CA . GLU A 1 244 ? -18.466 -18.543 49.551 1.00 92.69 244 GLU A CA 1
ATOM 1905 C C . GLU A 1 244 ? -18.023 -19.547 48.474 1.00 92.69 244 GLU A C 1
ATOM 1907 O O . GLU A 1 244 ? -16.930 -19.426 47.917 1.00 92.69 244 GLU A O 1
ATOM 1912 N N . THR A 1 245 ? -18.889 -20.507 48.131 1.00 94.00 245 THR A N 1
A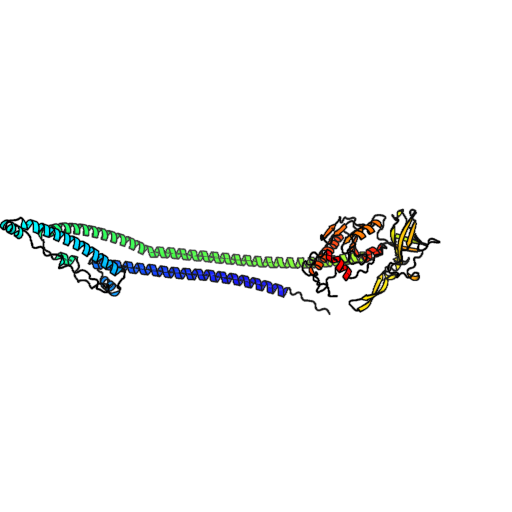TOM 1913 C CA . THR A 1 245 ? -18.631 -21.468 47.046 1.00 94.00 245 THR A CA 1
ATOM 1914 C C . THR A 1 245 ? -18.567 -20.759 45.692 1.00 94.00 245 THR A C 1
ATOM 1916 O O . THR A 1 245 ? -17.585 -20.909 44.969 1.00 94.00 245 THR A O 1
ATOM 1919 N N . ALA A 1 246 ? -19.557 -19.916 45.379 1.00 90.44 246 ALA A N 1
ATOM 1920 C CA . ALA A 1 246 ? -19.591 -19.157 44.130 1.00 90.44 246 ALA A CA 1
ATOM 1921 C C . ALA A 1 246 ? -18.412 -18.175 44.005 1.00 90.44 246 ALA A C 1
ATOM 1923 O O . ALA A 1 246 ? -17.862 -18.003 42.918 1.00 90.44 246 ALA A O 1
ATOM 1924 N N . GLU A 1 247 ? -17.990 -17.552 45.108 1.00 92.62 247 GLU A N 1
ATOM 1925 C CA . GLU A 1 247 ? -16.811 -16.688 45.141 1.00 92.62 247 GLU A CA 1
ATOM 1926 C C . GLU A 1 247 ? -15.524 -17.485 44.871 1.00 92.62 247 GLU A C 1
ATOM 1928 O O . GLU A 1 247 ? -14.676 -17.037 44.095 1.00 92.62 247 GLU A O 1
ATOM 1933 N N . SER A 1 248 ? -15.379 -18.672 45.469 1.00 94.38 248 SER A N 1
ATOM 1934 C CA . SER A 1 248 ? -14.246 -19.573 45.216 1.00 94.38 248 SER A CA 1
ATOM 1935 C C . SER A 1 248 ? -14.192 -20.006 43.746 1.00 94.38 248 SER A C 1
ATOM 1937 O O . SER A 1 248 ? -13.149 -19.875 43.100 1.00 94.38 248 SER A O 1
ATOM 1939 N N . ASP A 1 249 ? -15.326 -20.422 43.180 1.00 93.38 249 ASP A N 1
ATOM 1940 C CA . ASP A 1 249 ? -15.433 -20.832 41.776 1.00 93.38 249 ASP A CA 1
ATOM 1941 C C . ASP A 1 249 ? -15.111 -19.675 40.821 1.00 93.38 249 ASP A C 1
ATOM 1943 O O . ASP A 1 249 ? -14.343 -19.843 39.870 1.00 93.38 249 ASP A O 1
ATOM 1947 N N . ALA A 1 250 ? -15.611 -18.469 41.108 1.00 90.88 250 ALA A N 1
ATOM 1948 C CA . ALA A 1 250 ? -15.301 -17.271 40.332 1.00 90.88 250 ALA A CA 1
ATOM 1949 C C . ALA A 1 250 ? -13.809 -16.903 40.404 1.00 90.88 250 ALA A C 1
ATOM 1951 O O . ALA A 1 250 ? -13.210 -16.540 39.388 1.00 90.88 250 ALA A O 1
ATOM 1952 N N . ARG A 1 251 ? -13.173 -17.029 41.578 1.00 93.50 251 ARG A N 1
ATOM 1953 C CA . ARG A 1 251 ? -11.722 -16.821 41.736 1.00 93.50 251 ARG A CA 1
ATOM 1954 C C . ARG A 1 251 ? -10.916 -17.844 40.936 1.00 93.50 251 ARG A C 1
ATOM 1956 O O . ARG A 1 251 ? -9.959 -17.457 40.261 1.00 93.50 251 ARG A O 1
ATOM 1963 N N . ASN A 1 252 ? -11.316 -19.114 40.961 1.00 94.56 252 ASN A N 1
ATOM 1964 C CA . ASN A 1 252 ? -10.673 -20.175 40.184 1.00 94.56 252 ASN A CA 1
ATOM 1965 C C . ASN A 1 252 ? -10.823 -19.931 38.675 1.00 94.56 252 ASN A C 1
ATOM 1967 O O . ASN A 1 252 ? -9.823 -19.936 37.955 1.00 94.56 252 ASN A O 1
ATOM 1971 N N . SER A 1 253 ? -12.033 -19.599 38.217 1.00 93.31 253 SER A N 1
ATOM 1972 C CA . SER A 1 253 ? -12.308 -19.258 36.817 1.00 93.31 253 SER A CA 1
ATOM 1973 C C . SER A 1 253 ? -11.515 -18.032 36.353 1.00 93.31 253 SER A C 1
ATOM 1975 O O . SER A 1 253 ? -10.956 -18.042 35.257 1.00 93.31 253 SER A O 1
ATOM 1977 N N . ASN A 1 254 ? -11.409 -16.982 37.173 1.00 90.12 254 ASN A N 1
ATOM 1978 C CA . ASN A 1 254 ? -10.608 -15.799 36.842 1.00 90.12 254 ASN A CA 1
ATOM 1979 C C . ASN A 1 254 ? -9.108 -16.115 36.781 1.00 90.12 254 ASN A C 1
ATOM 1981 O O . ASN A 1 254 ? -8.403 -15.596 35.912 1.00 90.12 254 ASN A O 1
ATOM 1985 N N . SER A 1 255 ? -8.608 -16.983 37.666 1.00 95.19 255 SER A N 1
ATOM 1986 C CA . SER A 1 255 ? -7.220 -17.457 37.614 1.00 95.19 255 SER A CA 1
ATOM 1987 C C . SER A 1 255 ? -6.936 -18.216 36.314 1.00 95.19 255 SER A C 1
ATOM 1989 O O . SER A 1 255 ? -5.908 -17.986 35.675 1.00 95.19 255 SER A O 1
ATOM 1991 N N . GLU A 1 256 ? -7.857 -19.081 35.887 1.00 93.56 256 GLU A N 1
ATOM 1992 C CA . GLU A 1 256 ? -7.744 -19.841 34.640 1.00 93.56 256 GLU A CA 1
ATOM 1993 C C . GLU A 1 256 ? -7.810 -18.939 33.401 1.00 93.56 256 GLU A C 1
ATOM 1995 O O . GLU A 1 256 ? -6.941 -19.026 32.532 1.00 93.56 256 GLU A O 1
ATOM 2000 N N . LEU A 1 257 ? -8.752 -17.991 33.356 1.00 92.19 257 LEU A N 1
ATOM 2001 C CA . LEU A 1 257 ? -8.829 -16.990 32.287 1.00 92.19 257 LEU A CA 1
ATOM 2002 C C . LEU A 1 257 ? -7.554 -16.146 32.198 1.00 92.19 257 LEU A C 1
ATOM 2004 O O . LEU A 1 257 ? -7.057 -15.905 31.100 1.00 92.19 257 LEU A O 1
ATOM 2008 N N . THR A 1 258 ? -6.976 -15.759 33.337 1.00 92.31 258 THR A N 1
ATOM 2009 C CA . THR A 1 258 ? -5.711 -15.007 33.373 1.00 92.31 258 THR A CA 1
ATOM 2010 C C . THR A 1 258 ? -4.546 -15.837 32.822 1.00 92.31 258 THR A C 1
ATOM 2012 O O . THR A 1 258 ? -3.720 -15.321 32.067 1.00 92.31 258 THR A O 1
ATOM 2015 N N . LYS A 1 259 ? -4.486 -17.140 33.138 1.00 95.88 259 LYS A N 1
ATOM 2016 C CA . LYS A 1 259 ? -3.485 -18.063 32.569 1.00 95.88 259 LYS A CA 1
ATOM 2017 C C . LYS A 1 259 ? -3.661 -18.227 31.057 1.00 95.88 259 LYS A C 1
ATOM 2019 O O . LYS A 1 259 ? -2.669 -18.177 30.330 1.00 95.88 259 LYS A O 1
ATOM 2024 N N . ASN A 1 260 ? -4.899 -18.372 30.587 1.00 92.31 260 ASN A N 1
ATOM 2025 C CA . ASN A 1 260 ? -5.215 -18.515 29.164 1.00 92.31 260 ASN A CA 1
ATOM 2026 C C . ASN A 1 260 ? -4.898 -17.236 28.377 1.00 92.31 260 ASN A C 1
ATOM 2028 O O . ASN A 1 260 ? -4.307 -17.315 27.301 1.00 92.31 260 ASN A O 1
ATOM 2032 N N . LEU A 1 261 ? -5.206 -16.062 28.937 1.00 92.31 261 LEU A N 1
ATOM 2033 C CA . LEU A 1 261 ? -4.847 -14.766 28.358 1.00 92.31 261 LEU A CA 1
ATOM 2034 C C . LEU A 1 261 ? -3.325 -14.641 28.197 1.00 92.31 261 LEU A C 1
ATOM 2036 O O . LEU A 1 261 ? -2.838 -14.370 27.102 1.00 92.31 261 LEU A O 1
ATOM 2040 N N . ALA A 1 262 ? -2.566 -14.933 29.258 1.00 93.88 262 ALA A N 1
ATOM 2041 C CA . ALA A 1 262 ? -1.106 -14.887 29.216 1.00 93.88 262 ALA A CA 1
ATOM 2042 C C . ALA A 1 262 ? -0.507 -15.891 28.209 1.00 93.88 262 ALA A C 1
ATOM 2044 O O . ALA A 1 262 ? 0.523 -15.613 27.590 1.00 93.88 262 ALA A O 1
ATOM 2045 N N . ALA A 1 263 ? -1.129 -17.061 28.020 1.00 94.06 263 ALA A N 1
ATOM 2046 C CA . ALA A 1 263 ? -0.722 -18.026 26.999 1.00 94.06 263 ALA A CA 1
ATOM 2047 C C . ALA A 1 263 ? -0.989 -17.503 25.575 1.00 94.06 263 ALA A C 1
ATOM 2049 O O . ALA A 1 263 ? -0.094 -17.559 24.728 1.00 94.06 263 ALA A O 1
ATOM 2050 N N . ALA A 1 264 ? -2.170 -16.927 25.333 1.00 92.00 264 ALA A N 1
ATOM 2051 C CA . ALA A 1 264 ? -2.538 -16.340 24.046 1.00 92.00 264 ALA A CA 1
ATOM 2052 C C . ALA A 1 264 ? -1.646 -15.142 23.668 1.00 92.00 264 ALA A C 1
ATOM 2054 O O . ALA A 1 264 ? -1.235 -15.012 22.516 1.00 92.00 264 ALA A O 1
ATOM 2055 N N . GLU A 1 265 ? -1.271 -14.292 24.627 1.00 93.00 265 GLU A N 1
ATOM 2056 C CA . GLU A 1 265 ? -0.347 -13.173 24.390 1.00 93.00 265 GLU A CA 1
ATOM 2057 C C . GLU A 1 265 ? 1.063 -13.644 23.999 1.00 93.00 265 GLU A C 1
ATOM 2059 O O . GLU A 1 265 ? 1.707 -13.053 23.121 1.00 93.00 265 GLU A O 1
ATOM 2064 N N . ARG A 1 266 ? 1.543 -14.743 24.598 1.00 95.44 266 ARG A N 1
ATOM 2065 C CA . ARG A 1 266 ? 2.821 -15.369 24.215 1.00 95.44 266 ARG A CA 1
ATOM 2066 C C . ARG A 1 266 ? 2.766 -15.934 22.797 1.00 95.44 266 ARG A C 1
ATOM 2068 O O . ARG A 1 266 ? 3.718 -15.741 22.042 1.00 95.44 266 ARG A O 1
ATOM 2075 N N . GLU A 1 267 ? 1.672 -16.596 22.421 1.00 92.75 267 GLU A N 1
ATOM 2076 C CA . GLU A 1 267 ? 1.446 -17.088 21.051 1.00 92.75 267 GLU A CA 1
ATOM 2077 C C . GLU A 1 267 ? 1.401 -15.942 20.035 1.00 92.75 267 GLU A C 1
ATOM 2079 O O . GLU A 1 267 ? 2.091 -15.982 19.016 1.00 92.75 267 GLU A O 1
ATOM 2084 N N . LEU A 1 268 ? 0.658 -14.874 20.341 1.00 92.81 268 LEU A N 1
ATOM 2085 C CA . LEU A 1 268 ? 0.575 -13.683 19.496 1.00 92.81 268 LEU A CA 1
ATOM 2086 C C . LEU A 1 268 ? 1.961 -13.066 19.264 1.00 92.81 268 LEU A C 1
ATOM 2088 O O . LEU A 1 268 ? 2.286 -12.675 18.142 1.00 92.81 268 LEU A O 1
ATOM 2092 N N . THR A 1 269 ? 2.781 -12.988 20.313 1.00 92.88 269 THR A N 1
ATOM 2093 C CA . THR A 1 269 ? 4.147 -12.454 20.229 1.00 92.88 269 THR A CA 1
ATOM 2094 C C . THR A 1 269 ? 5.029 -13.338 19.344 1.00 92.88 269 THR A C 1
ATOM 2096 O O . THR A 1 269 ? 5.640 -12.830 18.405 1.00 92.88 269 THR A O 1
ATOM 2099 N N . LYS A 1 270 ? 5.004 -14.667 19.538 1.00 94.88 270 LYS A N 1
ATOM 2100 C CA . LYS A 1 270 ? 5.725 -15.626 18.677 1.00 94.88 270 LYS A CA 1
ATOM 2101 C C . LYS A 1 270 ? 5.310 -15.528 17.207 1.00 94.88 270 LYS A C 1
ATOM 2103 O O . LYS A 1 270 ? 6.164 -15.558 16.321 1.00 94.88 270 LYS A O 1
ATOM 2108 N N . ASN A 1 271 ? 4.014 -15.382 16.935 1.00 90.19 271 ASN A N 1
ATOM 2109 C CA . ASN A 1 271 ? 3.501 -15.245 15.572 1.00 90.19 271 ASN A CA 1
ATOM 2110 C C . ASN A 1 271 ? 3.944 -13.926 14.931 1.00 90.19 271 ASN A C 1
ATOM 2112 O O . ASN A 1 271 ? 4.347 -13.920 13.770 1.00 90.19 271 ASN A O 1
ATOM 2116 N N . LYS A 1 272 ? 3.936 -12.816 15.681 1.00 90.56 272 LYS A N 1
ATOM 2117 C CA . LYS A 1 272 ? 4.465 -11.527 15.203 1.00 90.56 272 LYS A CA 1
ATOM 2118 C C . LYS A 1 272 ? 5.951 -11.613 14.863 1.00 90.56 272 LYS A C 1
ATOM 2120 O O . LYS A 1 272 ? 6.350 -11.124 13.806 1.00 90.56 272 LYS A O 1
ATOM 2125 N N . ASP A 1 273 ? 6.744 -12.255 15.716 1.00 93.62 273 ASP A N 1
ATOM 2126 C CA . ASP A 1 273 ? 8.173 -12.453 15.469 1.00 93.62 273 ASP A CA 1
ATOM 2127 C C . ASP A 1 273 ? 8.407 -13.348 14.246 1.00 93.62 273 ASP A C 1
ATOM 2129 O O . ASP A 1 273 ? 9.215 -13.007 13.385 1.00 93.62 273 ASP A O 1
ATOM 2133 N N . THR A 1 274 ? 7.631 -14.425 14.097 1.00 93.25 274 THR A N 1
ATOM 2134 C CA . THR A 1 274 ? 7.682 -15.307 12.918 1.00 93.25 274 THR A CA 1
ATOM 2135 C C . THR A 1 274 ? 7.347 -14.541 11.639 1.00 93.25 274 THR A C 1
ATOM 2137 O O . THR A 1 274 ? 8.110 -14.591 10.681 1.00 93.25 274 THR A O 1
ATOM 2140 N N . ILE A 1 275 ? 6.268 -13.750 11.631 1.00 88.31 275 ILE A N 1
ATOM 2141 C CA . ILE A 1 275 ? 5.888 -12.902 10.489 1.00 88.31 275 ILE A CA 1
ATOM 2142 C C . ILE A 1 275 ? 6.992 -11.893 10.167 1.00 88.31 275 ILE A C 1
ATOM 2144 O O . ILE A 1 275 ? 7.274 -11.636 8.996 1.00 88.31 275 ILE A O 1
ATOM 2148 N N . LYS A 1 276 ? 7.631 -11.303 11.182 1.00 91.19 276 LYS A N 1
ATOM 2149 C CA . LYS A 1 276 ? 8.743 -10.371 10.978 1.00 91.19 276 LYS A CA 1
ATOM 2150 C C . LYS A 1 276 ? 9.931 -11.071 10.315 1.00 91.19 276 LYS A C 1
ATOM 2152 O O . LYS A 1 276 ? 10.434 -10.553 9.321 1.00 91.19 276 LYS A O 1
ATOM 2157 N N . VAL A 1 277 ? 10.324 -12.245 10.811 1.00 93.69 277 VAL A N 1
ATOM 2158 C CA . VAL A 1 277 ? 11.409 -13.055 10.234 1.00 93.69 277 VAL A CA 1
ATOM 2159 C C . VAL A 1 277 ? 11.072 -13.481 8.806 1.00 93.69 277 VAL A C 1
ATOM 2161 O O . VAL A 1 277 ? 11.878 -13.246 7.911 1.00 93.69 277 VAL A O 1
ATOM 2164 N N . SER A 1 278 ? 9.871 -14.007 8.551 1.00 88.81 278 SER A N 1
ATOM 2165 C CA . SER A 1 278 ? 9.435 -14.380 7.199 1.00 88.81 278 SER A CA 1
ATOM 2166 C C . SER A 1 278 ? 9.394 -13.181 6.253 1.00 88.81 278 SER A C 1
ATOM 2168 O O . SER A 1 278 ? 9.803 -13.299 5.106 1.00 88.81 278 SER A O 1
ATOM 2170 N N . ASN A 1 279 ? 8.967 -12.001 6.710 1.00 82.44 279 ASN A N 1
ATOM 2171 C CA . ASN A 1 279 ? 9.007 -10.785 5.894 1.00 82.44 279 ASN A CA 1
ATOM 2172 C C . ASN A 1 279 ? 10.439 -10.317 5.610 1.00 82.44 279 ASN A C 1
ATOM 2174 O O . ASN A 1 279 ? 10.714 -9.813 4.523 1.00 82.44 279 ASN A O 1
ATOM 2178 N N . GLU A 1 280 ? 11.354 -10.445 6.570 1.00 88.38 280 GLU A N 1
ATOM 2179 C CA . GLU A 1 280 ? 12.776 -10.170 6.352 1.00 88.38 280 GLU A CA 1
ATOM 2180 C C . GLU A 1 280 ? 13.399 -11.179 5.379 1.00 88.38 280 GLU A C 1
ATOM 2182 O O . GLU A 1 280 ? 14.184 -10.783 4.519 1.00 88.38 280 GLU A O 1
ATOM 2187 N N . GLU A 1 281 ? 13.020 -12.453 5.458 1.00 90.88 281 GLU A N 1
ATOM 2188 C CA . GLU A 1 281 ? 13.446 -13.496 4.527 1.00 90.88 281 GLU A CA 1
ATOM 2189 C C . GLU A 1 281 ? 12.883 -13.272 3.126 1.00 90.88 281 GLU A C 1
ATOM 2191 O O . GLU A 1 281 ? 13.656 -13.273 2.174 1.00 90.88 281 GLU A O 1
ATOM 2196 N N . ILE A 1 282 ? 11.589 -12.964 2.987 1.00 78.81 282 ILE A N 1
ATOM 2197 C CA . ILE A 1 282 ? 10.987 -12.546 1.715 1.00 78.81 282 ILE A CA 1
ATOM 2198 C C . ILE A 1 282 ? 11.746 -11.341 1.175 1.00 78.81 282 ILE A C 1
ATOM 2200 O O . ILE A 1 282 ? 12.191 -11.381 0.041 1.00 78.81 282 ILE A O 1
ATOM 2204 N N . LYS A 1 283 ? 12.005 -10.303 1.979 1.00 77.25 283 LYS A N 1
ATOM 2205 C CA . LYS A 1 283 ? 12.809 -9.154 1.532 1.00 77.25 283 LYS A CA 1
ATOM 2206 C C . LYS A 1 283 ? 14.210 -9.556 1.083 1.00 77.25 283 LYS A C 1
ATOM 2208 O O . LYS A 1 283 ? 14.694 -8.989 0.110 1.00 77.25 283 LYS A O 1
ATOM 2213 N N . ARG A 1 284 ? 14.874 -10.497 1.762 1.00 83.88 284 ARG A N 1
ATOM 2214 C CA . ARG A 1 284 ? 16.197 -11.007 1.362 1.00 83.88 284 ARG A CA 1
ATOM 2215 C C . ARG A 1 284 ? 16.127 -11.813 0.072 1.00 83.88 284 ARG A C 1
ATOM 2217 O O . ARG A 1 284 ? 16.974 -11.604 -0.787 1.00 83.88 284 ARG A O 1
ATOM 2224 N N . LEU A 1 285 ? 15.139 -12.692 -0.072 1.00 80.69 285 LEU A N 1
ATOM 2225 C CA . LEU A 1 285 ? 14.910 -13.496 -1.268 1.00 80.69 285 LEU A CA 1
ATOM 2226 C C . LEU A 1 285 ? 14.532 -12.602 -2.438 1.00 80.69 285 LEU A C 1
ATOM 2228 O O . LEU A 1 285 ? 15.206 -12.655 -3.451 1.00 80.69 285 LEU A O 1
ATOM 2232 N N . THR A 1 286 ? 13.562 -11.703 -2.280 1.00 72.69 286 THR A N 1
ATOM 2233 C CA . THR A 1 286 ? 13.246 -10.672 -3.268 1.00 72.69 286 THR A CA 1
ATOM 2234 C C . THR A 1 286 ? 14.487 -9.854 -3.579 1.00 72.69 286 THR A C 1
ATOM 2236 O O . THR A 1 286 ? 14.828 -9.750 -4.737 1.00 72.69 286 THR A O 1
ATOM 2239 N N . ALA A 1 287 ? 15.259 -9.362 -2.607 1.00 70.38 287 ALA A N 1
ATOM 2240 C CA . ALA A 1 287 ? 16.495 -8.635 -2.903 1.00 70.38 287 ALA A CA 1
ATOM 2241 C C . ALA A 1 287 ? 17.556 -9.495 -3.612 1.00 70.38 287 ALA A C 1
ATOM 2243 O O . ALA A 1 287 ? 18.329 -8.954 -4.393 1.00 70.38 287 ALA A O 1
ATOM 2244 N N . ALA A 1 288 ? 17.622 -10.805 -3.369 1.00 71.38 288 ALA A N 1
ATOM 2245 C CA . ALA A 1 288 ? 18.539 -11.723 -4.043 1.00 71.38 288 ALA A CA 1
ATOM 2246 C C . ALA A 1 288 ? 18.079 -12.047 -5.474 1.00 71.38 288 ALA A C 1
ATOM 2248 O O . ALA A 1 288 ? 18.898 -12.027 -6.389 1.00 71.38 288 ALA A O 1
ATOM 2249 N N . THR A 1 289 ? 16.783 -12.278 -5.681 1.00 63.91 289 THR A N 1
ATOM 2250 C CA . THR A 1 289 ? 16.157 -12.479 -6.994 1.00 63.91 289 THR A CA 1
ATOM 2251 C C . THR A 1 289 ? 16.214 -11.193 -7.798 1.00 63.91 289 THR A C 1
ATOM 2253 O O . THR A 1 289 ? 16.734 -11.187 -8.900 1.00 63.91 289 THR A O 1
ATOM 2256 N N . THR A 1 290 ? 15.832 -10.069 -7.201 1.00 55.19 290 THR A N 1
ATOM 2257 C CA . THR A 1 290 ? 15.986 -8.733 -7.763 1.00 55.19 290 THR A CA 1
ATOM 2258 C C . THR A 1 290 ? 17.455 -8.401 -7.982 1.00 55.19 290 THR A C 1
ATOM 2260 O O . THR A 1 290 ? 17.731 -7.777 -8.974 1.00 55.19 290 THR A O 1
ATOM 2263 N N . ARG A 1 291 ? 18.443 -8.844 -7.188 1.00 52.84 291 ARG A N 1
ATOM 2264 C CA . ARG A 1 291 ? 19.875 -8.681 -7.545 1.00 52.84 291 ARG A CA 1
ATOM 2265 C C . ARG A 1 291 ? 20.309 -9.558 -8.722 1.00 52.84 291 ARG A C 1
ATOM 2267 O O . ARG A 1 291 ? 21.179 -9.128 -9.466 1.00 52.84 291 ARG A O 1
ATOM 2274 N N . ARG A 1 292 ? 19.713 -10.743 -8.898 1.00 51.31 292 ARG A N 1
ATOM 2275 C CA . ARG A 1 292 ? 19.920 -11.601 -10.080 1.00 51.31 292 ARG A CA 1
ATOM 2276 C C . ARG A 1 292 ? 19.171 -11.092 -11.322 1.00 51.31 292 ARG A C 1
ATOM 2278 O O . ARG A 1 292 ? 19.620 -11.349 -12.426 1.00 51.31 292 ARG A O 1
ATOM 2285 N N . GLU A 1 293 ? 18.087 -10.334 -11.149 1.00 46.97 293 GLU A N 1
ATOM 2286 C CA . GLU A 1 293 ? 17.279 -9.725 -12.224 1.00 46.97 293 GLU A CA 1
ATOM 2287 C C . GLU A 1 293 ? 17.535 -8.210 -12.426 1.00 46.97 293 GLU A C 1
ATOM 2289 O O . GLU A 1 293 ? 17.015 -7.621 -13.380 1.00 46.97 293 GLU A O 1
ATOM 2294 N N . ASN A 1 294 ? 18.319 -7.578 -11.537 1.00 41.19 294 ASN A N 1
ATOM 2295 C CA . ASN A 1 294 ? 18.793 -6.180 -11.582 1.00 41.19 294 ASN A CA 1
ATOM 2296 C C . ASN A 1 294 ? 20.138 -6.045 -12.276 1.00 41.19 294 ASN A C 1
ATOM 2298 O O . ASN A 1 294 ? 20.663 -4.932 -12.376 1.00 41.19 294 ASN A O 1
ATOM 2302 N N . GLU A 1 295 ? 20.671 -7.114 -12.850 1.00 45.12 295 GLU A N 1
ATOM 2303 C CA . GLU A 1 295 ? 21.314 -6.858 -14.117 1.00 45.12 295 GLU A CA 1
ATOM 2304 C C . GLU A 1 295 ? 20.199 -6.386 -15.044 1.00 45.12 295 GLU A C 1
ATOM 2306 O O . GLU A 1 295 ? 19.403 -7.153 -15.581 1.00 45.12 295 GLU A O 1
ATOM 2311 N N . GLN A 1 296 ? 20.168 -5.067 -15.233 1.00 49.25 296 GLN A N 1
ATOM 2312 C CA . GLN A 1 296 ? 19.978 -4.437 -16.532 1.00 49.25 296 GLN A CA 1
ATOM 2313 C C . GLN A 1 296 ? 20.925 -5.090 -17.562 1.00 49.25 296 GLN A C 1
ATOM 2315 O O . GLN A 1 296 ? 21.717 -4.415 -18.216 1.00 49.25 296 GLN A O 1
ATOM 2320 N N . SER A 1 297 ? 20.867 -6.417 -17.692 1.00 50.31 297 SER A N 1
ATOM 2321 C CA . SER A 1 297 ? 21.099 -7.121 -18.918 1.00 50.31 297 SER A CA 1
ATOM 2322 C C . SER A 1 297 ? 20.135 -6.421 -19.850 1.00 50.31 297 SER A C 1
ATOM 2324 O O . SER A 1 297 ? 18.920 -6.632 -19.831 1.00 50.31 297 SER A O 1
ATOM 2326 N N . TYR A 1 298 ? 20.679 -5.450 -20.582 1.00 58.69 298 TYR A N 1
ATOM 2327 C CA . TYR A 1 298 ? 20.287 -5.266 -21.956 1.00 58.69 298 TYR A CA 1
ATOM 2328 C C . TYR A 1 298 ? 20.523 -6.630 -22.560 1.00 58.69 298 TYR A C 1
ATOM 2330 O O . TYR A 1 298 ? 21.619 -7.011 -22.957 1.00 58.69 298 TYR A O 1
ATOM 2338 N N . ASP A 1 299 ? 19.460 -7.382 -22.391 1.00 65.62 299 ASP A N 1
ATOM 2339 C CA . ASP A 1 299 ? 19.086 -8.644 -22.925 1.00 65.62 299 ASP A CA 1
ATOM 2340 C C . ASP A 1 299 ? 19.835 -8.785 -24.262 1.00 65.62 299 ASP A C 1
ATOM 2342 O O . ASP A 1 299 ? 19.800 -7.830 -25.042 1.00 65.62 299 ASP A O 1
ATOM 2346 N N . ASP A 1 300 ? 20.450 -9.934 -24.557 1.00 85.00 300 ASP A N 1
ATOM 2347 C CA . ASP A 1 300 ? 21.330 -10.165 -25.722 1.00 85.00 300 ASP A CA 1
ATOM 2348 C C . ASP A 1 300 ? 20.981 -9.342 -26.979 1.00 85.00 300 ASP A C 1
ATOM 2350 O O . ASP A 1 300 ? 19.800 -9.268 -27.352 1.00 85.00 300 ASP A O 1
ATOM 2354 N N . PRO A 1 301 ? 21.972 -8.736 -27.660 1.00 91.62 301 PRO A N 1
ATOM 2355 C CA . PRO A 1 301 ? 21.709 -7.874 -28.805 1.00 91.62 301 PRO A CA 1
ATOM 2356 C C . PRO A 1 301 ? 20.874 -8.611 -29.857 1.00 91.62 301 PRO A C 1
ATOM 2358 O O . PRO A 1 301 ? 21.211 -9.714 -30.284 1.00 91.62 301 PRO A O 1
ATOM 2361 N N . VAL A 1 302 ? 19.774 -7.990 -30.286 1.00 92.44 302 VAL A N 1
ATOM 2362 C CA . VAL A 1 302 ? 18.831 -8.584 -31.250 1.00 92.44 302 VAL A CA 1
ATOM 2363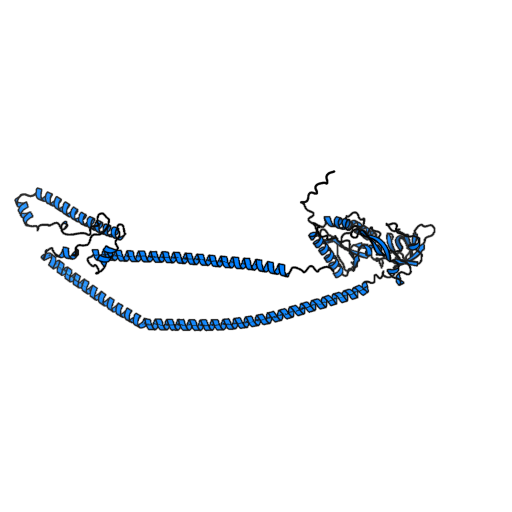 C C . VAL A 1 302 ? 19.456 -8.634 -32.644 1.00 92.44 302 VAL A C 1
ATOM 2365 O O . VAL A 1 302 ? 19.173 -9.530 -33.434 1.00 92.44 302 VAL A O 1
ATOM 2368 N N . GLY A 1 303 ? 20.334 -7.678 -32.940 1.00 94.69 303 GLY A N 1
ATOM 2369 C CA . GLY A 1 303 ? 21.065 -7.583 -34.193 1.00 94.69 303 GLY A CA 1
ATOM 2370 C C . GLY A 1 303 ? 22.225 -6.600 -34.090 1.00 94.69 303 GLY A C 1
ATOM 2371 O O . GLY A 1 303 ? 22.612 -6.171 -33.005 1.00 94.69 303 GLY A O 1
ATOM 2372 N N . LYS A 1 304 ? 22.778 -6.230 -35.239 1.00 97.38 304 LYS A N 1
ATOM 2373 C CA . LYS A 1 304 ? 23.866 -5.269 -35.387 1.00 97.38 304 LYS A CA 1
ATOM 2374 C C . LYS A 1 304 ? 23.733 -4.467 -36.675 1.00 97.38 304 LYS A C 1
ATOM 2376 O O . LYS A 1 304 ? 23.153 -4.926 -37.664 1.00 97.38 304 LYS A O 1
ATOM 2381 N N . ILE A 1 305 ? 24.334 -3.286 -36.668 1.00 98.06 305 ILE A N 1
ATOM 2382 C CA . ILE A 1 305 ? 24.532 -2.448 -37.845 1.00 98.06 305 ILE A CA 1
ATOM 2383 C C . ILE A 1 305 ? 25.549 -3.141 -38.756 1.00 98.06 305 ILE A C 1
ATOM 2385 O O . ILE A 1 305 ? 26.673 -3.435 -38.350 1.00 98.06 305 ILE A O 1
ATOM 2389 N N . VAL A 1 306 ? 25.163 -3.411 -39.999 1.00 97.94 306 VAL A N 1
ATOM 2390 C CA . VAL A 1 306 ? 26.027 -4.041 -41.007 1.00 97.94 306 VAL A CA 1
ATOM 2391 C C . VAL A 1 306 ? 26.904 -2.992 -41.670 1.00 97.94 306 VAL A C 1
ATOM 2393 O O . VAL A 1 306 ? 28.122 -3.133 -41.711 1.00 97.94 306 VAL A O 1
ATOM 2396 N N . ARG A 1 307 ? 26.279 -1.941 -42.206 1.00 97.44 307 ARG A N 1
ATOM 2397 C CA . ARG A 1 307 ? 26.957 -0.850 -42.913 1.00 97.44 307 ARG A CA 1
ATOM 2398 C C . ARG A 1 307 ? 26.024 0.341 -43.096 1.00 97.44 307 ARG A C 1
ATOM 2400 O O . ARG A 1 307 ? 24.804 0.201 -43.046 1.00 97.44 307 ARG A O 1
ATOM 2407 N N . ARG A 1 308 ? 26.608 1.500 -43.390 1.00 97.44 308 ARG A N 1
ATOM 2408 C CA . ARG A 1 308 ? 25.878 2.661 -43.910 1.00 97.44 308 ARG A CA 1
ATOM 2409 C C . ARG A 1 308 ? 25.565 2.453 -45.396 1.00 97.44 308 ARG A C 1
ATOM 2411 O O . ARG A 1 308 ? 26.419 1.966 -46.140 1.00 97.44 308 ARG A O 1
ATOM 2418 N N . VAL A 1 309 ? 24.361 2.817 -45.833 1.00 97.12 309 VAL A N 1
ATOM 2419 C CA . VAL A 1 309 ? 23.968 2.721 -47.246 1.00 97.12 309 VAL A CA 1
ATOM 2420 C C . VAL A 1 309 ? 24.670 3.839 -48.043 1.00 97.12 309 VAL A C 1
ATOM 2422 O O . VAL A 1 309 ? 24.574 5.009 -47.656 1.00 97.12 309 VAL A O 1
ATOM 2425 N N . PRO A 1 310 ? 25.388 3.526 -49.141 1.00 96.00 310 PRO A N 1
ATOM 2426 C CA . PRO A 1 310 ? 26.041 4.539 -49.972 1.00 96.00 310 PRO A CA 1
ATOM 2427 C C . PRO A 1 310 ? 25.043 5.573 -50.503 1.00 96.00 310 PRO A C 1
ATOM 2429 O O . PRO A 1 310 ? 23.907 5.226 -50.811 1.00 96.00 310 PRO A O 1
ATOM 2432 N N . ASN A 1 311 ? 25.470 6.833 -50.631 1.00 94.56 311 ASN A N 1
ATOM 2433 C CA . ASN A 1 311 ? 24.654 7.949 -51.141 1.00 94.56 311 ASN A CA 1
ATOM 2434 C C . ASN A 1 311 ? 23.372 8.243 -50.345 1.00 94.56 311 ASN A C 1
ATOM 2436 O O . ASN A 1 311 ? 22.489 8.941 -50.834 1.00 94.56 311 ASN A O 1
ATOM 2440 N N . SER A 1 312 ? 23.270 7.732 -49.118 1.00 93.06 312 SER A N 1
ATOM 2441 C CA . SER A 1 312 ? 22.172 8.043 -48.212 1.00 93.06 312 SER A CA 1
ATOM 2442 C C . SER A 1 312 ? 22.678 8.799 -46.986 1.00 93.06 312 SER A C 1
ATOM 2444 O O . SER A 1 312 ? 23.702 8.470 -46.362 1.00 93.06 312 SER A O 1
ATOM 2446 N N . GLU A 1 313 ? 21.948 9.845 -46.629 1.00 89.44 313 GLU A N 1
ATOM 2447 C CA . GLU A 1 313 ? 22.119 10.498 -45.347 1.00 89.44 313 GLU A CA 1
ATOM 2448 C C . GLU A 1 313 ? 21.357 9.680 -44.303 1.00 89.44 313 GLU A C 1
ATOM 2450 O O . GLU A 1 313 ? 20.161 9.438 -44.447 1.00 89.44 313 GLU A O 1
ATOM 2455 N N . ASN A 1 314 ? 22.064 9.207 -43.274 1.00 92.81 314 ASN A N 1
ATOM 2456 C CA . ASN A 1 314 ? 21.460 8.561 -42.107 1.00 92.81 314 ASN A CA 1
ATOM 2457 C C . ASN A 1 314 ? 20.707 7.239 -42.354 1.00 92.81 314 ASN A C 1
ATOM 2459 O O . ASN A 1 314 ? 19.921 6.843 -41.499 1.00 92.81 314 ASN A O 1
ATOM 2463 N N . VAL A 1 315 ? 20.950 6.518 -43.458 1.00 97.25 315 VAL A N 1
ATOM 2464 C CA . VAL A 1 315 ? 20.385 5.169 -43.662 1.00 97.25 315 VAL A CA 1
ATOM 2465 C C . VAL A 1 315 ? 21.448 4.088 -43.468 1.00 97.25 315 VAL A C 1
ATOM 2467 O O . VAL A 1 315 ? 22.559 4.158 -44.001 1.00 97.25 315 VAL A O 1
ATOM 2470 N N . PHE A 1 316 ? 21.087 3.063 -42.704 1.00 97.94 316 PHE A N 1
ATOM 2471 C CA . PHE A 1 316 ? 21.938 1.937 -42.338 1.00 97.94 316 PHE A CA 1
ATOM 2472 C C . PHE A 1 316 ? 21.235 0.619 -42.656 1.00 97.94 316 PHE A C 1
ATOM 2474 O O . PHE A 1 316 ? 20.010 0.540 -42.664 1.00 97.94 316 PHE A O 1
ATOM 2481 N N . GLU A 1 317 ? 22.009 -0.427 -42.912 1.00 98.31 317 GLU A N 1
ATOM 2482 C CA . GLU A 1 317 ? 21.506 -1.797 -43.014 1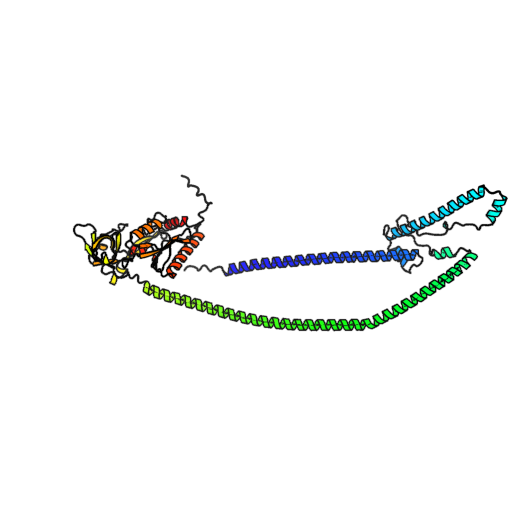.00 98.31 317 GLU A CA 1
ATOM 2483 C C . GLU A 1 317 ? 21.740 -2.536 -41.698 1.00 98.31 317 GLU A C 1
ATOM 2485 O O . GLU A 1 317 ? 22.814 -2.423 -41.102 1.00 98.31 317 GLU A O 1
ATOM 2490 N N . ILE A 1 318 ? 20.748 -3.310 -41.264 1.00 97.88 318 ILE A N 1
ATOM 2491 C CA . ILE A 1 318 ? 20.800 -4.146 -40.062 1.00 97.88 318 ILE A CA 1
ATOM 2492 C C . ILE A 1 318 ? 20.655 -5.618 -40.427 1.00 97.88 318 ILE A C 1
ATOM 2494 O O . ILE A 1 318 ? 19.917 -5.954 -41.349 1.00 97.88 318 ILE A O 1
ATOM 2498 N N . ASN A 1 319 ? 21.337 -6.507 -39.703 1.00 97.31 319 ASN A N 1
ATOM 2499 C CA . ASN A 1 319 ? 21.363 -7.951 -39.989 1.00 97.31 319 ASN A CA 1
ATOM 2500 C C . ASN A 1 319 ? 20.146 -8.728 -39.442 1.00 97.31 319 ASN A C 1
ATOM 2502 O O . ASN A 1 319 ? 20.257 -9.913 -39.121 1.00 97.31 319 ASN A O 1
ATOM 2506 N N . ILE A 1 320 ? 19.006 -8.054 -39.315 1.00 95.12 320 ILE A N 1
ATOM 2507 C CA . ILE A 1 320 ? 17.722 -8.635 -38.931 1.00 95.12 320 ILE A CA 1
ATOM 2508 C C . ILE A 1 320 ? 16.645 -8.138 -39.892 1.00 95.12 320 ILE A C 1
ATOM 2510 O O . ILE A 1 320 ? 16.706 -7.008 -40.372 1.00 95.12 320 ILE A O 1
ATOM 2514 N N . GLY A 1 321 ? 15.674 -8.994 -40.194 1.00 94.50 321 GLY A N 1
ATOM 2515 C CA . GLY A 1 321 ? 14.597 -8.708 -41.139 1.00 94.50 321 GLY A CA 1
ATOM 2516 C C . GLY A 1 321 ? 13.298 -9.403 -40.742 1.00 94.50 321 GLY A C 1
ATOM 2517 O O . GLY A 1 321 ? 13.025 -9.597 -39.553 1.00 94.50 321 GLY A O 1
ATOM 2518 N N . SER A 1 322 ? 12.481 -9.787 -41.723 1.00 94.12 322 SER A N 1
ATOM 2519 C CA . SER A 1 322 ? 11.141 -10.331 -41.456 1.00 94.12 322 SER A CA 1
ATOM 2520 C C . SER A 1 322 ? 11.142 -11.631 -40.642 1.00 94.12 322 SER A C 1
ATOM 2522 O O . SER A 1 322 ? 10.189 -11.858 -39.897 1.00 94.12 322 SER A O 1
ATOM 2524 N N . SER A 1 323 ? 12.203 -12.452 -40.688 1.00 92.25 323 SER A N 1
ATOM 2525 C CA . SER A 1 323 ? 12.266 -13.694 -39.898 1.00 92.25 323 SER A CA 1
ATOM 2526 C C . SER A 1 323 ? 12.382 -13.437 -38.394 1.00 92.25 323 SER A C 1
ATOM 2528 O O . SER A 1 323 ? 12.009 -14.287 -37.594 1.00 92.25 323 SER A O 1
ATOM 2530 N N . ALA A 1 324 ? 12.887 -12.263 -38.005 1.00 90.56 324 ALA A N 1
ATOM 2531 C CA . ALA A 1 324 ? 12.925 -11.801 -36.619 1.00 90.56 324 ALA A CA 1
ATOM 2532 C C . ALA A 1 324 ? 11.655 -11.012 -36.230 1.00 90.56 324 ALA A C 1
ATOM 2534 O O . ALA A 1 324 ? 11.585 -10.437 -35.146 1.00 90.56 324 ALA A O 1
ATOM 2535 N N . GLY A 1 325 ? 10.652 -10.965 -37.116 1.00 89.44 325 GLY A N 1
ATOM 2536 C CA . GLY A 1 325 ? 9.414 -10.213 -36.921 1.00 89.44 325 GLY A CA 1
ATOM 2537 C C . GLY A 1 325 ? 9.575 -8.699 -37.042 1.00 89.44 325 GLY A C 1
ATOM 2538 O O . GLY A 1 325 ? 8.698 -7.966 -36.590 1.00 89.44 325 GLY A O 1
ATOM 2539 N N . VAL A 1 326 ? 10.670 -8.226 -37.647 1.00 91.38 326 VAL A N 1
ATOM 2540 C CA . VAL A 1 326 ? 10.913 -6.799 -37.893 1.00 91.38 326 VAL A CA 1
ATOM 2541 C C . VAL A 1 326 ? 9.906 -6.271 -38.916 1.00 91.38 326 VAL A C 1
ATOM 2543 O O . VAL A 1 326 ? 9.656 -6.908 -39.941 1.00 91.38 326 VAL A O 1
ATOM 2546 N N . ARG A 1 327 ? 9.333 -5.093 -38.647 1.00 91.50 327 ARG A N 1
ATOM 2547 C CA . ARG A 1 327 ? 8.340 -4.423 -39.503 1.00 91.50 327 ARG A CA 1
ATOM 2548 C C . ARG A 1 327 ? 8.741 -2.970 -39.730 1.00 91.50 327 ARG A C 1
ATOM 2550 O O . ARG A 1 327 ? 9.499 -2.411 -38.946 1.00 91.50 327 ARG A O 1
ATOM 2557 N N . VAL A 1 328 ? 8.213 -2.345 -40.779 1.00 93.19 328 VAL A N 1
ATOM 2558 C CA . VAL A 1 328 ? 8.373 -0.896 -40.981 1.00 93.19 328 VAL A CA 1
ATOM 2559 C C . VAL A 1 328 ? 7.800 -0.147 -39.770 1.00 93.19 328 VAL A C 1
ATOM 2561 O O . VAL A 1 328 ? 6.736 -0.512 -39.273 1.00 93.19 328 VAL A O 1
ATOM 2564 N N . GLY A 1 329 ? 8.528 0.855 -39.277 1.00 89.69 329 GLY A N 1
ATOM 2565 C CA . GLY A 1 329 ? 8.214 1.608 -38.059 1.00 89.69 329 GLY A CA 1
ATOM 2566 C C . GLY A 1 329 ? 8.749 0.992 -36.761 1.00 89.69 329 GLY A C 1
ATOM 2567 O O . GLY A 1 329 ? 8.673 1.637 -35.717 1.00 89.69 329 GLY A O 1
ATOM 2568 N N . PHE A 1 330 ? 9.316 -0.224 -36.788 1.00 90.62 330 PHE A N 1
ATOM 2569 C CA . PHE A 1 330 ? 10.009 -0.768 -35.612 1.00 90.62 330 PHE A CA 1
ATOM 2570 C C . PHE A 1 330 ? 11.245 0.061 -35.289 1.00 90.62 330 PHE A C 1
ATOM 2572 O O . PHE A 1 330 ? 11.964 0.498 -36.187 1.00 90.62 330 PHE A O 1
ATOM 2579 N N . ARG A 1 331 ? 11.519 0.231 -33.998 1.00 92.31 331 ARG A N 1
ATOM 2580 C CA . ARG A 1 331 ? 12.636 1.035 -33.510 1.00 92.31 331 ARG A CA 1
ATOM 2581 C C . ARG A 1 331 ? 13.596 0.190 -32.695 1.00 92.31 331 ARG A C 1
ATOM 2583 O O . ARG A 1 331 ? 13.192 -0.710 -31.958 1.00 92.31 331 ARG A O 1
ATOM 2590 N N . PHE A 1 332 ? 14.875 0.505 -32.839 1.00 92.88 332 PHE A N 1
ATOM 2591 C CA . PHE A 1 332 ? 15.952 -0.096 -32.071 1.00 92.88 332 PHE A CA 1
ATOM 2592 C C . PHE A 1 332 ? 16.793 0.993 -31.435 1.00 92.88 332 PHE A C 1
ATOM 2594 O O . PHE A 1 332 ? 17.096 2.014 -32.056 1.00 92.88 332 PHE A O 1
ATOM 2601 N N . MET A 1 333 ? 17.229 0.734 -30.213 1.00 93.12 333 MET A N 1
ATOM 2602 C CA . MET A 1 333 ? 18.316 1.480 -29.608 1.00 93.12 333 MET A CA 1
ATOM 2603 C C . MET A 1 333 ? 19.649 0.922 -30.102 1.00 93.12 333 MET A C 1
ATOM 2605 O O . MET A 1 333 ? 19.848 -0.294 -30.140 1.00 93.12 333 MET A O 1
ATOM 2609 N N . VAL A 1 334 ? 20.571 1.816 -30.445 1.00 94.62 334 VAL A N 1
ATOM 2610 C CA . VAL A 1 334 ? 21.913 1.458 -30.906 1.00 94.62 334 VAL A CA 1
ATOM 2611 C C . VAL A 1 334 ? 22.918 1.679 -29.785 1.00 94.62 334 VAL A C 1
ATOM 2613 O O . VAL A 1 334 ? 23.064 2.791 -29.267 1.00 94.62 334 VAL A O 1
ATOM 2616 N N . LEU A 1 335 ? 23.622 0.613 -29.418 1.00 94.38 335 LEU A N 1
ATOM 2617 C CA . LEU A 1 335 ? 24.691 0.605 -28.420 1.00 94.38 335 LEU A CA 1
ATOM 2618 C C . LEU A 1 335 ? 26.017 0.203 -29.080 1.00 94.38 335 LEU A C 1
ATOM 2620 O O . LEU A 1 335 ? 26.006 -0.435 -30.133 1.00 94.38 335 LEU A O 1
ATOM 2624 N N . PRO A 1 336 ? 27.174 0.592 -28.519 1.00 95.31 336 PRO A N 1
ATOM 2625 C CA . PRO A 1 336 ? 28.457 0.234 -29.111 1.00 95.31 336 PRO A CA 1
ATOM 2626 C C . PRO A 1 336 ? 28.695 -1.284 -29.083 1.00 95.31 336 PRO A C 1
ATOM 2628 O O . PRO A 1 336 ? 28.130 -2.003 -28.261 1.00 95.31 336 PRO A O 1
ATOM 2631 N N . TYR A 1 337 ? 29.559 -1.777 -29.969 1.00 95.44 337 TYR A N 1
ATOM 2632 C CA . TYR A 1 337 ? 29.883 -3.208 -30.066 1.00 95.44 337 TYR A CA 1
ATOM 2633 C C . TYR A 1 337 ? 30.480 -3.812 -28.782 1.00 95.44 337 TYR A C 1
ATOM 2635 O O . TYR A 1 337 ? 30.323 -5.003 -28.537 1.00 95.44 337 TYR A O 1
ATOM 2643 N N . ASP A 1 338 ? 31.145 -2.999 -27.957 1.00 93.44 338 ASP A N 1
ATOM 2644 C CA . ASP A 1 338 ? 31.765 -3.390 -26.686 1.00 93.44 338 ASP A CA 1
ATOM 2645 C C . ASP A 1 338 ? 30.797 -3.303 -25.490 1.00 93.44 338 ASP A C 1
ATOM 2647 O O . ASP A 1 338 ? 31.192 -3.537 -24.344 1.00 93.44 338 ASP A O 1
ATOM 2651 N N . PHE A 1 339 ? 29.520 -2.984 -25.738 1.00 92.44 339 PHE A N 1
ATOM 2652 C CA . PHE A 1 339 ? 28.495 -2.887 -24.702 1.00 92.44 339 PHE A CA 1
ATOM 2653 C C . PHE A 1 339 ? 28.301 -4.174 -23.881 1.00 92.44 339 PHE A C 1
ATOM 2655 O O . PHE A 1 339 ? 28.170 -4.051 -22.666 1.00 92.44 339 PHE A O 1
ATOM 2662 N N . PRO A 1 340 ? 28.327 -5.395 -24.455 1.00 89.81 340 PRO A N 1
ATOM 2663 C CA . PRO A 1 340 ? 28.192 -6.626 -23.674 1.00 89.81 340 PRO A CA 1
ATOM 2664 C C . PRO A 1 340 ? 29.334 -6.828 -22.670 1.00 89.81 340 PRO A C 1
ATOM 2666 O O . PRO A 1 340 ? 29.116 -7.372 -21.593 1.00 89.81 340 PRO A O 1
ATOM 2669 N N . GLU A 1 341 ? 30.542 -6.357 -22.993 1.00 89.19 341 GLU A N 1
ATOM 2670 C CA . GLU A 1 341 ? 31.722 -6.497 -22.132 1.00 89.19 341 GLU A CA 1
ATOM 2671 C C . GLU A 1 341 ? 31.798 -5.390 -21.075 1.00 89.19 341 GLU A C 1
ATOM 2673 O O . GLU A 1 341 ? 32.073 -5.642 -19.902 1.00 89.19 341 GLU A O 1
ATOM 2678 N N . LYS A 1 342 ? 31.564 -4.136 -21.484 1.00 89.19 342 LYS A N 1
ATOM 2679 C CA . LYS A 1 342 ? 31.700 -2.960 -20.605 1.00 89.19 342 LYS A CA 1
ATOM 2680 C C . LYS A 1 342 ? 30.415 -2.611 -19.853 1.00 89.19 342 LYS A C 1
ATOM 2682 O O . LYS A 1 342 ? 30.451 -1.835 -18.891 1.00 89.19 342 LYS A O 1
ATOM 2687 N N . GLY A 1 343 ? 29.285 -3.145 -20.302 1.00 87.25 343 GLY A N 1
ATOM 2688 C CA . GLY A 1 343 ? 27.956 -2.901 -19.766 1.00 87.25 343 GLY A CA 1
ATOM 2689 C C . GLY A 1 343 ? 27.551 -1.429 -19.787 1.00 87.25 343 GLY A C 1
ATOM 2690 O O . GLY A 1 343 ? 28.106 -0.588 -20.501 1.00 87.25 343 GLY A O 1
ATOM 2691 N N . TYR A 1 344 ? 26.599 -1.103 -18.914 1.00 83.56 344 TYR A N 1
ATOM 2692 C CA . TYR A 1 344 ? 26.006 0.227 -18.764 1.00 83.56 344 TYR A CA 1
ATOM 2693 C C . TYR A 1 344 ? 27.037 1.354 -18.600 1.00 83.56 344 TYR A C 1
ATOM 2695 O O . TYR A 1 344 ? 26.880 2.432 -19.172 1.00 83.56 344 TYR A O 1
ATOM 2703 N N . LYS A 1 345 ? 28.135 1.091 -17.874 1.00 84.56 345 LYS A N 1
ATOM 2704 C CA . LYS A 1 345 ? 29.188 2.076 -17.568 1.00 84.56 345 LYS A CA 1
ATOM 2705 C C . LYS A 1 345 ? 29.849 2.665 -18.815 1.00 84.56 345 LYS A C 1
ATOM 2707 O O . LYS A 1 345 ? 30.327 3.791 -18.751 1.00 84.56 345 LYS A O 1
ATOM 2712 N N . SER A 1 346 ? 29.849 1.944 -19.937 1.00 87.69 346 SER A N 1
ATOM 2713 C CA . SER A 1 346 ? 30.401 2.438 -21.207 1.00 87.69 346 SER A CA 1
ATOM 2714 C C . SER A 1 346 ? 29.671 3.663 -21.762 1.00 87.69 346 SER A C 1
ATOM 2716 O O . SER A 1 346 ? 30.245 4.405 -22.557 1.00 87.69 346 SER A O 1
ATOM 2718 N N . ARG A 1 347 ? 28.414 3.879 -21.353 1.00 89.88 347 ARG A N 1
ATOM 2719 C CA . ARG A 1 347 ? 27.513 4.893 -21.919 1.00 89.88 347 ARG A CA 1
ATOM 2720 C C . ARG A 1 347 ? 26.875 5.813 -20.877 1.00 89.88 347 ARG A C 1
ATOM 2722 O O . ARG A 1 347 ? 25.981 6.583 -21.217 1.00 89.88 347 ARG A O 1
ATOM 2729 N N . VAL A 1 348 ? 27.327 5.774 -19.623 1.00 88.31 348 VAL A N 1
ATOM 2730 C CA . VAL A 1 348 ? 26.916 6.763 -18.617 1.00 88.31 348 VAL A CA 1
ATOM 2731 C C . VAL A 1 348 ? 27.683 8.060 -18.851 1.00 88.31 348 VAL A C 1
ATOM 2733 O O . VAL A 1 348 ? 28.909 8.094 -18.754 1.00 88.31 348 VAL A O 1
ATOM 2736 N N . LEU A 1 349 ? 26.955 9.133 -19.145 1.00 88.94 349 LEU A N 1
ATOM 2737 C CA . LEU A 1 349 ? 27.484 10.482 -19.301 1.00 88.94 349 LEU A CA 1
ATOM 2738 C C . LEU A 1 349 ? 26.986 11.362 -18.157 1.00 88.94 349 LEU A C 1
ATOM 2740 O O . LEU A 1 349 ? 25.827 11.286 -17.760 1.00 88.94 349 LEU A O 1
ATOM 2744 N N . ASN A 1 350 ? 27.852 12.230 -17.644 1.00 89.31 350 ASN A N 1
ATOM 2745 C CA . ASN A 1 350 ? 27.462 13.216 -16.641 1.00 89.31 350 ASN A CA 1
ATOM 2746 C C . ASN A 1 350 ? 26.923 14.462 -17.341 1.00 89.31 350 ASN A C 1
ATOM 2748 O O . ASN A 1 350 ? 27.685 15.196 -17.973 1.00 89.31 350 ASN A O 1
ATOM 2752 N N . PHE A 1 351 ? 25.626 14.717 -17.209 1.00 86.25 351 PHE A N 1
ATOM 2753 C CA . PHE A 1 351 ? 25.019 15.963 -17.665 1.00 86.25 351 PHE A CA 1
ATOM 2754 C C . PHE A 1 351 ? 24.980 16.959 -16.515 1.00 86.25 351 PHE A C 1
ATOM 2756 O O . PHE A 1 351 ? 24.629 16.606 -15.394 1.00 86.25 351 PHE A O 1
ATOM 2763 N N . ARG A 1 352 ? 25.312 18.224 -16.777 1.00 89.38 352 ARG A N 1
ATOM 2764 C CA . ARG A 1 352 ? 25.074 19.287 -15.797 1.00 89.38 352 ARG A CA 1
ATOM 2765 C C . ARG A 1 352 ? 23.612 19.699 -15.879 1.00 89.38 352 ARG A C 1
ATOM 2767 O O . ARG A 1 352 ? 23.203 20.304 -16.867 1.00 89.38 352 ARG A O 1
ATOM 2774 N N . LYS A 1 353 ? 22.838 19.379 -14.845 1.00 87.56 353 LYS A N 1
ATOM 2775 C CA . LYS A 1 353 ? 21.448 19.817 -14.701 1.00 87.56 353 LYS A CA 1
ATOM 2776 C C . LYS A 1 353 ? 21.374 20.872 -13.605 1.00 87.56 353 LYS A C 1
ATOM 2778 O O . LYS A 1 353 ? 21.970 20.699 -12.547 1.00 87.56 353 LYS A O 1
ATOM 2783 N N . TYR A 1 354 ? 20.667 21.967 -13.860 1.00 87.25 354 TYR A N 1
ATOM 2784 C CA . TYR A 1 354 ? 20.388 22.956 -12.824 1.00 87.25 354 TYR A CA 1
ATOM 2785 C C . TYR A 1 354 ? 19.321 22.395 -11.876 1.00 87.25 354 TYR A C 1
ATOM 2787 O O . TYR A 1 354 ? 18.220 22.059 -12.311 1.00 87.25 354 TYR A O 1
ATOM 2795 N N . ASP A 1 355 ? 19.665 22.234 -10.601 1.00 85.12 355 ASP A N 1
ATOM 2796 C CA . ASP A 1 355 ? 18.726 21.868 -9.543 1.00 85.12 355 ASP A CA 1
ATOM 2797 C C . ASP A 1 355 ? 18.101 23.155 -8.996 1.00 85.12 355 ASP A C 1
ATOM 2799 O O . ASP A 1 355 ? 18.749 23.918 -8.279 1.00 85.12 355 ASP A O 1
ATOM 2803 N N . GLU A 1 356 ? 16.837 23.408 -9.338 1.00 82.25 356 GLU A N 1
ATOM 2804 C CA . GLU A 1 356 ? 16.114 24.614 -8.920 1.00 82.25 356 GLU A CA 1
ATOM 2805 C C . GLU A 1 356 ? 15.992 24.739 -7.395 1.00 82.25 356 GLU A C 1
ATOM 2807 O O . GLU A 1 356 ? 16.001 25.852 -6.863 1.00 82.25 356 GLU A O 1
ATOM 2812 N N . ARG A 1 357 ? 15.922 23.613 -6.670 1.00 82.81 357 ARG A N 1
ATOM 2813 C CA . ARG A 1 357 ? 15.762 23.619 -5.208 1.00 82.81 357 ARG A CA 1
ATOM 2814 C C . ARG A 1 357 ? 17.046 24.049 -4.515 1.00 82.81 357 ARG A C 1
ATOM 2816 O O . ARG A 1 357 ? 16.995 24.758 -3.512 1.00 82.81 357 ARG A O 1
ATOM 2823 N N . LYS A 1 358 ? 18.191 23.618 -5.041 1.00 88.69 358 LYS A N 1
ATOM 2824 C CA . LYS A 1 358 ? 19.514 23.941 -4.488 1.00 88.69 358 LYS A CA 1
ATOM 2825 C C . LYS A 1 358 ? 20.178 25.146 -5.151 1.00 88.69 358 LYS A C 1
ATOM 2827 O O . LYS A 1 358 ? 21.166 25.650 -4.628 1.00 88.69 358 LYS A O 1
ATOM 2832 N N . ARG A 1 359 ? 19.626 25.617 -6.273 1.00 91.00 359 ARG A N 1
ATOM 2833 C CA . ARG A 1 359 ? 20.183 26.677 -7.124 1.00 91.00 359 ARG A CA 1
ATOM 2834 C C . ARG A 1 359 ? 21.614 26.384 -7.591 1.00 91.00 359 ARG A C 1
ATOM 2836 O O . ARG A 1 359 ? 22.403 27.307 -7.780 1.00 91.00 359 ARG A O 1
ATOM 2843 N N . GLU A 1 360 ? 21.947 25.110 -7.792 1.00 94.62 360 GLU A N 1
ATOM 2844 C CA . GLU A 1 360 ? 23.283 24.657 -8.193 1.00 94.62 360 GLU A CA 1
ATOM 2845 C C . GLU A 1 360 ? 23.218 23.723 -9.407 1.00 94.62 360 GLU A C 1
ATOM 2847 O O . GLU A 1 360 ? 22.213 23.053 -9.643 1.00 94.62 360 GLU A O 1
ATOM 2852 N N . PHE A 1 361 ? 24.298 23.665 -10.189 1.00 91.81 361 PHE A N 1
ATOM 2853 C CA . PHE A 1 361 ? 24.435 22.648 -11.230 1.00 91.81 361 PHE A CA 1
ATOM 2854 C C . PHE A 1 361 ? 24.912 21.341 -10.602 1.00 91.81 361 PHE A C 1
ATOM 2856 O O . PHE A 1 361 ? 26.024 21.265 -10.082 1.00 91.81 361 PHE A O 1
ATOM 2863 N N . VAL A 1 362 ? 24.088 20.305 -10.701 1.00 92.50 362 VAL A N 1
ATOM 2864 C CA . VAL A 1 362 ? 24.406 18.955 -10.237 1.00 92.50 362 VAL A CA 1
ATOM 2865 C C . VAL A 1 362 ? 24.778 18.095 -11.445 1.00 92.50 362 VAL A C 1
ATOM 2867 O O . VAL A 1 362 ? 24.168 18.200 -12.512 1.00 92.50 362 VAL A O 1
ATOM 2870 N N . ASN A 1 363 ? 25.799 17.249 -11.286 1.00 92.44 363 ASN A N 1
ATOM 2871 C CA . ASN A 1 363 ? 26.104 16.210 -12.265 1.00 92.44 363 ASN A CA 1
ATOM 2872 C C . ASN A 1 363 ? 25.052 15.105 -12.144 1.00 92.44 363 ASN A C 1
ATOM 2874 O O . ASN A 1 363 ? 24.985 14.420 -11.126 1.00 92.44 363 ASN A O 1
ATOM 2878 N N . ASP A 1 364 ? 24.255 14.941 -13.188 1.00 87.31 364 ASP A N 1
ATOM 2879 C CA . ASP A 1 364 ? 23.253 13.897 -13.326 1.00 87.31 364 ASP A CA 1
ATOM 2880 C C . ASP A 1 364 ? 23.813 12.815 -14.268 1.00 87.31 364 ASP A C 1
ATOM 2882 O O . ASP A 1 364 ? 23.879 13.040 -15.485 1.00 87.31 364 ASP A O 1
ATOM 2886 N N . PRO A 1 365 ? 24.324 11.687 -13.736 1.00 87.75 365 PRO A N 1
ATOM 2887 C CA . PRO A 1 365 ? 24.809 10.583 -14.551 1.00 87.75 365 PRO A CA 1
ATOM 2888 C C . PRO A 1 365 ? 23.625 9.934 -15.270 1.00 87.75 365 PRO A C 1
ATOM 2890 O O . PRO A 1 365 ? 22.826 9.220 -14.667 1.00 87.75 365 PRO A O 1
ATOM 2893 N N . GLN A 1 366 ? 23.523 10.153 -16.577 1.00 86.12 366 GLN A N 1
ATOM 2894 C CA . GLN A 1 366 ? 22.480 9.567 -17.408 1.00 86.12 366 GLN A CA 1
ATOM 2895 C C . GLN A 1 366 ? 23.091 8.645 -18.453 1.00 86.12 366 GLN A C 1
ATOM 2897 O O . GLN A 1 366 ? 24.123 8.939 -19.057 1.00 86.12 366 GLN A O 1
ATOM 2902 N N . PHE A 1 367 ? 22.431 7.520 -18.689 1.00 86.56 367 PHE A N 1
ATOM 2903 C CA . PHE A 1 367 ? 22.767 6.662 -19.808 1.00 86.56 367 PHE A CA 1
ATOM 2904 C C . PHE A 1 367 ? 22.378 7.316 -21.119 1.00 86.56 367 PHE A C 1
ATOM 2906 O O . PHE A 1 367 ? 21.236 7.742 -21.289 1.00 86.56 367 PHE A O 1
ATOM 2913 N N . LYS A 1 368 ? 23.328 7.362 -22.050 1.00 89.31 368 LYS A N 1
ATOM 2914 C CA . LYS A 1 368 ? 23.097 7.856 -23.399 1.00 89.31 368 LYS A CA 1
ATOM 2915 C C . LYS A 1 368 ? 23.496 6.791 -24.415 1.00 89.31 368 LYS A C 1
ATOM 2917 O O . LYS A 1 368 ? 24.684 6.523 -24.610 1.00 89.31 368 LYS A O 1
ATOM 2922 N N . ALA A 1 369 ? 22.514 6.216 -25.103 1.00 91.12 369 ALA A N 1
ATOM 2923 C CA . ALA A 1 369 ? 22.753 5.356 -26.261 1.00 91.12 369 ALA A CA 1
ATOM 2924 C C . ALA A 1 369 ? 23.537 6.097 -27.364 1.00 91.12 369 ALA A C 1
ATOM 2926 O O . ALA A 1 369 ? 23.692 7.318 -27.306 1.00 91.12 369 ALA A O 1
ATOM 2927 N N . LYS A 1 370 ? 24.057 5.387 -28.374 1.00 92.50 370 LYS A N 1
ATOM 2928 C CA . LYS A 1 370 ? 24.591 6.070 -29.570 1.00 92.50 370 LYS A CA 1
ATOM 2929 C C . LYS A 1 370 ? 23.469 6.751 -30.353 1.00 92.50 370 LYS A C 1
ATOM 2931 O O . LYS A 1 370 ? 23.644 7.843 -30.865 1.00 92.50 370 LYS A O 1
ATOM 2936 N N . GLY A 1 371 ? 22.294 6.130 -30.359 1.00 92.44 371 GLY A N 1
ATOM 2937 C CA . GLY A 1 371 ? 21.051 6.759 -30.776 1.00 92.44 371 GLY A CA 1
ATOM 2938 C C . GLY A 1 371 ? 19.954 5.730 -30.989 1.00 92.44 371 GLY A C 1
ATOM 2939 O O . GLY A 1 371 ? 20.019 4.625 -30.445 1.00 92.44 371 GLY A O 1
ATOM 2940 N N . ALA A 1 372 ? 18.951 6.099 -31.779 1.00 93.31 372 ALA A N 1
ATOM 2941 C CA . ALA A 1 372 ? 17.856 5.216 -32.155 1.00 93.31 372 ALA A CA 1
ATOM 2942 C C . ALA A 1 372 ? 17.758 5.129 -33.677 1.00 93.31 372 ALA A C 1
ATOM 2944 O O . ALA A 1 372 ? 18.061 6.089 -34.390 1.00 93.31 372 ALA A O 1
ATOM 2945 N N . VAL A 1 373 ? 17.347 3.969 -34.170 1.00 95.06 373 VAL A N 1
ATOM 2946 C CA . VAL A 1 373 ? 17.130 3.727 -35.594 1.00 95.06 373 VAL A CA 1
ATOM 2947 C C . VAL A 1 373 ? 15.725 3.181 -35.815 1.00 95.06 373 VAL A C 1
ATOM 2949 O O . VAL A 1 373 ? 15.269 2.319 -35.067 1.00 95.06 373 VAL A O 1
ATOM 2952 N N . GLU A 1 374 ? 15.046 3.680 -36.841 1.00 94.31 374 GLU A N 1
ATOM 2953 C CA . GLU A 1 374 ? 13.699 3.265 -37.235 1.00 94.31 374 GLU A CA 1
ATOM 2954 C C . GLU A 1 374 ? 13.751 2.484 -38.547 1.00 94.31 374 GLU A C 1
ATOM 2956 O O . GLU A 1 374 ? 14.379 2.910 -39.515 1.00 94.31 374 GLU A O 1
ATOM 2961 N N . VAL A 1 375 ? 13.081 1.340 -38.604 1.00 95.12 375 VAL A N 1
ATOM 2962 C CA . VAL A 1 375 ? 12.991 0.508 -39.804 1.00 95.12 375 VAL A CA 1
ATOM 2963 C C . VAL A 1 375 ? 12.126 1.198 -40.846 1.00 95.12 375 VAL A C 1
ATOM 2965 O O . VAL A 1 375 ? 10.928 1.378 -40.652 1.00 95.12 375 VAL A O 1
ATOM 2968 N N . ILE A 1 376 ? 12.726 1.523 -41.987 1.00 96.81 376 ILE A N 1
ATOM 2969 C CA . ILE A 1 376 ? 12.035 2.143 -43.124 1.00 96.81 376 ILE A CA 1
ATOM 2970 C C . ILE A 1 376 ? 11.643 1.118 -44.189 1.00 96.81 376 ILE A C 1
ATOM 2972 O O . ILE A 1 376 ? 10.648 1.296 -44.883 1.00 96.81 376 ILE A O 1
ATOM 2976 N N . GLU A 1 377 ? 12.414 0.040 -44.318 1.00 97.19 377 GLU A N 1
ATOM 2977 C CA . GLU A 1 377 ? 12.224 -0.977 -45.349 1.00 97.19 377 GLU A CA 1
ATOM 2978 C C . GLU A 1 377 ? 12.767 -2.317 -44.846 1.00 97.19 377 GLU A C 1
ATOM 2980 O O . GLU A 1 377 ? 13.889 -2.393 -44.345 1.00 97.19 377 GLU A O 1
ATOM 2985 N N . VAL A 1 378 ? 11.995 -3.392 -44.998 1.00 97.12 378 VAL A N 1
ATOM 2986 C CA . VAL A 1 378 ? 12.467 -4.759 -44.740 1.00 97.12 378 VAL A CA 1
ATOM 2987 C C . VAL A 1 378 ? 12.871 -5.361 -46.083 1.00 97.12 378 VAL A C 1
ATOM 2989 O O . VAL A 1 378 ? 12.012 -5.659 -46.905 1.00 97.12 378 VAL A O 1
ATOM 2992 N N . VAL A 1 379 ? 14.178 -5.494 -46.323 1.00 97.44 379 VAL A N 1
ATOM 2993 C CA . VAL A 1 379 ? 14.726 -5.903 -47.628 1.00 97.44 379 VAL A CA 1
ATOM 2994 C C . VAL A 1 379 ? 14.509 -7.396 -47.865 1.00 97.44 379 VAL A C 1
ATOM 2996 O O . VAL A 1 379 ? 14.144 -7.807 -48.962 1.00 97.44 379 VAL A O 1
ATOM 2999 N N . ASN A 1 380 ? 14.757 -8.220 -46.843 1.00 96.75 380 ASN A N 1
ATOM 3000 C CA . ASN A 1 380 ? 14.505 -9.661 -46.864 1.00 96.75 380 ASN A CA 1
ATOM 3001 C C . ASN A 1 380 ? 14.372 -10.220 -45.431 1.00 96.75 380 ASN A C 1
ATOM 3003 O O . ASN A 1 380 ? 14.243 -9.472 -44.463 1.00 96.75 380 ASN A O 1
ATOM 3007 N N . GLU A 1 381 ? 14.414 -11.546 -45.283 1.00 96.44 381 GLU A N 1
ATOM 3008 C CA . GLU A 1 381 ? 14.290 -12.240 -43.993 1.00 96.44 381 GLU A CA 1
ATOM 3009 C C . GLU A 1 381 ? 15.333 -11.825 -42.949 1.00 96.44 381 GLU A C 1
ATOM 3011 O O . GLU A 1 381 ? 15.025 -11.783 -41.760 1.00 96.44 381 GLU A O 1
ATOM 3016 N N . ARG A 1 382 ? 16.552 -11.480 -43.377 1.00 96.81 382 ARG A N 1
ATOM 3017 C CA . ARG A 1 382 ? 17.710 -11.229 -42.501 1.00 96.81 382 ARG A CA 1
ATOM 3018 C C . ARG A 1 382 ? 18.302 -9.832 -42.660 1.00 96.81 382 ARG A C 1
ATOM 3020 O O . ARG A 1 382 ? 19.365 -9.560 -42.110 1.00 96.81 382 ARG A O 1
ATOM 3027 N N . LEU A 1 383 ? 17.665 -8.968 -43.441 1.00 97.56 383 LEU A N 1
ATOM 3028 C CA . LEU A 1 383 ? 18.179 -7.644 -43.752 1.00 97.56 383 LEU A CA 1
ATOM 3029 C C . LEU A 1 383 ? 17.040 -6.633 -43.782 1.00 97.56 383 LEU A C 1
ATOM 3031 O O . LEU A 1 383 ? 16.055 -6.805 -44.503 1.00 97.56 383 LEU A O 1
ATOM 3035 N N . ALA A 1 384 ? 17.217 -5.540 -43.055 1.00 97.88 384 ALA A N 1
ATOM 3036 C CA . ALA A 1 384 ? 16.348 -4.378 -43.114 1.00 97.88 384 ALA A CA 1
ATOM 3037 C C . ALA A 1 384 ? 17.185 -3.102 -43.228 1.00 97.88 384 ALA A C 1
ATOM 3039 O O . ALA A 1 384 ? 18.351 -3.060 -42.826 1.00 97.88 384 ALA A O 1
ATOM 3040 N N . ARG A 1 385 ? 16.587 -2.058 -43.794 1.00 98.19 385 ARG A N 1
ATOM 3041 C CA . ARG A 1 385 ? 17.139 -0.708 -43.810 1.00 98.19 385 ARG A CA 1
ATOM 3042 C C . ARG A 1 385 ? 16.470 0.107 -42.727 1.00 98.19 385 ARG A C 1
ATOM 3044 O O . ARG A 1 385 ? 15.244 0.113 -42.589 1.00 98.19 385 ARG A O 1
ATOM 3051 N N . VAL A 1 386 ? 17.298 0.824 -41.991 1.00 97.56 386 VAL A N 1
ATOM 3052 C CA . VAL A 1 386 ? 16.878 1.698 -40.910 1.00 97.56 386 VAL A CA 1
ATOM 3053 C C . VAL A 1 386 ? 17.362 3.114 -41.152 1.00 97.56 386 VAL A C 1
ATOM 3055 O O . VAL A 1 386 ? 18.440 3.327 -41.704 1.00 97.56 386 VAL A O 1
ATOM 3058 N N . ARG A 1 387 ? 16.571 4.086 -40.718 1.00 96.88 387 ARG A N 1
ATOM 3059 C CA . ARG A 1 387 ? 16.936 5.495 -40.671 1.00 96.88 387 ARG A CA 1
ATOM 3060 C C . ARG A 1 387 ? 17.369 5.842 -39.254 1.00 96.88 387 ARG A C 1
ATOM 3062 O O . ARG A 1 387 ? 16.668 5.519 -38.302 1.00 96.88 387 ARG A O 1
ATOM 3069 N N . TYR A 1 388 ? 18.508 6.507 -39.119 1.00 94.56 388 TYR A N 1
ATOM 3070 C CA . TYR A 1 388 ? 18.918 7.107 -37.859 1.00 94.56 388 TYR A CA 1
ATOM 3071 C C . TYR A 1 388 ? 18.006 8.274 -37.510 1.00 94.56 388 TYR A C 1
ATOM 3073 O O . TYR A 1 388 ? 17.818 9.192 -38.310 1.00 94.56 388 TYR A O 1
ATOM 3081 N N . GLU A 1 389 ? 17.473 8.235 -36.297 1.00 91.06 389 GLU A N 1
ATOM 3082 C CA . GLU A 1 389 ? 16.790 9.368 -35.708 1.00 91.06 389 GLU A CA 1
ATOM 3083 C C . GLU A 1 389 ? 17.788 10.122 -34.822 1.00 91.06 389 GLU A C 1
ATOM 3085 O O . GLU A 1 389 ? 18.308 9.528 -33.872 1.00 91.06 389 GLU A O 1
ATOM 3090 N N . PRO A 1 390 ? 18.051 11.416 -35.071 1.00 83.56 390 PRO A N 1
ATOM 3091 C CA . PRO A 1 390 ? 18.825 12.253 -34.159 1.00 83.56 390 PRO A CA 1
ATOM 3092 C C . PRO A 1 390 ? 18.035 12.531 -32.877 1.00 83.56 390 PRO A C 1
ATOM 3094 O O . PRO A 1 390 ? 16.802 12.481 -32.860 1.00 83.56 390 PRO A O 1
ATOM 3097 N N . ASP A 1 391 ? 18.727 12.689 -31.755 1.00 81.94 391 ASP A N 1
ATOM 3098 C CA . ASP A 1 391 ? 18.152 13.006 -30.449 1.00 81.94 391 ASP A CA 1
ATOM 3099 C C . ASP A 1 391 ? 17.372 14.324 -30.507 1.00 81.94 391 ASP A C 1
ATOM 3101 O O . ASP A 1 391 ? 17.830 15.303 -31.100 1.00 81.94 391 ASP A O 1
ATOM 3105 N N . LEU A 1 392 ? 16.182 14.343 -29.898 1.00 77.12 392 LEU A N 1
ATOM 3106 C CA . LEU A 1 392 ? 15.278 15.500 -29.935 1.00 77.12 392 LEU A CA 1
ATOM 3107 C C . LEU A 1 392 ? 15.906 16.729 -29.275 1.00 77.12 392 LEU A C 1
ATOM 3109 O O . LEU A 1 392 ? 15.611 17.859 -29.658 1.00 77.12 392 LEU A O 1
ATOM 3113 N N . ASP A 1 393 ? 16.794 16.499 -28.310 1.00 75.81 393 ASP A N 1
ATOM 3114 C CA . ASP A 1 393 ? 17.494 17.557 -27.592 1.00 75.81 393 ASP A CA 1
ATOM 3115 C C . ASP A 1 393 ? 18.690 18.124 -28.380 1.00 75.81 393 ASP A C 1
ATOM 3117 O O . ASP A 1 393 ? 19.367 19.030 -27.891 1.00 75.81 393 ASP A O 1
ATOM 3121 N N . GLY A 1 394 ? 18.995 17.588 -29.571 1.00 78.19 394 GLY A N 1
ATOM 3122 C CA . GLY A 1 394 ? 20.126 18.023 -30.399 1.00 78.19 394 GLY A CA 1
ATOM 3123 C C . GLY A 1 394 ? 21.494 17.788 -29.749 1.00 78.19 394 GLY A C 1
ATOM 3124 O O . GLY A 1 394 ? 22.485 18.395 -30.144 1.00 78.19 394 GLY A O 1
ATOM 3125 N N . ARG A 1 395 ? 21.563 16.925 -28.728 1.00 78.81 395 ARG A N 1
ATOM 3126 C CA . ARG A 1 395 ? 22.776 16.665 -27.933 1.00 78.81 395 ARG A CA 1
ATOM 3127 C C . ARG A 1 395 ? 23.666 15.578 -28.522 1.00 78.81 395 ARG A C 1
ATOM 3129 O O . ARG A 1 395 ? 24.557 15.083 -27.825 1.00 78.81 395 ARG A O 1
ATOM 3136 N N . ASP A 1 396 ? 23.394 15.142 -29.744 1.00 81.62 396 ASP A N 1
ATOM 3137 C CA . ASP A 1 396 ? 24.200 14.138 -30.426 1.00 81.62 396 ASP A CA 1
ATOM 3138 C C . ASP A 1 396 ? 25.511 14.736 -30.886 1.00 81.62 396 ASP A C 1
ATOM 3140 O O . ASP A 1 396 ? 25.542 15.689 -31.655 1.00 81.62 396 ASP A O 1
ATOM 3144 N N . ASP A 1 397 ? 26.598 14.156 -30.388 1.00 84.19 397 ASP A N 1
ATOM 3145 C CA . ASP A 1 397 ? 27.934 14.435 -30.878 1.00 84.19 397 ASP A CA 1
ATOM 3146 C C . ASP A 1 397 ? 28.216 13.442 -32.014 1.00 84.19 397 ASP A C 1
ATOM 3148 O O . ASP A 1 397 ? 28.383 12.253 -31.732 1.00 84.19 397 ASP A O 1
ATOM 3152 N N . PRO A 1 398 ? 28.278 13.873 -33.289 1.00 85.12 398 PRO A N 1
ATOM 3153 C CA . PRO A 1 398 ? 28.484 12.960 -34.413 1.00 85.12 398 PRO A CA 1
ATOM 3154 C C . PRO A 1 398 ? 29.777 12.143 -34.306 1.00 85.12 398 PRO A C 1
ATOM 3156 O O . PRO A 1 398 ? 29.864 11.059 -34.880 1.00 85.12 398 PRO A O 1
ATOM 3159 N N . ILE A 1 399 ? 30.780 12.648 -33.578 1.00 84.75 399 ILE A N 1
ATOM 3160 C CA . ILE A 1 399 ? 32.078 11.992 -33.412 1.00 84.75 399 ILE A CA 1
ATOM 3161 C C . ILE A 1 399 ? 31.967 10.871 -32.377 1.00 84.75 399 ILE A C 1
ATOM 3163 O O . ILE A 1 399 ? 32.433 9.757 -32.610 1.00 84.75 399 ILE A O 1
ATOM 3167 N N . ARG A 1 400 ? 31.345 11.149 -31.227 1.00 86.88 400 ARG A N 1
ATOM 3168 C CA . ARG A 1 400 ? 31.251 10.187 -30.115 1.00 86.88 400 ARG A CA 1
ATOM 3169 C C . ARG A 1 400 ? 30.072 9.224 -30.248 1.00 86.88 400 ARG A C 1
ATOM 3171 O O . ARG A 1 400 ? 30.168 8.052 -29.875 1.00 86.88 400 ARG A O 1
ATOM 3178 N N . ASP A 1 401 ? 28.949 9.743 -30.719 1.00 89.56 401 ASP A N 1
ATOM 3179 C CA . ASP A 1 401 ? 27.659 9.058 -30.780 1.00 89.56 401 ASP A CA 1
ATOM 3180 C C . ASP A 1 401 ? 27.368 8.535 -32.202 1.00 89.56 401 ASP A C 1
ATOM 3182 O O . ASP A 1 401 ? 26.348 7.896 -32.439 1.00 89.56 401 ASP A O 1
ATOM 3186 N N . GLY A 1 402 ? 28.313 8.715 -33.134 1.00 92.38 402 GLY A N 1
ATOM 3187 C CA . GLY A 1 402 ? 28.244 8.182 -34.489 1.00 92.38 402 GLY A CA 1
ATOM 3188 C C . GLY A 1 402 ? 28.004 6.668 -34.529 1.00 92.38 402 GLY A C 1
ATOM 3189 O O . GLY A 1 402 ? 28.717 5.872 -33.901 1.00 92.38 402 GLY A O 1
ATOM 3190 N N . ILE A 1 403 ? 26.997 6.277 -35.311 1.00 95.06 403 ILE A N 1
ATOM 3191 C CA . ILE A 1 403 ? 26.676 4.876 -35.581 1.00 95.06 403 ILE A CA 1
ATOM 3192 C C . ILE A 1 403 ? 27.669 4.314 -36.597 1.00 95.06 403 ILE A C 1
ATOM 3194 O O . ILE A 1 403 ? 27.825 4.847 -37.699 1.00 95.06 403 ILE A O 1
ATOM 3198 N N . ILE A 1 404 ? 28.307 3.204 -36.234 1.00 96.00 404 ILE A N 1
ATOM 3199 C CA . ILE A 1 404 ? 29.277 2.496 -37.072 1.00 96.00 404 ILE A CA 1
ATOM 3200 C C . ILE A 1 404 ? 28.857 1.042 -37.296 1.00 96.00 404 ILE A C 1
ATOM 3202 O O . ILE A 1 404 ? 28.037 0.480 -36.570 1.00 96.00 404 ILE A O 1
ATOM 3206 N N . ALA A 1 405 ? 29.438 0.417 -38.319 1.00 97.38 405 ALA A N 1
ATOM 3207 C CA . ALA A 1 405 ? 29.290 -1.016 -38.534 1.00 97.38 405 ALA A CA 1
ATOM 3208 C C . ALA A 1 405 ? 29.783 -1.798 -37.305 1.00 97.38 405 ALA A C 1
ATOM 3210 O O . ALA A 1 405 ? 30.845 -1.504 -36.760 1.00 97.38 405 ALA A O 1
ATOM 3211 N N . GLY A 1 406 ? 29.009 -2.796 -36.887 1.00 97.00 406 GLY A N 1
ATOM 3212 C CA . GLY A 1 406 ? 29.273 -3.603 -35.697 1.00 97.00 406 GLY A CA 1
ATOM 3213 C C . GLY A 1 406 ? 28.555 -3.134 -34.433 1.00 97.00 406 GLY A C 1
ATOM 3214 O O . GLY A 1 406 ? 28.423 -3.941 -33.517 1.00 97.00 406 GLY A O 1
ATOM 3215 N N . ASP A 1 407 ? 28.039 -1.899 -34.389 1.00 97.31 407 ASP A N 1
ATOM 3216 C CA . ASP A 1 407 ? 27.196 -1.451 -33.276 1.00 97.31 407 ASP A CA 1
ATOM 3217 C C . ASP A 1 407 ? 25.959 -2.349 -33.135 1.00 97.31 407 ASP A C 1
ATOM 3219 O O . ASP A 1 407 ? 25.416 -2.856 -34.119 1.00 97.31 407 ASP A O 1
ATOM 3223 N N . LEU A 1 408 ? 25.524 -2.555 -31.900 1.00 96.38 408 LEU A N 1
ATOM 3224 C CA . LEU A 1 408 ? 24.525 -3.543 -31.521 1.00 96.38 408 LEU A CA 1
ATOM 3225 C C . LEU A 1 408 ? 23.140 -2.917 -31.387 1.00 96.38 408 LEU A C 1
ATOM 3227 O O . LEU A 1 408 ? 22.993 -1.767 -30.972 1.00 96.38 408 LEU A O 1
ATOM 3231 N N . LEU A 1 409 ? 22.121 -3.704 -31.717 1.00 94.62 409 LEU A N 1
ATOM 3232 C CA . LEU A 1 409 ? 20.718 -3.311 -31.676 1.00 94.62 409 LEU A CA 1
ATOM 3233 C C . LEU A 1 409 ? 20.030 -3.941 -30.476 1.00 94.62 409 LEU A C 1
ATOM 3235 O O . LEU A 1 409 ? 20.072 -5.159 -30.294 1.00 94.62 409 LEU A O 1
ATOM 3239 N N . TYR A 1 410 ? 19.334 -3.111 -29.712 1.00 92.50 410 TYR A N 1
ATOM 3240 C CA . TYR A 1 410 ? 18.560 -3.520 -28.550 1.00 92.50 410 TYR A CA 1
ATOM 3241 C C . TYR A 1 410 ? 17.105 -3.069 -28.694 1.00 92.50 410 TYR A C 1
ATOM 3243 O O . TYR A 1 410 ? 16.820 -1.985 -29.206 1.00 92.50 410 TYR A O 1
ATOM 3251 N N . SER A 1 411 ? 16.191 -3.941 -28.275 1.00 89.12 411 SER A N 1
ATOM 3252 C CA . SER A 1 411 ? 14.748 -3.705 -28.187 1.00 89.12 411 SER A CA 1
ATOM 3253 C C . SER A 1 411 ? 14.155 -4.719 -27.208 1.00 89.12 411 SER A C 1
ATOM 3255 O O . SER A 1 411 ? 14.618 -5.864 -27.171 1.00 89.12 411 SER A O 1
ATOM 3257 N N . ASP A 1 412 ? 13.137 -4.321 -26.441 1.00 85.00 412 ASP A N 1
ATOM 3258 C CA . ASP A 1 412 ? 12.410 -5.239 -25.552 1.00 85.00 412 ASP A CA 1
ATOM 3259 C C . ASP A 1 412 ? 11.390 -6.096 -26.332 1.00 85.00 412 ASP A C 1
ATOM 3261 O O . ASP A 1 412 ? 10.888 -7.101 -25.825 1.00 85.00 412 ASP A O 1
ATOM 3265 N N . VAL A 1 413 ? 11.105 -5.751 -27.595 1.00 80.44 413 VAL A N 1
ATOM 3266 C CA . VAL A 1 413 ? 10.217 -6.508 -28.495 1.00 80.44 413 VAL A CA 1
ATOM 3267 C C . VAL A 1 413 ? 10.970 -7.704 -29.094 1.00 80.44 413 VAL A C 1
ATOM 3269 O O . VAL A 1 413 ? 11.173 -7.823 -30.303 1.00 80.44 413 VAL A O 1
ATOM 3272 N N . LYS A 1 414 ? 11.458 -8.597 -28.232 1.00 67.50 414 LYS A N 1
ATOM 3273 C CA . LYS A 1 414 ? 12.193 -9.793 -28.650 1.00 67.50 414 LYS A CA 1
ATOM 3274 C C . LYS A 1 414 ? 11.227 -10.901 -29.045 1.00 67.50 414 LYS A C 1
ATOM 3276 O O . LYS A 1 414 ? 10.301 -11.209 -28.301 1.00 67.50 414 LYS A O 1
ATOM 3281 N N . ASN A 1 415 ? 11.496 -11.553 -30.177 1.00 64.75 415 ASN A N 1
ATOM 3282 C CA . ASN A 1 415 ? 10.790 -12.733 -30.710 1.00 64.75 415 ASN A CA 1
ATOM 3283 C C . ASN A 1 415 ? 9.578 -12.476 -31.620 1.00 64.75 415 ASN A C 1
ATOM 3285 O O . ASN A 1 415 ? 8.744 -13.364 -31.782 1.00 64.75 415 ASN A O 1
ATOM 3289 N N . GLY A 1 416 ? 9.465 -11.297 -32.235 1.00 61.16 416 GLY A N 1
ATOM 3290 C CA . GLY A 1 416 ? 8.510 -11.046 -33.328 1.00 61.16 416 GLY A CA 1
ATOM 3291 C C . GLY A 1 416 ? 7.019 -11.056 -32.954 1.00 61.16 416 GLY A C 1
ATOM 3292 O O . GLY A 1 416 ? 6.176 -10.734 -33.796 1.00 61.16 416 GLY A O 1
ATOM 3293 N N . GLY A 1 417 ? 6.685 -11.390 -31.705 1.00 78.44 417 GLY A N 1
ATOM 3294 C CA . GLY A 1 417 ? 5.374 -11.172 -31.105 1.00 78.44 417 GLY A CA 1
ATOM 3295 C C . GLY A 1 417 ? 5.250 -9.750 -30.548 1.00 78.44 417 GLY A C 1
ATOM 3296 O O . GLY A 1 417 ? 6.266 -9.136 -30.217 1.00 78.44 417 GLY A O 1
ATOM 3297 N N . PRO A 1 418 ? 4.024 -9.211 -30.442 1.00 85.06 418 PRO A N 1
ATOM 3298 C CA . PRO A 1 418 ? 3.825 -7.910 -29.829 1.00 85.06 418 PRO A CA 1
ATOM 3299 C C . PRO A 1 418 ? 4.261 -7.939 -28.362 1.00 85.06 418 PRO A C 1
ATOM 3301 O O . PRO A 1 418 ? 3.947 -8.873 -27.621 1.00 85.06 418 PRO A O 1
ATOM 3304 N N . LEU A 1 419 ? 4.984 -6.906 -27.936 1.00 90.12 419 LEU A N 1
ATOM 3305 C CA . LEU A 1 419 ? 5.300 -6.721 -26.526 1.00 90.12 419 LEU A CA 1
ATOM 3306 C C . LEU A 1 419 ? 4.022 -6.303 -25.801 1.00 90.12 419 LEU A C 1
ATOM 3308 O O . LEU A 1 419 ? 3.433 -5.281 -26.132 1.00 90.12 419 LEU A O 1
ATOM 3312 N N . HIS A 1 420 ? 3.602 -7.101 -24.829 1.00 94.81 420 HIS A N 1
ATOM 3313 C CA . HIS A 1 420 ? 2.381 -6.888 -24.065 1.00 94.81 420 HIS A CA 1
ATOM 3314 C C . HIS A 1 420 ? 2.685 -6.114 -22.780 1.00 94.81 420 HIS A C 1
ATOM 3316 O O . HIS A 1 420 ? 3.386 -6.620 -21.893 1.00 94.81 420 HIS A O 1
ATOM 3322 N N . VAL A 1 421 ? 2.163 -4.891 -22.685 1.00 96.88 421 VAL A N 1
ATOM 3323 C CA . VAL A 1 421 ? 2.421 -3.978 -21.567 1.00 96.88 421 VAL A CA 1
ATOM 3324 C C . VAL A 1 421 ? 1.139 -3.525 -20.885 1.00 96.88 421 VAL A C 1
ATOM 3326 O O . VAL A 1 421 ? 0.078 -3.433 -21.503 1.00 96.88 421 VAL A O 1
ATOM 3329 N N . ALA A 1 422 ? 1.263 -3.193 -19.606 1.00 98.19 422 ALA A N 1
ATOM 3330 C CA . ALA A 1 422 ? 0.276 -2.432 -18.865 1.00 98.19 422 ALA A CA 1
ATOM 3331 C C . ALA A 1 422 ? 0.820 -1.048 -18.509 1.00 98.19 422 ALA A C 1
ATOM 3333 O O . ALA A 1 422 ? 2.013 -0.902 -18.263 1.00 98.19 422 ALA A O 1
ATOM 3334 N N . LEU A 1 423 ? -0.042 -0.037 -18.456 1.00 98.31 423 LEU A N 1
ATOM 3335 C CA . LEU A 1 423 ? 0.353 1.341 -18.146 1.00 98.31 423 LEU A CA 1
ATOM 3336 C C . LEU A 1 423 ? -0.232 1.779 -16.801 1.00 98.31 423 LEU A C 1
ATOM 3338 O O . LEU A 1 423 ? -1.438 1.647 -16.581 1.00 98.31 423 LEU A O 1
ATOM 3342 N N . VAL A 1 424 ? 0.599 2.324 -15.908 1.00 98.31 424 VAL A N 1
ATOM 3343 C CA . VAL A 1 424 ? 0.143 2.919 -14.641 1.00 98.31 424 VAL A CA 1
ATOM 3344 C C . VAL A 1 424 ? 0.818 4.261 -14.410 1.00 98.31 424 VAL A C 1
ATOM 3346 O O . VAL A 1 424 ? 2.036 4.330 -14.294 1.00 98.31 424 VAL A O 1
ATOM 3349 N N . GLY A 1 425 ? 0.014 5.308 -14.253 1.00 97.44 425 GLY A N 1
ATOM 3350 C CA . GLY A 1 425 ? 0.457 6.639 -13.851 1.00 97.44 425 GLY A CA 1
ATOM 3351 C C . GLY A 1 425 ? 0.164 7.716 -14.871 1.00 97.44 425 GLY A C 1
ATOM 3352 O O . GLY A 1 425 ? -0.677 7.515 -15.739 1.00 97.44 425 GLY A O 1
ATOM 3353 N N . ILE A 1 426 ? 0.801 8.871 -14.695 1.00 97.62 426 ILE A N 1
ATOM 3354 C CA . ILE A 1 426 ? 0.604 10.043 -15.549 1.00 97.62 426 ILE A CA 1
ATOM 3355 C C . ILE A 1 426 ? 1.645 10.004 -16.665 1.00 97.62 426 ILE A C 1
ATOM 3357 O O . ILE A 1 426 ? 2.843 9.872 -16.390 1.00 97.62 426 ILE A O 1
ATOM 3361 N N . PHE A 1 427 ? 1.201 10.137 -17.910 1.00 96.94 427 PHE A N 1
ATOM 3362 C CA . PHE A 1 427 ? 2.041 10.066 -19.099 1.00 96.94 427 PHE A CA 1
ATOM 3363 C C . PHE A 1 427 ? 1.981 11.388 -19.867 1.00 96.94 427 PHE A C 1
ATOM 3365 O O . PHE A 1 427 ? 1.341 11.466 -20.902 1.00 96.94 427 PHE A O 1
ATOM 3372 N N . ASP A 1 428 ? 2.662 12.420 -19.376 1.00 95.88 428 ASP A N 1
ATOM 3373 C CA . ASP A 1 428 ? 2.855 13.681 -20.107 1.00 95.88 428 ASP A CA 1
ATOM 3374 C C . ASP A 1 428 ? 4.083 13.536 -21.020 1.00 95.88 428 ASP A C 1
ATOM 3376 O O . ASP A 1 428 ? 5.222 13.694 -20.580 1.00 95.88 428 ASP A O 1
ATOM 3380 N N . VAL A 1 429 ? 3.886 13.097 -22.264 1.00 92.50 429 VAL A N 1
ATOM 3381 C CA . VAL A 1 429 ? 5.017 12.747 -23.148 1.00 92.50 429 VAL A CA 1
ATOM 3382 C C . VAL A 1 429 ? 5.523 13.938 -23.960 1.00 92.50 429 VAL A C 1
ATOM 3384 O O . VAL A 1 429 ? 6.641 13.896 -24.493 1.00 92.50 429 VAL A O 1
ATOM 3387 N N . ASN A 1 430 ? 4.708 14.990 -24.062 1.00 91.56 430 ASN A N 1
ATOM 3388 C CA . ASN A 1 430 ? 5.021 16.220 -24.782 1.00 91.56 430 ASN A CA 1
ATOM 3389 C C . ASN A 1 430 ? 5.482 17.366 -23.845 1.00 91.56 430 ASN A C 1
ATOM 3391 O O . ASN A 1 430 ? 6.123 18.313 -24.316 1.00 91.56 430 ASN A O 1
ATOM 3395 N N . GLY A 1 431 ? 5.257 17.235 -22.533 1.00 91.06 431 GLY A N 1
ATOM 3396 C CA . GLY A 1 431 ? 5.618 18.195 -21.492 1.00 91.06 431 GLY A CA 1
ATOM 3397 C C . GLY A 1 431 ? 4.615 19.340 -21.310 1.00 91.06 431 GLY A C 1
ATOM 3398 O O . GLY A 1 431 ? 4.996 20.372 -20.749 1.00 91.06 431 GLY A O 1
ATOM 3399 N N . ASP A 1 432 ? 3.386 19.215 -21.813 1.00 93.62 432 ASP A N 1
ATOM 3400 C CA . ASP A 1 432 ? 2.358 20.264 -21.783 1.00 93.62 432 ASP A CA 1
ATOM 3401 C C . ASP A 1 432 ? 1.554 20.311 -20.469 1.00 93.62 432 ASP A C 1
ATOM 3403 O O . ASP A 1 432 ? 0.739 21.217 -20.269 1.00 93.62 432 ASP A O 1
ATOM 3407 N N . GLY A 1 433 ? 1.821 19.387 -19.540 1.00 94.25 433 GLY A N 1
ATOM 3408 C CA . GLY A 1 433 ? 1.101 19.278 -18.276 1.00 94.25 433 GLY A CA 1
ATOM 3409 C C . GLY A 1 433 ? -0.261 18.597 -18.397 1.00 94.25 433 GLY A C 1
ATOM 3410 O O . GLY A 1 433 ? -1.086 18.748 -17.493 1.00 94.25 433 GLY A O 1
ATOM 3411 N N . THR A 1 434 ? -0.503 17.850 -19.473 1.00 95.94 434 THR A N 1
ATOM 3412 C CA . THR A 1 434 ? -1.682 17.005 -19.698 1.00 95.94 434 THR A CA 1
ATOM 3413 C C . THR A 1 434 ? -1.265 15.538 -19.743 1.00 95.94 434 THR A C 1
ATOM 3415 O O . THR A 1 434 ? -0.147 15.188 -20.103 1.00 95.94 434 THR A O 1
ATOM 3418 N N . ASP A 1 435 ? -2.162 14.644 -19.336 1.00 96.38 435 ASP A N 1
ATOM 3419 C CA . ASP A 1 435 ? -1.923 13.207 -19.441 1.00 96.38 435 ASP A CA 1
ATOM 3420 C C . ASP A 1 435 ? -2.242 12.704 -20.862 1.00 96.38 435 ASP A C 1
ATOM 3422 O O . ASP A 1 435 ? -3.405 12.639 -21.271 1.00 96.38 435 ASP A O 1
ATOM 3426 N N . ASP A 1 436 ? -1.213 12.313 -21.612 1.00 96.62 436 ASP A N 1
ATOM 3427 C CA . ASP A 1 436 ? -1.284 11.866 -23.007 1.00 96.62 436 ASP A CA 1
ATOM 3428 C C . ASP A 1 436 ? -1.545 10.359 -23.156 1.00 96.62 436 ASP A C 1
ATOM 3430 O O . ASP A 1 436 ? -1.331 9.791 -24.233 1.00 96.62 436 ASP A O 1
ATOM 3434 N N . ILE A 1 437 ? -2.016 9.672 -22.110 1.00 96.75 437 ILE A N 1
ATOM 3435 C CA . ILE A 1 437 ? -2.140 8.204 -22.094 1.00 96.75 437 ILE A CA 1
ATOM 3436 C C . ILE A 1 437 ? -2.854 7.624 -23.330 1.00 96.75 437 ILE A C 1
ATOM 3438 O O . ILE A 1 437 ? -2.439 6.600 -23.869 1.00 96.75 437 ILE A O 1
ATOM 3442 N N . SER A 1 438 ? -3.886 8.299 -23.848 1.00 96.12 438 SER A N 1
ATOM 3443 C CA . SER A 1 438 ? -4.629 7.844 -25.037 1.00 96.12 438 SER A CA 1
ATOM 3444 C C . SER A 1 438 ? -3.816 7.949 -26.332 1.00 96.12 438 SER A C 1
ATOM 3446 O O . SER A 1 438 ? -3.872 7.053 -27.181 1.00 96.12 438 SER A O 1
ATOM 3448 N N . SER A 1 439 ? -3.061 9.038 -26.495 1.00 95.44 439 SER A N 1
ATOM 3449 C CA . SER A 1 439 ? -2.153 9.236 -27.631 1.00 95.44 439 SER A CA 1
ATOM 3450 C C . SER A 1 439 ? -0.991 8.253 -27.549 1.00 95.44 439 SER A C 1
ATOM 3452 O O . SER A 1 439 ? -0.678 7.586 -28.536 1.00 95.44 439 SER A O 1
ATOM 3454 N N . LEU A 1 440 ? -0.448 8.060 -26.345 1.00 94.94 440 LEU A N 1
ATOM 3455 C CA . LEU A 1 440 ? 0.615 7.102 -26.090 1.00 94.94 440 LEU A CA 1
ATOM 3456 C C . LEU A 1 440 ? 0.199 5.667 -26.439 1.00 94.94 440 LEU A C 1
ATOM 3458 O O . LEU A 1 440 ? 0.941 4.969 -27.123 1.00 94.94 440 LEU A O 1
ATOM 3462 N N . ILE A 1 441 ? -0.997 5.221 -26.039 1.00 96.19 441 ILE A N 1
ATOM 3463 C CA . ILE A 1 441 ? -1.510 3.888 -26.404 1.00 96.19 441 ILE A CA 1
ATOM 3464 C C . ILE A 1 441 ? -1.569 3.721 -27.928 1.00 96.19 441 ILE A C 1
ATOM 3466 O O . ILE A 1 441 ? -1.221 2.663 -28.457 1.00 96.19 441 ILE A O 1
ATOM 3470 N N . ARG A 1 442 ? -2.008 4.753 -28.658 1.00 94.75 442 ARG A N 1
ATOM 3471 C CA . ARG A 1 442 ? -2.066 4.718 -30.125 1.00 94.75 442 ARG A CA 1
ATOM 3472 C C . ARG A 1 442 ? -0.674 4.572 -30.731 1.00 94.75 442 ARG A C 1
ATOM 3474 O O . ARG A 1 442 ? -0.503 3.770 -31.649 1.00 94.75 442 ARG A O 1
ATOM 3481 N N . ASP A 1 443 ? 0.295 5.319 -30.221 1.00 91.06 443 ASP A N 1
ATOM 3482 C CA . ASP A 1 443 ? 1.666 5.278 -30.717 1.00 91.06 443 ASP A CA 1
ATOM 3483 C C . ASP A 1 443 ? 2.341 3.945 -30.385 1.00 91.06 443 ASP A C 1
ATOM 3485 O O . ASP A 1 443 ? 2.900 3.317 -31.281 1.00 91.06 443 ASP A O 1
ATOM 3489 N N . LEU A 1 444 ? 2.209 3.439 -29.154 1.00 92.31 444 LEU A N 1
ATOM 3490 C CA . LEU A 1 444 ? 2.722 2.120 -28.762 1.00 92.31 444 LEU A CA 1
ATOM 3491 C C . LEU A 1 444 ? 2.193 1.011 -29.681 1.00 92.31 444 LEU A C 1
ATOM 3493 O O . LEU A 1 444 ? 2.977 0.212 -30.198 1.00 92.31 444 LEU A O 1
ATOM 3497 N N . ASN A 1 445 ? 0.892 1.026 -29.984 1.00 91.81 445 ASN A N 1
ATOM 3498 C CA . ASN A 1 445 ? 0.286 0.055 -30.895 1.00 91.81 445 ASN A CA 1
ATOM 3499 C C . ASN A 1 445 ? 0.830 0.163 -32.330 1.00 91.81 445 ASN A C 1
ATOM 3501 O O . ASN A 1 445 ? 1.083 -0.865 -32.961 1.00 91.81 445 ASN A O 1
ATOM 3505 N N . ARG A 1 446 ? 1.061 1.381 -32.851 1.00 86.81 446 ARG A N 1
ATOM 3506 C CA . ARG A 1 446 ? 1.697 1.581 -34.174 1.00 86.81 446 ARG A CA 1
ATOM 3507 C C . ARG A 1 446 ? 3.099 0.977 -34.235 1.00 86.81 446 ARG A C 1
ATOM 3509 O O . ARG A 1 446 ? 3.529 0.546 -35.299 1.00 86.81 446 ARG A O 1
ATOM 3516 N N . MET A 1 447 ? 3.781 0.920 -33.096 1.00 83.19 447 MET A N 1
ATOM 3517 C CA . MET A 1 447 ? 5.149 0.417 -32.962 1.00 83.19 447 MET A CA 1
ATOM 3518 C C . MET A 1 447 ? 5.209 -1.078 -32.626 1.00 83.19 447 MET A C 1
ATOM 3520 O O . MET A 1 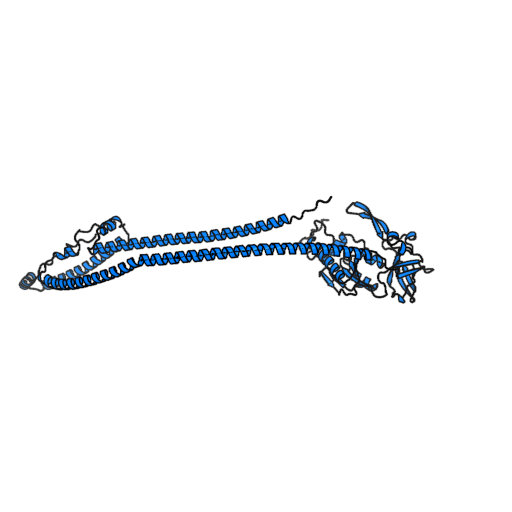447 ? 6.287 -1.621 -32.407 1.00 83.19 447 MET A O 1
ATOM 3524 N N . GLY A 1 448 ? 4.061 -1.764 -32.600 1.00 85.31 448 GLY A N 1
ATOM 3525 C CA . GLY A 1 448 ? 3.985 -3.195 -32.310 1.00 85.31 448 GLY A CA 1
ATOM 3526 C C . GLY A 1 448 ? 4.017 -3.545 -30.820 1.00 85.31 448 GLY A C 1
ATOM 3527 O O . GLY A 1 448 ? 4.138 -4.721 -30.482 1.00 85.31 448 GLY A O 1
ATOM 3528 N N . VAL A 1 449 ? 3.877 -2.560 -29.929 1.00 92.06 449 VAL A N 1
ATOM 3529 C CA . VAL A 1 449 ? 3.679 -2.774 -28.491 1.00 92.06 449 VAL A CA 1
ATOM 3530 C C . VAL A 1 449 ? 2.177 -2.797 -28.211 1.00 92.06 449 VAL A C 1
ATOM 3532 O O . VAL A 1 449 ? 1.489 -1.797 -28.391 1.00 92.06 449 VAL A O 1
ATOM 3535 N N . SER A 1 450 ? 1.654 -3.943 -27.780 1.00 94.44 450 SER A N 1
ATOM 3536 C CA . SER A 1 450 ? 0.248 -4.096 -27.401 1.00 94.44 450 SER A CA 1
ATOM 3537 C C . SER A 1 450 ? 0.032 -3.656 -25.958 1.00 94.44 450 SER A C 1
ATOM 3539 O O . SER A 1 450 ? 0.635 -4.200 -25.035 1.00 94.44 450 SER A O 1
ATOM 3541 N N . VAL A 1 451 ? -0.849 -2.678 -25.756 1.00 97.19 451 VAL A N 1
ATOM 3542 C CA . VAL A 1 451 ? -1.260 -2.255 -24.412 1.00 97.19 451 VAL A CA 1
ATOM 3543 C C . VAL A 1 451 ? -2.470 -3.081 -23.978 1.00 97.19 451 VAL A C 1
ATOM 3545 O O . VAL A 1 451 ? -3.585 -2.830 -24.429 1.00 97.19 451 VAL A O 1
ATOM 3548 N N . ASP A 1 452 ? -2.252 -4.065 -23.105 1.00 98.06 452 ASP A N 1
ATOM 3549 C CA . ASP A 1 452 ? -3.300 -4.984 -22.630 1.00 98.06 452 ASP A CA 1
ATOM 3550 C C . ASP A 1 452 ? -4.260 -4.316 -21.642 1.00 98.06 452 ASP A C 1
ATOM 3552 O O . ASP A 1 452 ? -5.461 -4.608 -21.603 1.00 98.06 452 ASP A O 1
ATOM 3556 N N . ALA A 1 453 ? -3.710 -3.436 -20.805 1.00 98.25 453 ALA A N 1
ATOM 3557 C CA . ALA A 1 453 ? -4.461 -2.706 -19.802 1.00 98.25 453 ALA A CA 1
ATOM 3558 C C . ALA A 1 453 ? -3.796 -1.368 -19.471 1.00 98.25 453 ALA A C 1
ATOM 3560 O O . ALA A 1 453 ? -2.574 -1.235 -19.485 1.00 98.25 453 ALA A O 1
ATOM 3561 N N . TYR A 1 454 ? -4.595 -0.380 -19.093 1.00 98.44 454 TYR A N 1
ATOM 3562 C CA . TYR A 1 454 ? -4.097 0.838 -18.467 1.00 98.44 454 TYR A CA 1
ATOM 3563 C C . TYR A 1 454 ? -4.926 1.164 -17.229 1.00 98.44 454 TYR A C 1
ATOM 3565 O O . TYR A 1 454 ? -6.111 0.835 -17.149 1.00 98.44 454 TYR A O 1
ATOM 3573 N N . PHE A 1 455 ? -4.299 1.766 -16.227 1.00 98.12 455 PHE A N 1
ATOM 3574 C CA . PHE A 1 455 ? -4.982 2.125 -14.993 1.00 98.12 455 PHE A CA 1
ATOM 3575 C C . PHE A 1 455 ? -5.624 3.509 -15.130 1.00 98.12 455 PHE A C 1
ATOM 3577 O O . PHE A 1 455 ? -4.929 4.521 -15.185 1.00 98.12 455 PHE A O 1
ATOM 3584 N N . ASP A 1 456 ? -6.957 3.554 -15.191 1.00 97.25 456 ASP A N 1
ATOM 3585 C CA . ASP A 1 456 ? -7.724 4.798 -15.273 1.00 97.25 456 ASP A CA 1
ATOM 3586 C C . ASP A 1 456 ? -7.662 5.514 -13.917 1.00 97.25 456 ASP A C 1
ATOM 3588 O O . ASP A 1 456 ? -8.231 5.055 -12.921 1.00 97.25 456 ASP A O 1
ATOM 3592 N N . LEU A 1 457 ? -6.951 6.642 -13.878 1.00 96.25 457 LEU A N 1
ATOM 3593 C CA . LEU A 1 457 ? -6.711 7.420 -12.660 1.00 96.25 457 LEU A CA 1
ATOM 3594 C C . LEU A 1 457 ? -7.985 8.081 -12.113 1.00 96.25 457 LEU A C 1
ATOM 3596 O O . LEU A 1 457 ? -8.097 8.289 -10.902 1.00 96.25 457 LEU A O 1
ATOM 3600 N N . GLN A 1 458 ? -8.973 8.360 -12.970 1.00 94.69 458 GLN A N 1
ATOM 3601 C CA . GLN A 1 458 ? -10.235 8.979 -12.572 1.00 94.69 458 GLN A CA 1
ATOM 3602 C C . GLN A 1 458 ? -11.176 7.965 -11.912 1.00 94.69 458 GLN A C 1
ATOM 3604 O O . GLN A 1 458 ? -11.852 8.287 -10.928 1.00 94.69 458 GLN A O 1
ATOM 3609 N N . LYS A 1 459 ? -11.228 6.740 -12.449 1.00 95.81 459 LYS A N 1
ATOM 3610 C CA . LYS A 1 459 ? -12.048 5.639 -11.911 1.00 95.81 459 LYS A CA 1
ATOM 3611 C C . LYS A 1 459 ? -11.320 4.818 -10.850 1.00 95.81 459 LYS A C 1
ATOM 3613 O O . LYS A 1 459 ? -11.978 4.139 -10.066 1.00 95.81 459 LYS A O 1
ATOM 3618 N N . ARG A 1 460 ? -9.988 4.917 -10.789 1.00 95.81 460 ARG A N 1
ATOM 3619 C CA . ARG A 1 460 ? -9.093 4.119 -9.933 1.00 95.81 460 ARG A CA 1
ATOM 3620 C C . ARG A 1 460 ? -9.260 2.614 -10.181 1.00 95.81 460 ARG A C 1
ATOM 3622 O O . ARG A 1 460 ? -9.277 1.817 -9.244 1.00 95.81 460 ARG A O 1
ATOM 3629 N N . THR A 1 461 ? -9.401 2.239 -11.451 1.00 97.12 461 THR A N 1
ATOM 3630 C CA . THR A 1 461 ? -9.630 0.859 -11.902 1.00 97.12 461 THR A CA 1
ATOM 3631 C C . THR A 1 461 ? -8.867 0.569 -13.189 1.00 97.12 461 THR A C 1
ATOM 3633 O O . THR A 1 461 ? -8.657 1.462 -14.006 1.00 97.12 461 THR A O 1
ATOM 3636 N N . TRP A 1 462 ? -8.515 -0.695 -13.412 1.00 97.94 462 TRP A N 1
ATOM 3637 C CA . TRP A 1 462 ? -7.968 -1.148 -14.689 1.00 97.94 462 TRP A CA 1
ATOM 3638 C C . TRP A 1 462 ? -9.005 -1.053 -15.813 1.00 97.94 462 TRP A C 1
ATOM 3640 O O . TRP A 1 462 ? -10.134 -1.519 -15.663 1.00 97.94 462 TRP A O 1
ATOM 3650 N N . VAL A 1 463 ? -8.604 -0.479 -16.944 1.00 97.94 463 VAL A N 1
ATOM 3651 C CA . VAL A 1 463 ? -9.308 -0.566 -18.226 1.00 97.94 463 VAL A CA 1
ATOM 3652 C C . VAL A 1 463 ? -8.528 -1.536 -19.106 1.00 97.94 463 VAL A C 1
ATOM 3654 O O . VAL A 1 463 ? -7.333 -1.350 -19.319 1.00 97.94 463 VAL A O 1
ATOM 3657 N N . GLY A 1 464 ? -9.197 -2.583 -19.589 1.00 97.25 464 GLY A N 1
ATOM 3658 C CA . GLY A 1 464 ? -8.551 -3.741 -20.215 1.00 97.25 464 GLY A CA 1
ATOM 3659 C C . GLY A 1 464 ? -8.396 -4.908 -19.238 1.00 97.25 464 GLY A C 1
ATOM 3660 O O . GLY A 1 464 ? -9.077 -4.964 -18.211 1.00 97.25 464 GLY A O 1
ATOM 3661 N N . GLN A 1 465 ? -7.528 -5.868 -19.560 1.00 96.94 465 GLN A N 1
ATOM 3662 C CA . GLN A 1 465 ? -7.313 -7.059 -18.734 1.00 96.94 465 GLN A CA 1
ATOM 3663 C C . GLN A 1 465 ? -5.824 -7.337 -18.563 1.00 96.94 465 GLN A C 1
ATOM 3665 O O . GLN A 1 465 ? -5.111 -7.570 -19.530 1.00 96.94 465 GLN A O 1
ATOM 3670 N N . LEU A 1 466 ? -5.368 -7.376 -17.310 1.00 96.94 466 LEU A N 1
ATOM 3671 C CA . LEU A 1 466 ? -4.053 -7.920 -16.981 1.00 96.94 466 LEU A CA 1
ATOM 3672 C C . LEU A 1 466 ? -4.097 -9.443 -17.129 1.00 96.94 466 LEU A C 1
ATOM 3674 O O . LEU A 1 466 ? -4.751 -10.115 -16.317 1.00 96.94 466 LEU A O 1
ATOM 3678 N N . THR A 1 467 ? -3.406 -9.956 -18.144 1.00 95.12 467 THR A N 1
ATOM 3679 C CA . THR A 1 467 ? -3.302 -11.389 -18.450 1.00 95.12 467 THR A CA 1
ATOM 3680 C C . THR A 1 467 ? -1.893 -11.901 -18.156 1.00 95.12 467 THR A C 1
ATOM 3682 O O . THR A 1 467 ? -0.971 -11.115 -17.967 1.00 95.12 467 THR A O 1
ATOM 3685 N N . GLU A 1 468 ? -1.690 -13.218 -18.184 1.00 91.81 468 GLU A N 1
ATOM 3686 C CA . GLU A 1 468 ? -0.351 -13.829 -18.082 1.00 91.81 468 GLU A CA 1
ATOM 3687 C C . GLU A 1 468 ? 0.582 -13.434 -19.244 1.00 91.81 468 GLU A C 1
ATOM 3689 O O . GLU A 1 468 ? 1.794 -13.632 -19.176 1.00 91.81 468 GLU A O 1
ATOM 3694 N N . ARG A 1 469 ? 0.033 -12.866 -20.330 1.00 93.25 469 ARG A N 1
ATOM 3695 C CA . ARG A 1 469 ? 0.828 -12.331 -21.442 1.00 93.25 469 ARG A CA 1
ATOM 3696 C C . ARG A 1 469 ? 1.414 -10.962 -21.127 1.00 93.25 469 ARG A C 1
ATOM 3698 O O . ARG A 1 469 ? 2.409 -10.604 -21.748 1.00 93.25 469 ARG A O 1
ATOM 3705 N N . THR A 1 470 ? 0.841 -10.223 -20.179 1.00 96.06 470 THR A N 1
ATOM 3706 C CA . THR A 1 470 ? 1.305 -8.892 -19.791 1.00 96.06 470 THR A CA 1
ATOM 3707 C C . THR A 1 470 ? 2.627 -9.014 -19.031 1.00 96.06 470 THR A C 1
ATOM 3709 O O . THR A 1 470 ? 2.654 -9.302 -17.837 1.00 96.06 470 THR A O 1
ATOM 3712 N N . ARG A 1 471 ? 3.750 -8.807 -19.726 1.00 91.94 471 ARG A N 1
ATOM 3713 C CA . ARG A 1 471 ? 5.096 -9.030 -19.165 1.00 91.94 471 ARG A CA 1
ATOM 3714 C C . ARG A 1 471 ? 5.649 -7.830 -18.419 1.00 91.94 471 ARG A C 1
ATOM 3716 O O . ARG A 1 471 ? 6.527 -7.986 -17.572 1.00 91.94 471 ARG A O 1
ATOM 3723 N N . THR A 1 472 ? 5.170 -6.636 -18.743 1.00 94.81 472 THR A N 1
ATOM 3724 C CA . THR A 1 472 ? 5.735 -5.389 -18.229 1.00 94.81 472 THR A CA 1
ATOM 3725 C C . THR A 1 472 ? 4.629 -4.442 -17.810 1.00 94.81 472 THR A C 1
ATOM 3727 O O . THR A 1 472 ? 3.670 -4.240 -18.549 1.00 94.81 472 THR A O 1
ATOM 3730 N N . VAL A 1 473 ? 4.779 -3.831 -16.639 1.00 97.38 473 VAL A N 1
ATOM 3731 C CA . VAL A 1 473 ? 4.007 -2.657 -16.239 1.00 97.38 473 VAL A CA 1
ATOM 3732 C C . VAL A 1 473 ? 4.912 -1.433 -16.341 1.00 97.38 473 VAL A C 1
ATOM 3734 O O . VAL A 1 473 ? 5.954 -1.362 -15.691 1.00 97.38 473 VAL A O 1
ATOM 3737 N N . VAL A 1 474 ? 4.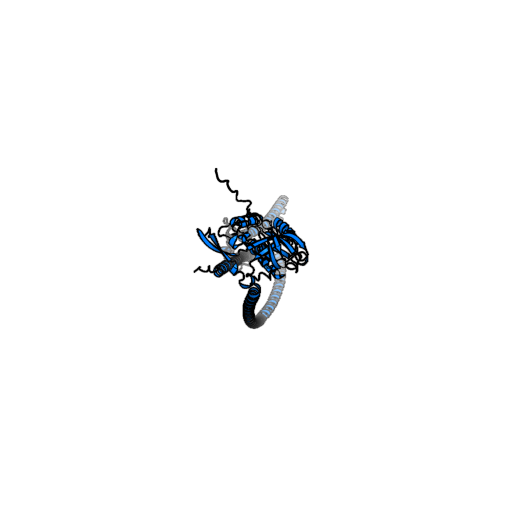541 -0.497 -17.207 1.00 96.94 474 VAL A N 1
ATOM 3738 C CA . VAL A 1 474 ? 5.262 0.757 -17.415 1.00 96.94 474 VAL A CA 1
ATOM 3739 C C . VAL A 1 474 ? 4.739 1.779 -16.418 1.00 96.94 474 VAL A C 1
ATOM 3741 O O . VAL A 1 474 ? 3.552 2.123 -16.429 1.00 96.94 474 VAL A O 1
ATOM 3744 N N . THR A 1 475 ? 5.627 2.250 -15.549 1.00 97.56 475 THR A N 1
ATOM 3745 C CA . THR A 1 475 ? 5.319 3.224 -14.504 1.00 97.56 475 THR A CA 1
ATOM 3746 C C . THR A 1 475 ? 5.559 4.640 -15.010 1.00 97.56 475 THR A C 1
ATOM 3748 O O . THR A 1 475 ? 6.696 5.052 -15.240 1.00 97.56 475 THR A O 1
ATOM 3751 N N . GLY A 1 476 ? 4.468 5.381 -15.205 1.00 96.56 476 GLY A N 1
ATOM 3752 C CA . GLY A 1 476 ? 4.469 6.813 -15.489 1.00 96.56 476 GLY A CA 1
ATOM 3753 C C . GLY A 1 476 ? 4.832 7.652 -14.262 1.00 96.56 476 GLY A C 1
ATOM 3754 O O . GLY A 1 476 ? 5.244 7.142 -13.216 1.00 96.56 476 GLY A O 1
ATOM 3755 N N . TYR A 1 477 ? 4.661 8.965 -14.372 1.00 97.06 477 TYR A N 1
ATOM 3756 C CA . TYR A 1 477 ? 4.968 9.882 -13.279 1.00 97.06 477 TYR A CA 1
ATOM 3757 C C . TYR A 1 477 ? 3.925 9.814 -12.161 1.00 97.06 477 TYR A C 1
ATOM 3759 O O . TYR A 1 477 ? 2.740 9.557 -12.388 1.00 97.06 477 TYR A O 1
ATOM 3767 N N . PHE A 1 478 ? 4.381 10.106 -10.943 1.00 97.06 478 PHE A N 1
ATOM 3768 C CA . PHE A 1 478 ? 3.545 10.267 -9.757 1.00 97.06 478 PHE A CA 1
ATOM 3769 C C . PHE A 1 478 ? 3.476 11.750 -9.376 1.00 97.06 478 PHE A C 1
ATOM 3771 O O . PHE A 1 478 ? 4.508 12.430 -9.428 1.00 97.06 478 PHE A O 1
ATOM 3778 N N . PRO A 1 479 ? 2.311 12.257 -8.931 1.00 96.31 479 PRO A N 1
ATOM 3779 C CA . PRO A 1 479 ? 2.227 13.610 -8.397 1.00 96.31 479 PRO A CA 1
ATOM 3780 C C . PRO A 1 479 ? 3.114 13.750 -7.157 1.00 96.31 479 PRO A C 1
ATOM 3782 O O . PRO A 1 479 ? 3.208 12.842 -6.329 1.00 96.31 479 PRO A O 1
ATOM 3785 N N . GLN A 1 480 ? 3.752 14.908 -7.008 1.00 94.69 480 GLN A N 1
ATOM 3786 C CA . GLN A 1 480 ? 4.571 15.208 -5.838 1.00 94.69 480 GLN A CA 1
ATOM 3787 C C . GLN A 1 480 ? 3.696 15.766 -4.719 1.00 94.69 480 GLN A C 1
ATOM 3789 O O . GLN A 1 480 ? 2.807 16.590 -4.948 1.00 94.69 480 GLN A O 1
ATOM 3794 N N . ASN A 1 481 ? 3.967 15.318 -3.494 1.00 92.50 481 ASN A N 1
ATOM 3795 C CA . ASN A 1 481 ? 3.216 15.716 -2.314 1.00 92.50 481 ASN A CA 1
ATOM 3796 C C . ASN A 1 481 ? 4.037 16.711 -1.484 1.00 92.50 481 ASN A C 1
ATOM 3798 O O . ASN A 1 481 ? 4.942 16.314 -0.747 1.00 92.50 481 ASN A O 1
ATOM 3802 N N . THR A 1 482 ? 3.758 18.006 -1.623 1.00 91.19 482 THR A N 1
ATOM 3803 C CA . THR A 1 482 ? 4.481 19.072 -0.915 1.00 91.19 482 THR A CA 1
ATOM 3804 C C . THR A 1 482 ? 3.740 19.508 0.350 1.00 91.19 482 THR A C 1
ATOM 3806 O O . THR A 1 482 ? 2.519 19.394 0.477 1.00 91.19 482 THR A O 1
ATOM 3809 N N . VAL A 1 483 ? 4.491 19.985 1.347 1.00 88.12 483 VAL A N 1
ATOM 3810 C CA . VAL A 1 483 ? 3.905 20.533 2.578 1.00 88.12 483 VAL A CA 1
ATOM 3811 C C . VAL A 1 483 ? 3.234 21.864 2.234 1.00 88.12 483 VAL A C 1
ATOM 3813 O O . VAL A 1 483 ? 3.919 22.789 1.814 1.00 88.12 483 VAL A O 1
ATOM 3816 N N . GLY A 1 484 ? 1.914 21.949 2.413 1.00 88.81 484 GLY A N 1
ATOM 3817 C CA . GLY A 1 484 ? 1.118 23.145 2.102 1.00 88.81 484 GLY A CA 1
ATOM 3818 C C . GLY A 1 484 ? 0.253 23.039 0.842 1.00 88.81 484 GLY A C 1
ATOM 3819 O O . GLY A 1 484 ? -0.485 23.972 0.551 1.00 88.81 484 GLY A O 1
ATOM 3820 N N . ASP A 1 485 ? 0.301 21.918 0.117 1.00 88.69 485 ASP A N 1
ATOM 3821 C CA . ASP A 1 485 ? -0.615 21.665 -0.999 1.00 88.69 485 ASP A CA 1
ATOM 3822 C C . ASP A 1 485 ? -2.053 21.445 -0.490 1.00 88.69 485 ASP A C 1
ATOM 3824 O O . ASP A 1 485 ? -2.288 20.592 0.370 1.00 88.69 485 ASP A O 1
ATOM 3828 N N . ALA A 1 486 ? -3.023 22.185 -1.032 1.00 91.88 486 ALA A N 1
ATOM 3829 C CA . ALA A 1 486 ? -4.439 22.037 -0.689 1.00 91.88 486 ALA A CA 1
ATOM 3830 C C . ALA A 1 486 ? -4.993 20.645 -1.048 1.00 91.88 486 ALA A C 1
ATOM 3832 O O . ALA A 1 486 ? -5.903 20.150 -0.387 1.00 91.88 486 ALA A O 1
ATOM 3833 N N . ASN A 1 487 ? -4.410 19.976 -2.049 1.00 93.44 487 ASN A N 1
ATOM 3834 C CA . ASN A 1 487 ? -4.849 18.665 -2.528 1.00 93.44 487 ASN A CA 1
ATOM 3835 C C . ASN A 1 487 ? -4.009 17.499 -1.975 1.00 93.44 487 ASN A C 1
ATOM 3837 O O . ASN A 1 487 ? -4.053 16.389 -2.515 1.00 93.44 487 ASN A O 1
ATOM 3841 N N . ARG A 1 488 ? -3.239 17.725 -0.903 1.00 93.75 488 ARG A N 1
ATOM 3842 C CA . ARG A 1 488 ? -2.295 16.752 -0.323 1.00 93.75 488 ARG A CA 1
ATOM 3843 C C . ARG A 1 488 ? -2.917 15.378 -0.051 1.00 93.75 488 ARG A C 1
ATOM 3845 O O . ARG A 1 488 ? -2.333 14.340 -0.381 1.00 93.75 488 ARG A O 1
ATOM 3852 N N . ASP A 1 489 ? -4.100 15.358 0.555 1.00 93.25 489 ASP A N 1
ATOM 3853 C CA . ASP A 1 489 ? -4.765 14.115 0.954 1.00 93.25 489 ASP A CA 1
ATOM 3854 C C . ASP A 1 489 ? -5.257 13.326 -0.263 1.00 93.25 489 ASP A C 1
ATOM 3856 O O . ASP A 1 489 ? -5.059 12.111 -0.337 1.00 93.25 489 ASP A O 1
ATOM 3860 N N . GLU A 1 490 ? -5.822 14.003 -1.266 1.00 93.44 490 GLU A N 1
ATOM 3861 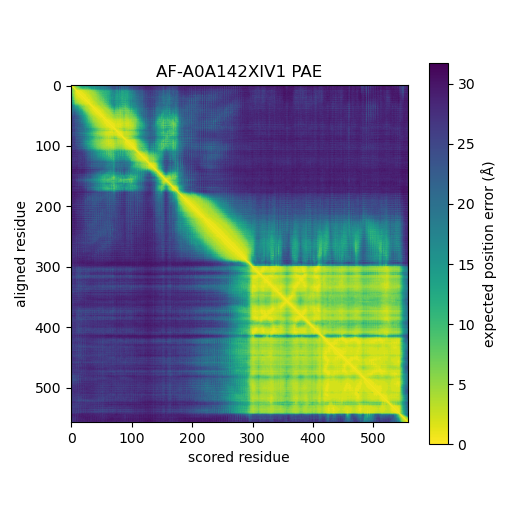C CA . GLU A 1 490 ? -6.249 13.354 -2.509 1.00 93.44 490 GLU A CA 1
ATOM 3862 C C . GLU A 1 490 ? -5.061 12.863 -3.340 1.00 93.44 490 GLU A C 1
ATOM 3864 O O . GLU A 1 490 ? -5.102 11.738 -3.843 1.00 93.44 490 GLU A O 1
ATOM 3869 N N . LYS A 1 491 ? -3.958 13.624 -3.407 1.00 95.38 491 LYS A N 1
ATOM 3870 C CA . LYS A 1 491 ? -2.707 13.151 -4.025 1.00 95.38 491 LYS A CA 1
ATOM 3871 C C . LYS A 1 491 ? -2.192 11.894 -3.333 1.00 95.38 491 LYS A C 1
ATOM 3873 O O . LYS A 1 491 ? -1.816 10.937 -4.002 1.00 95.38 491 LYS A O 1
ATOM 3878 N N . THR A 1 492 ? -2.237 11.853 -2.002 1.00 95.44 492 THR A N 1
ATOM 3879 C CA . THR A 1 492 ? -1.827 10.674 -1.221 1.00 95.44 492 THR A CA 1
ATOM 3880 C C . THR A 1 492 ? -2.688 9.453 -1.553 1.00 95.44 492 THR A C 1
ATOM 3882 O O . THR A 1 492 ? -2.155 8.362 -1.763 1.00 95.44 492 THR A O 1
ATOM 3885 N N . LYS A 1 493 ? -4.012 9.625 -1.667 1.00 95.00 493 LYS A N 1
ATOM 3886 C CA . LYS A 1 493 ? -4.928 8.549 -2.082 1.00 95.00 493 LYS A CA 1
ATOM 3887 C C . LYS A 1 493 ? -4.655 8.080 -3.513 1.00 95.00 493 LYS A C 1
ATOM 3889 O O . LYS A 1 493 ? -4.674 6.875 -3.761 1.00 95.00 493 LYS A O 1
ATOM 3894 N N . LEU A 1 494 ? -4.387 9.004 -4.438 1.00 95.50 494 LEU A N 1
ATOM 3895 C CA . LEU A 1 494 ? -4.068 8.685 -5.831 1.00 95.50 494 LEU A CA 1
ATOM 3896 C C . LEU A 1 494 ? -2.755 7.893 -5.943 1.00 95.50 494 LEU A C 1
ATOM 3898 O O . LEU A 1 494 ? -2.735 6.835 -6.568 1.00 95.50 494 LEU A O 1
ATOM 3902 N N . ILE A 1 495 ? -1.696 8.338 -5.257 1.00 96.56 495 ILE A N 1
ATOM 3903 C CA . ILE A 1 495 ? -0.407 7.627 -5.167 1.00 96.56 495 ILE A CA 1
ATOM 3904 C C . ILE A 1 495 ? -0.606 6.223 -4.586 1.00 96.56 495 ILE A C 1
ATOM 3906 O O . ILE A 1 495 ? -0.052 5.252 -5.106 1.00 96.56 495 ILE A O 1
ATOM 3910 N N . GLY A 1 496 ? -1.426 6.092 -3.539 1.00 96.00 496 GLY A N 1
ATOM 3911 C CA . GLY A 1 496 ? -1.779 4.796 -2.961 1.00 96.00 496 GLY A CA 1
ATOM 3912 C C . GLY A 1 496 ? -2.478 3.870 -3.963 1.00 96.00 496 GLY A C 1
ATOM 3913 O O . GLY A 1 496 ? -2.121 2.697 -4.060 1.00 96.00 496 GLY A O 1
ATOM 3914 N N . ALA A 1 497 ? -3.422 4.393 -4.755 1.00 96.50 497 ALA A N 1
ATOM 3915 C CA . ALA A 1 497 ? -4.118 3.626 -5.790 1.00 96.50 497 ALA A CA 1
ATOM 3916 C C . ALA A 1 497 ? -3.174 3.166 -6.914 1.00 96.50 497 ALA A C 1
ATOM 3918 O O . ALA A 1 497 ? -3.208 1.998 -7.293 1.00 96.50 497 ALA A O 1
ATOM 3919 N N . MET A 1 498 ? -2.290 4.047 -7.392 1.00 97.62 498 MET A N 1
ATOM 3920 C CA . MET A 1 498 ? -1.273 3.711 -8.398 1.00 97.62 498 MET A CA 1
ATOM 3921 C C . MET A 1 498 ? -0.288 2.653 -7.886 1.00 97.62 498 MET A C 1
ATOM 3923 O O . MET A 1 498 ? 0.002 1.684 -8.582 1.00 97.62 498 MET A O 1
ATOM 3927 N N . THR A 1 499 ? 0.182 2.797 -6.644 1.00 97.00 499 THR A N 1
ATOM 3928 C CA . THR A 1 499 ? 1.099 1.830 -6.014 1.00 97.00 499 THR A CA 1
ATOM 3929 C C . THR A 1 499 ? 0.444 0.455 -5.886 1.00 97.00 499 THR A C 1
ATOM 3931 O O . THR A 1 499 ? 1.071 -0.562 -6.176 1.00 97.00 499 THR A O 1
ATOM 3934 N N . LYS A 1 500 ? -0.839 0.419 -5.499 1.00 96.25 500 LYS A N 1
ATOM 3935 C CA . LYS A 1 500 ? -1.624 -0.819 -5.457 1.00 96.25 500 LYS A CA 1
ATOM 3936 C C . LYS A 1 500 ? -1.781 -1.437 -6.848 1.00 96.25 500 LYS A C 1
ATOM 3938 O O . LYS A 1 500 ? -1.571 -2.632 -6.986 1.00 96.25 500 LYS A O 1
ATOM 3943 N N . ALA A 1 501 ? -2.077 -0.639 -7.874 1.00 97.44 501 ALA A N 1
ATOM 3944 C CA . ALA A 1 501 ? -2.193 -1.133 -9.244 1.00 97.44 501 ALA A CA 1
ATOM 3945 C C . ALA A 1 501 ? -0.884 -1.774 -9.741 1.00 97.44 501 ALA A C 1
ATOM 3947 O O . ALA A 1 501 ? -0.913 -2.859 -10.316 1.00 97.44 501 ALA A O 1
ATOM 3948 N N . ILE A 1 502 ? 0.270 -1.156 -9.465 1.00 97.25 502 ILE A N 1
ATOM 3949 C CA . ILE A 1 502 ? 1.583 -1.741 -9.793 1.00 97.25 502 ILE A CA 1
ATOM 3950 C C . ILE A 1 502 ? 1.774 -3.076 -9.070 1.00 97.25 502 ILE A C 1
ATOM 3952 O O . ILE A 1 502 ? 2.164 -4.054 -9.705 1.00 97.25 502 ILE A O 1
ATOM 3956 N N . ALA A 1 503 ? 1.454 -3.143 -7.774 1.00 94.88 503 ALA A N 1
ATOM 3957 C CA . ALA A 1 503 ? 1.541 -4.382 -7.006 1.00 94.88 503 ALA A CA 1
ATOM 3958 C C . ALA A 1 503 ? 0.612 -5.477 -7.565 1.00 94.88 503 ALA A C 1
ATOM 3960 O O . ALA A 1 503 ? 1.038 -6.622 -7.690 1.00 94.88 503 ALA A O 1
ATOM 3961 N N . ASP A 1 504 ? -0.615 -5.130 -7.964 1.00 94.81 504 ASP A N 1
ATOM 3962 C CA . ASP A 1 504 ? -1.567 -6.059 -8.585 1.00 94.81 504 ASP A CA 1
ATOM 3963 C C . ASP A 1 504 ? -1.023 -6.615 -9.919 1.00 94.81 504 ASP A C 1
ATOM 3965 O O . ASP A 1 504 ? -1.180 -7.802 -10.213 1.00 94.81 504 ASP A O 1
ATOM 3969 N N . ALA A 1 505 ? -0.346 -5.786 -10.725 1.00 95.81 505 ALA A N 1
ATOM 3970 C CA . ALA A 1 505 ? 0.310 -6.226 -11.960 1.00 95.81 505 ALA A CA 1
ATOM 3971 C C . ALA A 1 505 ? 1.531 -7.121 -11.683 1.00 95.81 505 ALA A C 1
ATOM 3973 O O . ALA A 1 505 ? 1.700 -8.156 -12.330 1.00 95.81 505 ALA A O 1
ATOM 3974 N N . GLN A 1 506 ? 2.348 -6.775 -10.685 1.00 94.44 506 GLN A N 1
ATOM 3975 C CA . GLN A 1 506 ? 3.501 -7.579 -10.265 1.00 94.44 506 GLN A CA 1
ATOM 3976 C C . GLN A 1 506 ? 3.091 -8.941 -9.698 1.00 94.44 506 GLN A C 1
ATOM 3978 O O . GLN A 1 506 ? 3.732 -9.944 -10.003 1.00 94.44 506 GLN A O 1
ATOM 3983 N N . GLN A 1 507 ? 1.997 -9.012 -8.934 1.00 90.56 507 GLN A N 1
ATOM 3984 C CA . GLN A 1 507 ? 1.434 -10.278 -8.445 1.00 90.56 507 GLN A CA 1
ATOM 3985 C C . GLN A 1 507 ? 1.003 -11.209 -9.585 1.00 90.56 507 GLN A C 1
ATOM 3987 O O . GLN A 1 507 ? 1.017 -12.425 -9.420 1.00 90.56 507 GLN A O 1
ATOM 3992 N N . LYS A 1 508 ? 0.661 -10.649 -10.750 1.00 93.62 508 LYS A N 1
ATOM 3993 C CA . LYS A 1 508 ? 0.355 -11.393 -11.980 1.00 93.62 508 LYS A CA 1
ATOM 3994 C C . LYS A 1 508 ? 1.588 -11.701 -12.841 1.00 93.62 508 LYS A C 1
ATOM 3996 O O . LYS A 1 508 ? 1.438 -12.227 -13.938 1.00 93.62 508 LYS A O 1
ATOM 4001 N N . GLY A 1 509 ? 2.791 -11.390 -12.356 1.00 89.69 509 GLY A N 1
ATOM 4002 C CA . GLY A 1 509 ? 4.056 -11.696 -13.025 1.00 89.69 509 GLY A CA 1
ATOM 4003 C C . GLY A 1 509 ? 4.608 -10.587 -13.926 1.00 89.69 509 GLY A C 1
ATOM 4004 O O . GLY A 1 509 ? 5.625 -10.809 -14.580 1.00 89.69 509 GLY A O 1
ATOM 4005 N N . ALA A 1 510 ? 3.998 -9.396 -13.966 1.00 93.62 510 ALA A N 1
ATOM 4006 C CA . ALA A 1 510 ? 4.523 -8.288 -14.765 1.00 93.62 510 ALA A CA 1
ATOM 4007 C C . ALA A 1 510 ? 5.726 -7.608 -14.082 1.00 93.62 510 ALA A C 1
ATOM 4009 O O . ALA A 1 510 ? 5.672 -7.235 -12.908 1.00 93.62 510 ALA A O 1
ATOM 4010 N N . LYS A 1 511 ? 6.807 -7.364 -14.830 1.00 92.62 511 LYS A N 1
ATOM 4011 C CA . LYS A 1 511 ? 7.969 -6.588 -14.366 1.00 92.62 511 LYS A CA 1
ATOM 4012 C C . LYS A 1 511 ? 7.662 -5.091 -14.408 1.00 92.62 511 LYS A C 1
ATOM 4014 O O . LYS A 1 511 ? 7.232 -4.585 -15.439 1.00 92.62 511 LYS A O 1
ATOM 4019 N N . SER A 1 512 ? 7.921 -4.372 -13.318 1.00 94.38 512 SER A N 1
ATOM 4020 C CA . SER A 1 512 ? 7.793 -2.908 -13.302 1.00 94.38 512 SER A CA 1
ATOM 4021 C C . SER A 1 512 ? 9.008 -2.259 -13.954 1.00 94.38 512 SER A C 1
ATOM 4023 O O . SER A 1 512 ? 10.138 -2.591 -13.594 1.00 94.38 512 SER A O 1
ATOM 4025 N N . ILE A 1 513 ? 8.779 -1.349 -14.900 1.00 92.81 513 ILE A N 1
ATOM 4026 C CA . ILE A 1 513 ? 9.827 -0.578 -15.581 1.00 92.81 513 ILE A CA 1
ATOM 4027 C C . ILE A 1 513 ? 9.397 0.886 -15.637 1.00 92.81 513 ILE A C 1
ATOM 4029 O O . ILE A 1 513 ? 8.288 1.188 -16.073 1.00 92.81 513 ILE A O 1
ATOM 4033 N N . ASP A 1 514 ? 10.291 1.789 -15.238 1.00 93.12 514 ASP A N 1
ATOM 4034 C CA . ASP A 1 514 ? 10.037 3.226 -15.316 1.00 93.12 514 ASP A CA 1
ATOM 4035 C C . ASP A 1 514 ? 9.888 3.698 -16.758 1.00 93.12 514 ASP A C 1
ATOM 4037 O O . ASP A 1 514 ? 10.588 3.234 -17.662 1.00 93.12 514 ASP A O 1
ATOM 4041 N N . LEU A 1 515 ? 9.005 4.677 -16.963 1.00 93.38 515 LEU A N 1
ATOM 4042 C CA . LEU A 1 515 ? 8.695 5.243 -18.272 1.00 93.38 515 LEU A CA 1
ATOM 4043 C C . LEU A 1 515 ? 9.948 5.608 -19.074 1.00 93.38 515 LEU A C 1
ATOM 4045 O O . LEU A 1 515 ? 10.060 5.286 -20.258 1.00 93.38 515 LEU A O 1
ATOM 4049 N N . LYS A 1 516 ? 10.910 6.257 -18.409 1.00 89.25 516 LYS A N 1
ATOM 4050 C CA . LYS A 1 516 ? 12.157 6.703 -19.033 1.00 89.25 516 LYS A CA 1
ATOM 4051 C C . LYS A 1 516 ? 12.984 5.528 -19.549 1.00 89.25 516 LYS A C 1
ATOM 4053 O O . LYS A 1 516 ? 13.465 5.565 -20.682 1.00 89.25 516 LYS A O 1
ATOM 4058 N N . ASP A 1 517 ? 13.119 4.490 -18.734 1.00 87.69 517 ASP A N 1
ATOM 4059 C CA . ASP A 1 517 ? 13.885 3.296 -19.076 1.00 87.69 517 ASP A CA 1
ATOM 4060 C C . ASP A 1 517 ? 13.189 2.504 -20.182 1.00 87.69 517 ASP A C 1
ATOM 4062 O O . ASP A 1 517 ? 13.840 2.099 -21.144 1.00 87.69 517 ASP A O 1
ATOM 4066 N N . PHE A 1 518 ? 11.867 2.340 -20.084 1.00 91.69 518 PHE A N 1
ATOM 4067 C CA . PHE A 1 518 ? 11.061 1.642 -21.083 1.00 91.69 518 PHE A CA 1
ATOM 4068 C C . PHE A 1 518 ? 11.201 2.281 -22.468 1.00 91.69 518 PHE A C 1
ATOM 4070 O O . PHE A 1 518 ? 11.499 1.599 -23.449 1.00 91.69 518 PHE A O 1
ATOM 4077 N N . PHE A 1 519 ? 11.050 3.601 -22.566 1.00 89.88 519 PHE A N 1
ATOM 4078 C CA . PHE A 1 519 ? 11.179 4.288 -23.847 1.00 89.88 519 PHE A CA 1
ATOM 4079 C C . PHE A 1 519 ? 12.604 4.300 -24.382 1.00 89.88 519 PHE A C 1
ATOM 4081 O O . PHE A 1 519 ? 12.802 4.055 -25.571 1.00 89.88 519 PHE A O 1
ATOM 4088 N N . THR A 1 520 ? 13.596 4.496 -23.511 1.00 85.06 520 THR A N 1
ATOM 4089 C CA . THR A 1 520 ? 15.007 4.453 -23.915 1.00 85.06 520 THR A CA 1
ATOM 4090 C C . THR A 1 520 ? 15.354 3.091 -24.521 1.00 85.06 520 THR A C 1
ATOM 4092 O O . THR A 1 520 ? 15.951 3.031 -25.594 1.00 85.06 520 THR A O 1
ATOM 4095 N N . ARG A 1 521 ? 14.906 1.990 -23.900 1.00 85.50 521 ARG A N 1
ATOM 4096 C CA . ARG A 1 521 ? 15.131 0.617 -24.389 1.00 85.50 521 ARG A CA 1
ATOM 4097 C C . ARG A 1 521 ? 14.502 0.335 -25.745 1.00 85.50 521 ARG A C 1
ATOM 4099 O O . ARG A 1 521 ? 15.081 -0.395 -26.544 1.00 85.50 521 ARG A O 1
ATOM 4106 N N . ASN A 1 522 ? 13.342 0.926 -26.006 1.00 87.62 522 ASN A N 1
ATOM 4107 C CA . ASN A 1 522 ? 12.590 0.715 -27.239 1.00 87.62 522 ASN A CA 1
ATOM 4108 C C . ASN A 1 522 ? 12.891 1.775 -28.316 1.00 87.62 522 ASN A C 1
ATOM 4110 O O . ASN A 1 522 ? 12.223 1.812 -29.346 1.00 87.62 522 ASN A O 1
ATOM 4114 N N . GLY A 1 523 ? 13.899 2.634 -28.104 1.00 84.00 523 GLY A N 1
ATOM 4115 C CA . GLY A 1 523 ? 14.285 3.676 -29.062 1.00 84.00 523 GLY A CA 1
ATOM 4116 C C . GLY A 1 523 ? 13.218 4.760 -29.250 1.00 84.00 523 GLY A C 1
ATOM 4117 O O . GLY A 1 523 ? 13.151 5.387 -30.307 1.00 84.00 523 GLY A O 1
ATOM 4118 N N . LEU A 1 524 ? 12.359 4.962 -28.247 1.00 85.38 524 LEU A N 1
ATOM 4119 C CA . LEU A 1 524 ? 11.263 5.923 -28.276 1.00 85.38 524 LEU A CA 1
ATOM 4120 C C . LEU A 1 524 ? 11.727 7.270 -27.747 1.00 85.38 524 LEU A C 1
ATOM 4122 O O . LEU A 1 524 ? 12.244 7.382 -26.635 1.00 85.38 524 LEU A O 1
ATOM 4126 N N . LYS A 1 525 ? 11.541 8.299 -28.572 1.00 77.81 525 LYS A N 1
ATOM 4127 C CA . LYS A 1 525 ? 11.977 9.658 -28.272 1.00 77.81 525 LYS A CA 1
ATOM 4128 C C . LYS A 1 525 ? 10.788 10.482 -27.828 1.00 77.81 525 LYS A C 1
ATOM 4130 O O . LYS A 1 525 ? 10.058 11.032 -28.644 1.00 77.81 525 LYS A O 1
ATOM 4135 N N . TYR A 1 526 ? 10.622 10.560 -26.519 1.00 82.31 526 TYR A N 1
ATOM 4136 C CA . TYR A 1 526 ? 9.686 11.468 -25.877 1.00 82.31 526 TYR A CA 1
ATOM 4137 C C . TYR A 1 526 ? 10.454 12.464 -25.017 1.00 82.31 526 TYR A C 1
ATOM 4139 O O . TYR A 1 526 ? 11.597 12.213 -24.616 1.00 82.31 526 TYR A O 1
ATOM 4147 N N . ARG A 1 527 ? 9.829 13.600 -24.709 1.00 80.50 527 ARG A N 1
ATOM 4148 C CA . ARG A 1 527 ? 10.395 14.563 -23.762 1.00 80.50 527 ARG A CA 1
ATOM 4149 C C . ARG A 1 527 ? 10.154 14.056 -22.347 1.00 80.50 527 ARG A C 1
ATOM 4151 O O . ARG A 1 527 ? 9.224 14.451 -21.665 1.00 80.50 527 ARG A O 1
ATOM 4158 N N . LEU A 1 528 ? 11.032 13.164 -21.904 1.00 79.19 528 LEU A N 1
ATOM 4159 C CA . LEU A 1 528 ? 10.912 12.456 -20.622 1.00 79.19 528 LEU A CA 1
ATOM 4160 C C . LEU A 1 528 ? 11.384 13.280 -19.419 1.00 79.19 528 LEU A C 1
ATOM 4162 O O . LEU A 1 528 ? 11.400 12.806 -18.282 1.00 79.19 528 LEU A O 1
ATOM 4166 N N . SER A 1 529 ? 11.812 14.517 -19.647 1.00 82.19 529 SER A N 1
ATOM 4167 C CA . SER A 1 529 ? 12.110 15.475 -18.591 1.00 82.19 529 SER A CA 1
ATOM 4168 C C . SER A 1 529 ? 10.917 16.402 -18.389 1.00 82.19 529 SER A C 1
ATOM 4170 O O . SER A 1 529 ? 10.958 17.570 -18.773 1.00 82.19 529 SER A O 1
ATOM 4172 N N . VAL A 1 530 ? 9.858 15.868 -17.791 1.00 88.88 530 VAL A N 1
ATOM 4173 C CA . VAL A 1 530 ? 8.681 16.646 -17.405 1.00 88.88 530 VAL A CA 1
ATOM 4174 C C . VAL A 1 530 ? 8.957 17.336 -16.069 1.00 88.88 530 VAL A C 1
ATOM 4176 O O . VAL A 1 530 ? 9.546 16.740 -15.161 1.00 88.88 530 VAL A O 1
ATOM 4179 N N . SER A 1 531 ? 8.581 18.610 -15.948 1.00 90.56 531 SER A N 1
ATOM 4180 C CA . SER A 1 531 ? 8.744 19.343 -14.691 1.00 90.56 531 SER A CA 1
ATOM 4181 C C . SER A 1 531 ? 7.806 18.790 -13.611 1.00 90.56 531 SER A C 1
ATOM 4183 O O . SER A 1 531 ? 6.708 18.320 -13.910 1.00 90.56 531 SER A O 1
ATOM 4185 N N . GLU A 1 532 ? 8.195 18.881 -12.335 1.00 91.38 532 GLU A N 1
ATOM 4186 C CA . GLU A 1 532 ? 7.310 18.475 -11.230 1.00 91.38 532 GLU A CA 1
ATOM 4187 C C . GLU A 1 532 ? 5.981 19.251 -11.243 1.00 91.38 532 GLU A C 1
ATOM 4189 O O . GLU A 1 532 ? 4.938 18.706 -10.879 1.00 91.38 532 GLU A O 1
ATOM 4194 N N . ASN A 1 533 ? 6.007 20.508 -11.696 1.00 91.19 533 ASN A N 1
ATOM 4195 C CA . ASN A 1 533 ? 4.820 21.348 -11.830 1.00 91.19 533 ASN A CA 1
ATOM 4196 C C . ASN A 1 533 ? 3.884 20.827 -12.925 1.00 91.19 533 ASN A C 1
ATOM 4198 O O . ASN A 1 533 ? 2.694 20.687 -12.664 1.00 91.19 533 ASN A O 1
ATOM 4202 N N . SER A 1 534 ? 4.420 20.465 -14.094 1.00 93.38 534 SER A N 1
ATOM 4203 C CA . SER A 1 534 ? 3.651 19.866 -15.195 1.00 93.38 534 SER A CA 1
ATOM 4204 C C . SER A 1 534 ? 3.030 18.529 -14.775 1.00 93.38 534 SER A C 1
ATOM 4206 O O . SER A 1 534 ? 1.846 18.309 -15.002 1.00 93.38 534 SER A O 1
ATOM 4208 N N . ILE A 1 535 ? 3.769 17.678 -14.049 1.00 94.75 535 ILE A N 1
ATOM 4209 C CA . ILE A 1 535 ? 3.229 16.412 -13.510 1.00 94.75 535 ILE A CA 1
ATOM 4210 C C . ILE A 1 535 ? 2.084 16.679 -12.524 1.00 94.75 535 ILE A C 1
ATOM 4212 O O . ILE A 1 535 ? 1.049 16.013 -12.556 1.00 94.75 535 ILE A O 1
ATOM 4216 N N . ASN A 1 536 ? 2.255 17.651 -11.625 1.00 94.38 536 ASN A N 1
ATOM 4217 C CA . ASN A 1 536 ? 1.211 18.029 -10.677 1.00 94.38 536 ASN A CA 1
ATOM 4218 C C . ASN A 1 536 ? -0.018 18.624 -11.378 1.00 94.38 536 ASN A C 1
ATOM 4220 O O . ASN A 1 536 ? -1.132 18.337 -10.948 1.00 94.38 536 ASN A O 1
ATOM 4224 N N . GLN A 1 537 ? 0.177 19.407 -12.441 1.00 94.50 537 GLN A N 1
ATOM 4225 C CA . GLN A 1 537 ? -0.889 19.951 -13.282 1.00 94.50 537 GLN A CA 1
ATOM 4226 C C . GLN A 1 537 ? -1.657 18.829 -13.992 1.00 94.50 537 GLN A C 1
ATOM 4228 O O . GLN A 1 537 ? -2.882 18.782 -13.886 1.00 94.50 537 GLN A O 1
ATOM 4233 N N . ALA A 1 538 ? -0.949 17.869 -14.588 1.00 95.56 538 ALA A N 1
ATOM 4234 C CA . ALA A 1 538 ? -1.534 16.699 -15.241 1.00 95.56 538 ALA A CA 1
ATOM 4235 C C . ALA A 1 538 ? -2.315 15.806 -14.264 1.00 95.56 538 ALA A C 1
ATOM 4237 O O . ALA A 1 538 ? -3.261 15.125 -14.652 1.00 95.56 538 ALA A O 1
ATOM 4238 N N . ALA A 1 539 ? -1.961 15.830 -12.975 1.00 95.88 539 ALA A N 1
ATOM 4239 C CA . ALA A 1 539 ? -2.685 15.104 -11.938 1.00 95.88 539 ALA A CA 1
ATOM 4240 C C . ALA A 1 539 ? -4.023 15.758 -11.552 1.00 95.88 539 ALA A C 1
ATOM 4242 O O . ALA A 1 539 ? -4.909 15.061 -11.053 1.00 95.88 539 ALA A O 1
ATOM 4243 N N . MET A 1 540 ? -4.181 17.075 -11.746 1.00 94.44 540 MET A N 1
ATOM 4244 C CA . MET A 1 540 ? -5.323 17.851 -11.236 1.00 94.44 540 MET A CA 1
ATOM 4245 C C . MET A 1 540 ? -6.698 17.296 -11.641 1.00 94.44 540 MET A C 1
ATOM 4247 O O . MET A 1 540 ? -7.555 17.204 -10.760 1.00 94.44 540 MET A O 1
ATOM 4251 N N . PRO A 1 541 ? -6.936 16.854 -12.894 1.00 94.62 541 PRO A N 1
ATOM 4252 C CA . PRO A 1 541 ? -8.226 16.281 -13.291 1.00 94.62 541 PRO A CA 1
ATOM 4253 C C . PRO A 1 541 ? -8.626 15.019 -12.505 1.00 94.62 541 PRO A C 1
ATOM 4255 O O . PRO A 1 541 ? -9.808 14.677 -12.431 1.00 94.62 541 PRO A O 1
ATOM 4258 N N . TYR A 1 542 ? -7.658 14.323 -11.901 1.00 94.50 542 TYR A N 1
ATOM 4259 C CA . TYR A 1 542 ? -7.863 13.070 -11.164 1.00 94.50 542 TYR A CA 1
ATOM 4260 C C . TYR A 1 542 ? -8.052 13.270 -9.657 1.00 94.50 542 TYR A C 1
ATOM 4262 O O . TYR A 1 542 ? -8.486 12.357 -8.943 1.00 94.50 542 TYR A O 1
ATOM 4270 N N . LEU A 1 543 ? -7.761 14.469 -9.157 1.00 92.94 543 LEU A N 1
ATOM 4271 C CA . LEU A 1 543 ? -7.982 14.857 -7.772 1.00 92.94 543 LEU A CA 1
ATOM 4272 C C . LEU A 1 543 ? -9.441 15.306 -7.658 1.00 92.94 543 LEU A C 1
ATOM 4274 O O . LEU A 1 543 ? -9.759 16.486 -7.777 1.00 92.94 543 LEU A O 1
ATOM 4278 N N . ARG A 1 544 ? -10.360 14.345 -7.501 1.00 72.38 544 ARG A N 1
ATOM 4279 C CA . ARG A 1 544 ? -11.788 14.611 -7.263 1.00 72.38 544 ARG A CA 1
ATOM 4280 C C . ARG A 1 544 ? -11.954 15.401 -5.959 1.00 72.38 544 ARG A C 1
ATOM 4282 O O . ARG A 1 544 ? -12.081 14.788 -4.907 1.00 72.38 544 ARG A O 1
ATOM 4289 N N . ASN A 1 545 ? -11.857 16.729 -6.072 1.00 57.31 545 ASN A N 1
ATOM 4290 C CA . ASN A 1 545 ? -12.305 17.816 -5.186 1.00 57.31 545 ASN A CA 1
ATOM 4291 C C . ASN A 1 545 ? -11.536 19.128 -5.464 1.00 57.31 545 ASN A C 1
ATOM 4293 O O . ASN A 1 545 ? -11.302 19.904 -4.540 1.00 57.31 545 ASN A O 1
ATOM 4297 N N . VAL A 1 546 ? -11.140 19.422 -6.712 1.00 47.12 546 VAL A N 1
ATOM 4298 C CA . VAL A 1 546 ? -10.677 20.784 -7.034 1.00 47.12 546 VAL A CA 1
ATOM 4299 C C . VAL A 1 546 ? -11.866 21.723 -6.804 1.00 47.12 546 VAL A C 1
ATOM 4301 O O . VAL A 1 546 ? -12.884 21.630 -7.486 1.00 47.12 546 VAL A O 1
ATOM 4304 N N . GLY A 1 547 ? -11.780 22.504 -5.730 1.00 45.47 547 GLY A N 1
ATOM 4305 C CA . GLY A 1 547 ? -12.915 23.104 -5.046 1.00 45.47 547 GLY A CA 1
ATOM 4306 C C . GLY A 1 547 ? -13.852 23.924 -5.928 1.00 45.47 547 GLY A C 1
ATOM 4307 O O . GLY A 1 547 ? -13.473 24.946 -6.494 1.00 45.47 547 GLY A O 1
ATOM 4308 N N . VAL A 1 548 ? -15.132 23.562 -5.883 1.00 41.78 548 VAL A N 1
ATOM 4309 C CA . VAL A 1 548 ? -16.207 24.555 -5.869 1.00 41.78 548 VAL A CA 1
ATOM 4310 C C . VAL A 1 548 ? -16.008 25.365 -4.577 1.00 41.78 548 VAL A C 1
ATOM 4312 O O . VAL A 1 548 ? -16.502 24.964 -3.528 1.00 41.78 548 VAL A O 1
ATOM 4315 N N . GLY A 1 549 ? -15.177 26.416 -4.590 1.00 40.41 549 GLY A N 1
ATOM 4316 C CA . GLY A 1 549 ? -14.994 27.254 -3.395 1.00 40.41 549 GLY A CA 1
ATOM 4317 C C . GLY A 1 549 ? -13.752 28.142 -3.272 1.00 40.41 549 GLY A C 1
ATOM 4318 O O . GLY A 1 549 ? -13.655 28.847 -2.274 1.00 40.41 549 GLY A O 1
ATOM 4319 N N . MET A 1 550 ? -12.817 28.166 -4.226 1.00 41.22 550 MET A N 1
ATOM 4320 C CA . MET A 1 550 ? -11.821 29.249 -4.282 1.00 41.22 550 MET A CA 1
ATOM 4321 C C . MET A 1 550 ? -11.808 29.860 -5.673 1.00 41.22 550 MET A C 1
ATOM 4323 O O . MET A 1 550 ? -11.096 29.429 -6.575 1.00 41.22 550 MET A O 1
ATOM 4327 N N . GLU A 1 551 ? -12.659 30.869 -5.817 1.00 37.44 551 GLU A N 1
ATOM 4328 C CA . GLU A 1 551 ? -12.589 31.867 -6.868 1.00 37.44 551 GLU A CA 1
ATOM 4329 C C . GLU A 1 551 ? -11.185 32.486 -6.813 1.00 37.44 551 GLU A C 1
ATOM 4331 O O . GLU A 1 551 ? -10.831 33.201 -5.873 1.00 37.44 551 GLU A O 1
ATOM 4336 N N . LEU A 1 552 ? -10.338 32.130 -7.780 1.00 40.97 552 LEU A N 1
ATOM 4337 C CA . LEU A 1 552 ? -9.094 32.843 -8.025 1.00 40.97 552 LEU A CA 1
ATOM 4338 C C . LEU A 1 552 ? -9.501 34.248 -8.460 1.00 40.97 552 LEU A C 1
ATOM 4340 O O . LEU A 1 552 ? -9.855 34.462 -9.618 1.00 40.97 552 LEU A O 1
ATOM 4344 N N . THR A 1 553 ? -9.489 35.196 -7.523 1.00 37.59 553 THR A N 1
ATOM 4345 C CA . THR A 1 553 ? -9.540 36.619 -7.856 1.00 37.59 553 THR A CA 1
ATOM 4346 C C . THR A 1 553 ? -8.499 36.875 -8.943 1.00 37.59 553 THR A C 1
ATOM 4348 O O . THR A 1 553 ? -7.320 36.568 -8.716 1.00 37.59 553 THR A O 1
ATOM 4351 N N . PRO A 1 554 ? -8.901 37.384 -10.119 1.00 40.41 554 PRO A N 1
ATOM 4352 C CA . PRO A 1 554 ? -7.956 37.687 -11.175 1.00 40.41 554 PRO A CA 1
ATOM 4353 C C . PRO A 1 554 ? -6.968 38.723 -10.643 1.00 40.41 554 PRO A C 1
ATOM 4355 O O . PRO A 1 554 ? -7.364 39.692 -9.990 1.00 40.41 554 PRO A O 1
ATOM 4358 N N . GLN A 1 555 ? -5.675 38.491 -10.877 1.00 41.84 555 GLN A N 1
ATOM 4359 C CA . GLN A 1 555 ? -4.664 39.505 -10.602 1.00 41.84 555 GLN A CA 1
ATOM 4360 C C . GLN A 1 555 ? -5.040 40.774 -11.372 1.00 41.84 555 GLN A C 1
ATOM 4362 O O . GLN A 1 555 ? -5.320 40.722 -12.570 1.00 41.84 555 GLN A O 1
ATOM 4367 N N . ALA A 1 556 ? -5.108 41.886 -10.639 1.00 41.66 556 ALA A N 1
ATOM 4368 C CA . ALA A 1 556 ? -5.296 43.214 -11.198 1.00 41.66 556 ALA A CA 1
ATOM 4369 C C . ALA A 1 556 ? -4.188 43.513 -12.235 1.00 41.66 556 ALA A C 1
ATOM 4371 O O . ALA A 1 556 ? -3.085 42.982 -12.081 1.00 41.66 556 ALA A O 1
ATOM 4372 N N . PRO A 1 557 ? -4.504 44.307 -13.276 1.00 52.34 557 PRO A N 1
ATOM 4373 C CA . PRO A 1 557 ? -3.654 44.512 -14.451 1.00 52.34 557 PRO A CA 1
ATOM 4374 C C . PRO A 1 557 ? -2.266 45.081 -14.153 1.00 52.34 557 PRO A C 1
ATOM 4376 O O . PRO A 1 557 ? -2.130 45.861 -13.180 1.00 52.34 557 PRO A O 1
#

Secondary structure (DSSP, 8-state):
--------HHHHHHHHHHHHHHHHHHHHHHHHHHHHHHHHHHHHHHHHHHHHHHHHHHHHHHHHHHHHHHTT---TTHHHHHHHH--TTSHHHHHHHHHHHHHHHHHHHHHHHHHHHHHHHHHHHHTS-HHHHHHHHTTS-----GGGS--PPPBPTTSPBPPPPSS-HHHHHTT---HHHHHHHHHHHHHHHHHHHHHHHHHHHHHHHHHHHHHHHHHHHHHHHHHHHHHHHHHHH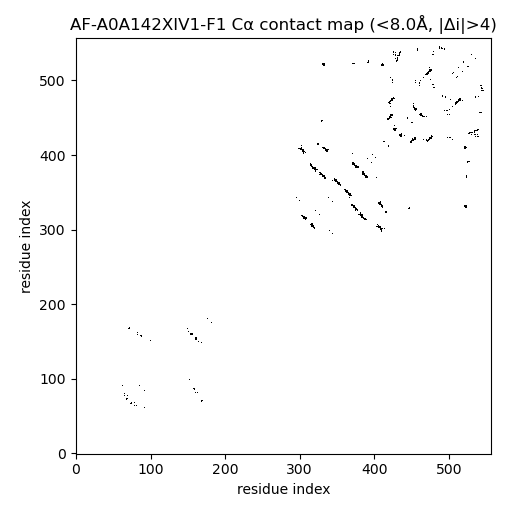HHHHHHHHHHHHHHHHHHHHHHHHHHHHHHHHHHHHHHHHHHHHHHHHHHHHHHHH-S----S-SEEEEEEPTT-SSEEEES--GGGT--TT-EEEEE-TTHHHH-GGGGEEEEEEEETTTTEEEEEEEE--SEEEEEEEEEETTEEEEEEEPPTTS---TTTS---TT-EEE-S-TTSSPEEEEEESB--SSSSSS--HHHHHHHHHHTTEEEEEEEETTTTEEEE---TT--EEEE-B-----TT-TTHHHHHHHHHHHHHHHHHHHHTTPEEEEHHHHHHHTT--------HHHHHHHHGGGSTT--TT---PPPP-

Foldseek 3Di:
DDPPPPDCVVVVVVVVVVVVVVVVVVVVVVVVVVVVVVVVVVVVVVVVVVVVVVVVVVVVVLLVLLVCVQQVNHDPCSQVCCQVPDDAPDPNLVVLVVVVVVVVVVVVVVVVVVVVVVVVVVVVLVPDDPVVNVVVVVPDDDDDDPVVQDDGFDQDPRSHTDDDDPDHPVRSVVPDDPPVVCVVVVVVVVVVVVVVVVVVVVVVVVVVVVVVVVVVCVVCVVVVVVVVVVVVVVVVVVVVVVVVVVVVVVVVVVVVVVVVVVVVVVVVVVVVVVVVVVVVVVVVVCVVVCVVVPPPPLDPFPWWFAFADPPDDQKTKIQAFVLFLDDFFFKWFWAALCCVVCPQVVFFDFDFDQDPVVRGTDTDGDGDTLAMWGFHAGPDRGMTMTGTDQAPVNPHDCVPSPGGGNITTFAPCGRSAAQEAEEFAAPPQAQQLARCVVVVCVSSVVNRHHHQWYQDLQVLHIDHDLALSHAAYEYEDQQDQDDPDPLNVLSVVSVVSRVVVVVVSVVSNHHYDYNVRNCSRRSHHTPNPHDSVSRNSNCVVSSPPPDPPDDPPPPDD

Sequence (557 aa):
MAKSKETNVPLISALVFFVLTTIAFGVMWYLSFSEMETHVNAKKTAEKDLAGVRSSKDEAERLARVYRIYLGIPKDDDVTVIDSESKAGDKIASELKQINDAMAAKMVTTVDKEQKESEAFVKQLDSKTIDQLRAYITARPPYESVARFVTFWQVDKDGKANKPSGQGLLDQIAGFKNRGDAYSAAEKERDNLRAQNALLAAEIKAYKALEGQFKTEIDQLPTKIDDKVKAATKATEDAKTKYETAESDARNSNSELTKNLAAAERELTKNKDTIKVSNEEIKRLTAATTRRENEQSYDDPVGKIVRRVPNSENVFEINIGSSAGVRVGFRFMVLPYDFPEKGYKSRVLNFRKYDERKREFVNDPQFKAKGAVEVIEVVNERLARVRYEPDLDGRDDPIRDGIIAGDLLYSDVKNGGPLHVALVGIFDVNGDGTDDISSLIRDLNRMGVSVDAYFDLQKRTWVGQLTERTRTVVTGYFPQNTVGDANRDEKTKLIGAMTKAIADAQQKGAKSIDLKDFFTRNGLKYRLSVSENSINQAAMPYLRNVGVGMELTPQAP